Protein AF-0000000069185479 (afdb_homodimer)

Radius of gyration: 20.9 Å; Cα contacts (8 Å, |Δi|>4): 763; chains: 2; bounding box: 55×52×54 Å

Foldseek 3Di:
DVLVVVVVVVPDDDPVVCCVVAWPVVVVVVVVCVVVVHDDDPFDKDKDWAKKKKKAKPCQVVLVVCLVVDDPVSVVVSVVLVVLLVVQLCVLQVVLQWIFHDDDRRMTMIIRDFDPDDDDRVVRRVSRVVSVVSSVVSCQVDQAQDPSDPPDGMHMKMAMFTTMKMWTWHDPPSPDIDIDIDDRGVVRGVVRSVVVVVCVVPPPPPRMD/DVLVVVVVVVVPDDPVVCCVVAWPVVVVVVVVCVVVVHDDDPFDKDKDWAKKKKKAKPCQVVLVVCLVVDDPVSVVVSVVLVVLLVVQLCVLQVVLQWIFHDDDRRMTMIIRDFDPDDDDRVVRRVSRVVSVVSSVVSCQVDQAQDPSDPPDGMHMKMAMFTTMKMWTWHDPPSPDIDIDIDDRGVVRGVVRSVVVVVCVVPVPPPRMD

InterPro domains:
  IPR001054 Adenylyl cyclase class-3/4/guanylyl cyclase [PS50125] (51-193)
  IPR001054 Adenylyl cyclase class-3/4/guanylyl cyclase [cd07302] (51-185)
  IPR029787 Nucleotide cyclase [G3DSA:3.30.70.1230] (43-205)
  IPR029787 Nucleotide cyclase [SSF55073] (50-196)

Organism: Paramecium tetraurelia (NCBI:txid5888)

Sequence (418 aa):
MINQQNVNLQSNVKVQSILGFIPALVFQHILENQIKGIKAQVPEIQSFKSVIMFADICGFTNLTEQLSKIGPEGSEVIAFAINRYMELLIKSISKSGGDIFKFAGDAIIVVWPPPTSYNDKDEQLKTLLRQGIQSALDIQAKLNDTFILENIKLSVKIGFGVGDINILYVGGVFNRNEFLATGQALIQAFESEALCHKRRLSYNIQGCIMINQQNVNLQSNVKVQSILGFIPALVFQHILENQIKGIKAQVPEIQSFKSVIMFADICGFTNLTEQLSKIGPEGSEVIAFAINRYMELLIKSISKSGGDIFKFAGDAIIVVWPPPTSYNDKDEQLKTLLRQGIQSALDIQAKLNDTFILENIKLSVKIGFGVGDINILYVGGVFNRNEFLATGQALIQAFESEALCHKRRLSYNIQGCI

pLDDT: mean 83.57, std 16.34, range [28.72, 97.12]

Secondary structure (DSSP, 8-state):
-HHHHHHHGGGG--THHHHTTS-HHHHHHHHHHHHHTPPP-SSEEEEEEEEEEEEEEETHHHHHHHHHHS-HHHHHHHHHHHHHHHHHHHHHHHHTT-EEEEE-SSEEEEEEPPPSS-S-HHHHHHHHHHHHHHHHHHHHHHHTTEEEETTEEEEEEEEEEEEEEEEEEEEEETTEEEEEEESHHHHHHHHHHHHHHHHTTSS--TTB-/-HHHHHHHGGGG--THHHHTTS-HHHHHHHHHHHHHTPPP-SSEEEEEEEEEEEEEEETHHHHHHHHHHS-HHHHHHHHHHHHHHHHHHHHHHHHTT-EEEEE-SSEEEEEEPPPSS-S-HHHHHHHHHHHHHHHHHHHHHHHTTEEEETTEEEEEEEEEEEEEEEEEEEEEETTEEEEEEESHHHHHHHHHHHHHHHHTTSS--TTB-

Nearest PDB structures (foldseek):
  3r5g-assembly2_B  TM=7.133E-01  e=5.468E-08  Pseudomonas aeruginosa
  6yii-assembly1_A  TM=6.442E-01  e=9.752E-07  Pseudomonas aeruginosa
  7pdf-assembly1_A  TM=6.840E-01  e=5.104E-06  Bos taurus
  7pdh-assembly1_A  TM=6.460E-01  e=2.600E-06  Bos taurus
  7pde-assembly1_A  TM=6.423E-01  e=1.204E-05  Bos taurus

Solvent-accessible surface area (backbone atoms only — not comparable to full-atom values): 21746 Å² total; per-residue (Å²): 113,72,71,67,58,51,55,69,62,49,79,72,57,60,52,73,79,57,49,25,66,50,27,61,72,56,51,51,52,54,47,52,31,56,75,70,66,46,74,90,60,64,56,38,78,49,76,50,67,34,34,27,38,29,36,40,39,43,57,41,65,60,50,45,53,47,38,50,73,41,55,72,70,54,25,50,54,47,42,46,40,53,21,52,52,44,34,53,51,48,49,40,35,47,74,44,54,37,33,64,60,43,71,52,86,48,28,38,37,31,35,34,71,66,73,93,75,67,84,56,65,66,64,48,46,52,51,42,43,53,30,50,51,52,24,50,52,50,41,47,72,69,45,34,75,28,68,73,41,99,89,41,67,32,30,55,38,29,6,43,14,68,34,45,35,32,40,38,34,29,40,75,49,94,68,32,39,47,73,46,80,32,23,56,6,49,53,39,4,52,52,23,27,55,40,40,69,53,22,78,70,42,89,70,64,76,60,26,86,114,74,71,66,60,53,56,68,64,47,78,73,56,59,53,74,80,56,49,23,67,48,27,60,73,57,51,50,52,54,48,51,32,55,76,70,66,49,75,92,59,65,55,38,76,50,74,51,65,33,34,27,40,29,36,40,40,45,57,42,65,60,48,46,52,46,37,51,73,42,57,73,71,54,25,50,53,46,41,46,41,53,21,53,53,45,34,55,50,49,50,39,35,47,75,47,55,36,31,65,60,44,73,52,88,48,27,38,37,30,35,35,72,67,73,91,76,68,83,54,65,66,64,48,45,52,52,41,42,51,29,51,50,52,24,51,53,50,43,46,72,69,46,34,75,27,68,74,41,99,88,42,66,32,30,54,38,29,6,44,14,68,35,45,34,32,39,40,34,30,40,74,48,95,68,31,39,46,72,47,80,32,22,56,6,50,52,37,4,51,53,21,26,56,41,39,67,52,22,78,69,42,90,69,64,76,63,24,87

Structure (mmCIF, N/CA/C/O backbone):
data_AF-0000000069185479-model_v1
#
loop_
_entity.id
_entity.type
_entity.pdbx_description
1 polymer 'Chromosome undetermined scaffold_144, whole genome shotgun sequence'
#
loop_
_atom_site.group_PDB
_atom_site.id
_atom_site.type_symbol
_atom_site.label_atom_id
_atom_site.label_alt_id
_atom_site.label_comp_id
_atom_site.label_asym_id
_atom_site.label_entity_id
_atom_site.label_seq_id
_atom_site.pdbx_PDB_ins_code
_atom_site.Cartn_x
_atom_site.Cartn_y
_atom_site.Cartn_z
_atom_site.occupancy
_atom_site.B_iso_or_equiv
_atom_site.auth_seq_id
_atom_site.auth_comp_id
_atom_site.auth_asym_id
_atom_site.auth_atom_id
_atom_site.pdbx_PDB_model_num
ATOM 1 N N . MET A 1 1 ? 7.129 23.156 -5.172 1 28.86 1 MET A N 1
ATOM 2 C CA . MET A 1 1 ? 7.379 23.344 -6.602 1 28.86 1 MET A CA 1
ATOM 3 C C . MET A 1 1 ? 7.219 22.031 -7.355 1 28.86 1 MET A C 1
ATOM 5 O O . MET A 1 1 ? 7.055 22.016 -8.578 1 28.86 1 MET A O 1
ATOM 9 N N . ILE A 1 2 ? 7.461 20.922 -6.469 1 37.03 2 ILE A N 1
ATOM 10 C CA . ILE A 1 2 ? 7.426 19.625 -7.141 1 37.03 2 ILE A CA 1
ATOM 11 C C . ILE A 1 2 ? 5.992 19.297 -7.535 1 37.03 2 ILE A C 1
ATOM 13 O O . ILE A 1 2 ? 5.762 18.5 -8.453 1 37.03 2 ILE A O 1
ATOM 17 N N . ASN A 1 3 ? 4.992 19.812 -6.77 1 38.75 3 ASN A N 1
ATOM 18 C CA . ASN A 1 3 ? 3.596 19.453 -7.004 1 38.75 3 ASN A CA 1
ATOM 19 C C . ASN A 1 3 ? 3.104 20 -8.344 1 38.75 3 ASN A C 1
ATOM 21 O O . ASN A 1 3 ? 2.322 19.344 -9.039 1 38.75 3 ASN A O 1
ATOM 25 N N . GLN A 1 4 ? 3.266 21.312 -8.539 1 38.5 4 GLN A N 1
ATOM 26 C CA . GLN A 1 4 ? 2.734 22.016 -9.703 1 38.5 4 GLN A CA 1
ATOM 27 C C . GLN A 1 4 ? 3.334 21.484 -11 1 38.5 4 GLN A C 1
ATOM 29 O O . GLN A 1 4 ? 2.662 21.453 -12.031 1 38.5 4 GLN A O 1
ATOM 34 N N . GLN A 1 5 ? 4.66 21.422 -11.055 1 39.41 5 GLN A N 1
ATOM 35 C CA . GLN A 1 5 ? 5.379 21.016 -12.258 1 39.41 5 GLN A CA 1
ATOM 36 C C . GLN A 1 5 ? 4.965 19.625 -12.703 1 39.41 5 GLN A C 1
ATOM 38 O O . GLN A 1 5 ? 5.23 19.219 -13.836 1 39.41 5 GLN A O 1
ATOM 43 N N . ASN A 1 6 ? 4.543 18.766 -11.82 1 45.62 6 ASN A N 1
ATOM 44 C CA . ASN A 1 6 ? 4.094 17.406 -12.086 1 45.62 6 ASN A CA 1
ATOM 45 C C . ASN A 1 6 ? 2.852 17.391 -12.969 1 45.62 6 ASN A C 1
ATOM 47 O O . ASN A 1 6 ? 2.582 16.391 -13.648 1 45.62 6 ASN A O 1
ATOM 51 N N . VAL A 1 7 ? 2.021 18.406 -12.852 1 43.19 7 VAL A N 1
ATOM 52 C CA . VAL A 1 7 ? 0.813 18.516 -13.664 1 43.19 7 VAL A CA 1
ATOM 53 C C . VAL A 1 7 ? 1.188 18.672 -15.133 1 43.19 7 VAL A C 1
ATOM 55 O O . VAL A 1 7 ? 0.547 18.078 -16 1 43.19 7 VAL A O 1
ATOM 58 N N . ASN A 1 8 ? 2.014 19.516 -15.398 1 44.12 8 ASN A N 1
ATOM 59 C CA . ASN A 1 8 ? 2.281 19.766 -16.812 1 44.12 8 ASN A CA 1
ATOM 60 C C . ASN A 1 8 ? 2.871 18.531 -17.484 1 44.12 8 ASN A C 1
ATOM 62 O O . ASN A 1 8 ? 2.699 18.328 -18.688 1 44.12 8 ASN A O 1
ATOM 66 N N . LEU A 1 9 ? 3.697 17.891 -16.875 1 48 9 LEU A N 1
ATOM 67 C CA . LEU A 1 9 ? 4.375 16.719 -17.406 1 48 9 LEU A CA 1
ATOM 68 C C . LEU A 1 9 ? 3.398 15.555 -17.578 1 48 9 LEU A C 1
ATOM 70 O O . LEU A 1 9 ? 3.768 14.5 -18.094 1 48 9 LEU A O 1
ATOM 74 N N . GLN A 1 10 ? 2.217 15.672 -17.031 1 53.94 10 GLN A N 1
ATOM 75 C CA . GLN A 1 10 ? 1.102 14.734 -16.969 1 53.94 10 GLN A CA 1
ATOM 76 C C . GLN A 1 10 ? 0.621 14.344 -18.359 1 53.94 10 GLN A C 1
ATOM 78 O O . GLN A 1 10 ? 0.064 13.258 -18.547 1 53.94 10 GLN A O 1
ATOM 83 N N . SER A 1 11 ? 0.848 15.344 -19.234 1 54.06 11 SER A N 1
ATOM 84 C CA . SER A 1 11 ? 0.128 15.172 -20.484 1 54.06 11 SER A CA 1
ATOM 85 C C . SER A 1 11 ? 0.658 13.977 -21.266 1 54.06 11 SER A C 1
ATOM 87 O O . SER A 1 11 ? -0.062 13.391 -22.078 1 54.06 11 SER A O 1
ATOM 89 N N . ASN A 1 12 ? 1.89 13.461 -20.906 1 61.28 12 ASN A N 1
ATOM 90 C CA . ASN A 1 12 ? 2.377 12.508 -21.891 1 61.28 12 ASN A CA 1
ATOM 91 C C . ASN A 1 12 ? 2.533 11.109 -21.297 1 61.28 12 ASN A C 1
ATOM 93 O O . ASN A 1 12 ? 3.088 10.211 -21.938 1 61.28 12 ASN A O 1
ATOM 97 N N . VAL A 1 13 ? 2.109 10.961 -20.062 1 67.12 13 VAL A N 1
ATOM 98 C CA . VAL A 1 13 ? 2.367 9.617 -19.547 1 67.12 13 VAL A CA 1
ATOM 99 C C . VAL A 1 13 ? 1.247 8.672 -19.969 1 67.12 13 VAL A C 1
ATOM 101 O O . VAL A 1 13 ? 0.066 9.008 -19.859 1 67.12 13 VAL A O 1
ATOM 104 N N . LYS A 1 14 ? 1.691 7.594 -20.516 1 78.19 14 LYS A N 1
ATOM 105 C CA . LYS A 1 14 ? 0.713 6.57 -20.875 1 78.19 14 LYS A CA 1
ATOM 106 C C . LYS A 1 14 ? 0.044 5.984 -19.641 1 78.19 14 LYS A C 1
ATOM 108 O O . LYS A 1 14 ? 0.724 5.531 -18.719 1 78.19 14 LYS A O 1
ATOM 113 N N . VAL A 1 15 ? -1.263 6.137 -19.531 1 78.44 15 VAL A N 1
ATOM 114 C CA . VAL A 1 15 ? -2.072 5.652 -18.422 1 78.44 15 VAL A CA 1
ATOM 115 C C . VAL A 1 15 ? -1.694 4.207 -18.094 1 78.44 15 VAL A C 1
ATOM 117 O O . VAL A 1 15 ? -1.642 3.818 -16.938 1 78.44 15 VAL A O 1
ATOM 120 N N . GLN A 1 16 ? -1.323 3.488 -19.094 1 79.88 16 GLN A N 1
ATOM 121 C CA . GLN A 1 16 ? -1.034 2.062 -18.969 1 79.88 16 GLN A CA 1
ATOM 122 C C . GLN A 1 16 ? 0.189 1.824 -18.094 1 79.88 16 GLN A C 1
ATOM 124 O O . GLN A 1 16 ? 0.274 0.805 -17.406 1 79.88 16 GLN A O 1
ATOM 129 N N . SER A 1 17 ? 1.104 2.826 -18.078 1 83.06 17 SER A N 1
ATOM 130 C CA . SER A 1 17 ? 2.355 2.662 -17.344 1 83.06 17 SER A CA 1
ATOM 131 C C . SER A 1 17 ? 2.133 2.768 -15.844 1 83.06 17 SER A C 1
ATOM 133 O O . SER A 1 17 ? 2.967 2.32 -15.055 1 83.06 17 SER A O 1
ATOM 135 N N . ILE A 1 18 ? 0.988 3.268 -15.461 1 88.56 18 ILE A N 1
ATOM 136 C CA . ILE A 1 18 ? 0.805 3.486 -14.031 1 88.56 18 ILE A CA 1
ATOM 137 C C . ILE A 1 18 ? -0.33 2.604 -13.516 1 88.56 18 ILE A C 1
ATOM 139 O O . ILE A 1 18 ? -0.464 2.398 -12.305 1 88.56 18 ILE A O 1
ATOM 143 N N . LEU A 1 19 ? -1.16 2.059 -14.359 1 88.44 19 LEU A N 1
ATOM 144 C CA . LEU A 1 19 ? -2.336 1.273 -14.008 1 88.44 19 LEU A CA 1
ATOM 145 C C . LEU A 1 19 ? -1.938 0.023 -13.227 1 88.44 19 LEU A C 1
ATOM 147 O O . LEU A 1 19 ? -2.688 -0.443 -12.367 1 88.44 19 LEU A O 1
ATOM 151 N N . GLY A 1 20 ? -0.753 -0.428 -13.516 1 90.44 20 GLY A N 1
ATOM 152 C CA . GLY A 1 20 ? -0.298 -1.656 -12.883 1 90.44 20 GLY A CA 1
ATOM 153 C C . GLY A 1 20 ? -0.042 -1.502 -11.398 1 90.44 20 GLY A C 1
ATOM 154 O O . GLY A 1 20 ? 0.103 -2.494 -10.68 1 90.44 20 GLY A O 1
ATOM 155 N N . PHE A 1 21 ? -0.1 -0.27 -10.906 1 92.75 21 PHE A N 1
ATOM 156 C CA . PHE A 1 21 ? 0.225 -0.017 -9.508 1 92.75 21 PHE A CA 1
ATOM 157 C C . PHE A 1 21 ? -1.042 0.174 -8.688 1 92.75 21 PHE A C 1
ATOM 159 O O . PHE A 1 21 ? -0.975 0.368 -7.473 1 92.75 21 PHE A O 1
ATOM 166 N N . ILE A 1 22 ? -2.225 0.078 -9.336 1 92.88 22 ILE A N 1
ATOM 167 C CA . ILE A 1 22 ? -3.502 0.252 -8.648 1 92.88 22 ILE A CA 1
ATOM 168 C C . ILE A 1 22 ? -4.363 -0.995 -8.844 1 92.88 22 ILE A C 1
ATOM 170 O O . ILE A 1 22 ? -4.422 -1.554 -9.938 1 92.88 22 ILE A O 1
ATOM 174 N N . PRO A 1 23 ? -5.043 -1.394 -7.773 1 94.25 23 PRO A N 1
ATOM 175 C CA . PRO A 1 23 ? -5.938 -2.543 -7.945 1 94.25 23 PRO A CA 1
ATOM 176 C C . PRO A 1 23 ? -7 -2.312 -9.016 1 94.25 23 PRO A C 1
ATOM 178 O O . PRO A 1 23 ? -7.504 -1.195 -9.156 1 94.25 23 PRO A O 1
ATOM 181 N N . ALA A 1 24 ? -7.375 -3.352 -9.68 1 92.25 24 ALA A N 1
ATOM 182 C CA . ALA A 1 24 ? -8.406 -3.279 -10.711 1 92.25 24 ALA A CA 1
ATOM 183 C C . ALA A 1 24 ? -9.727 -2.764 -10.133 1 92.25 24 ALA A C 1
ATOM 185 O O . ALA A 1 24 ? -10.43 -1.987 -10.781 1 92.25 24 ALA A O 1
ATOM 186 N N . LEU A 1 25 ? -10.023 -3.186 -8.961 1 92.69 25 LEU A N 1
ATOM 187 C CA . LEU A 1 25 ? -11.25 -2.781 -8.281 1 92.69 25 LEU A CA 1
ATOM 188 C C . LEU A 1 25 ? -11.305 -1.267 -8.109 1 92.69 25 LEU A C 1
ATOM 190 O O . LEU A 1 25 ? -12.359 -0.651 -8.312 1 92.69 25 LEU A O 1
ATOM 194 N N . VAL A 1 26 ? -10.219 -0.686 -7.793 1 93.31 26 VAL A N 1
ATOM 195 C CA . VAL A 1 26 ? -10.133 0.755 -7.574 1 93.31 26 VAL A CA 1
ATOM 196 C C . VAL A 1 26 ? -10.195 1.484 -8.914 1 93.31 26 VAL A C 1
ATOM 198 O O . VAL A 1 26 ? -10.938 2.455 -9.07 1 93.31 26 VAL A O 1
ATOM 201 N N . PHE A 1 27 ? -9.453 0.995 -9.836 1 91.25 27 PHE A N 1
ATOM 202 C CA . PHE A 1 27 ? -9.445 1.596 -11.164 1 91.25 27 PHE A CA 1
ATOM 203 C C . PHE A 1 27 ? -10.844 1.59 -11.773 1 91.25 27 PHE A C 1
ATOM 205 O O . PHE A 1 27 ? -11.289 2.596 -12.328 1 91.25 27 PHE A O 1
ATOM 212 N N . GLN A 1 28 ? -11.5 0.488 -11.68 1 90.81 28 GLN A N 1
ATOM 213 C CA . GLN A 1 28 ? -12.844 0.362 -12.234 1 90.81 28 GLN A CA 1
ATOM 214 C C . GLN A 1 28 ? -13.805 1.346 -11.578 1 90.81 28 GLN A C 1
ATOM 216 O O . GLN A 1 28 ? -14.656 1.935 -12.25 1 90.81 28 GLN A O 1
ATOM 221 N N . HIS A 1 29 ? -13.664 1.482 -10.312 1 91.38 29 HIS A N 1
ATOM 222 C CA . HIS A 1 29 ? -14.508 2.418 -9.586 1 91.38 29 HIS A CA 1
ATOM 223 C C . HIS A 1 29 ? -14.297 3.848 -10.07 1 91.38 29 HIS A C 1
ATOM 225 O O . HIS A 1 29 ? -15.266 4.582 -10.297 1 91.38 29 HIS A O 1
ATOM 231 N N . ILE A 1 30 ? -13.047 4.234 -10.273 1 89.88 30 ILE A N 1
ATOM 232 C CA . ILE A 1 30 ? -12.688 5.566 -10.75 1 89.88 30 ILE A CA 1
ATOM 233 C C . ILE A 1 30 ? -13.25 5.777 -12.156 1 89.88 30 ILE A C 1
ATOM 235 O O . ILE A 1 30 ? -13.852 6.812 -12.445 1 89.88 30 ILE A O 1
ATOM 239 N N . LEU A 1 31 ? -13.07 4.801 -12.945 1 88.25 31 LEU A N 1
ATOM 240 C CA . LEU A 1 31 ? -13.523 4.867 -14.328 1 88.25 31 LEU A CA 1
ATOM 241 C C . LEU A 1 31 ? -15.039 5.004 -14.398 1 88.25 31 LEU A C 1
ATOM 243 O O . LEU A 1 31 ? -15.562 5.812 -15.164 1 88.25 31 LEU A O 1
ATOM 247 N N . GLU A 1 32 ? -15.688 4.219 -13.633 1 88.75 32 GLU A N 1
ATOM 248 C CA . GLU A 1 32 ? -17.156 4.258 -13.617 1 88.75 32 GLU A CA 1
ATOM 249 C C . GLU A 1 32 ? -17.656 5.633 -13.188 1 88.75 32 GLU A C 1
ATOM 251 O O . GLU A 1 32 ? -18.609 6.156 -13.766 1 88.75 32 GLU A O 1
ATOM 256 N N . ASN A 1 33 ? -17.062 6.184 -12.18 1 89.5 33 ASN A N 1
ATOM 257 C CA . ASN A 1 33 ? -17.453 7.516 -11.727 1 89.5 33 ASN A CA 1
ATOM 258 C C . ASN A 1 33 ? -17.219 8.562 -12.812 1 89.5 33 ASN A C 1
ATOM 260 O O . ASN A 1 33 ? -18.031 9.469 -12.992 1 89.5 33 ASN A O 1
ATOM 264 N N . GLN A 1 34 ? -16.125 8.445 -13.523 1 86.81 34 GLN A N 1
ATOM 265 C CA . GLN A 1 34 ? -15.797 9.383 -14.602 1 86.81 34 GLN A CA 1
ATOM 266 C C . GLN A 1 34 ? -16.812 9.289 -15.734 1 86.81 34 GLN A C 1
ATOM 268 O O . GLN A 1 34 ? -17.266 10.312 -16.25 1 86.81 34 GLN A O 1
ATOM 273 N N . ILE A 1 35 ? -17.188 8.117 -16.094 1 86.75 35 ILE A N 1
ATOM 274 C CA . ILE A 1 35 ? -18.141 7.879 -17.172 1 86.75 35 ILE A CA 1
ATOM 275 C C . ILE A 1 35 ? -19.5 8.461 -16.781 1 86.75 35 ILE A C 1
ATOM 277 O O . ILE A 1 35 ? -20.172 9.062 -17.625 1 86.75 35 ILE A O 1
ATOM 281 N N . LYS A 1 36 ? -19.781 8.344 -15.57 1 91.19 36 LYS A N 1
ATOM 282 C CA . LYS A 1 36 ? -21.078 8.812 -15.086 1 91.19 36 LYS A CA 1
ATOM 283 C C . LYS A 1 36 ? -21.031 10.305 -14.766 1 91.19 36 LYS A C 1
ATOM 285 O O . LYS A 1 36 ? -22.062 10.898 -14.422 1 91.19 36 LYS A O 1
ATOM 290 N N . GLY A 1 37 ? -19.906 10.914 -14.781 1 87.75 37 GLY A N 1
ATOM 291 C CA . GLY A 1 37 ? -19.766 12.328 -14.492 1 87.75 37 GLY A CA 1
ATOM 292 C C . GLY A 1 37 ? -19.828 12.648 -13.008 1 87.75 37 GLY A C 1
ATOM 293 O O . GLY A 1 37 ? -20.219 13.758 -12.625 1 87.75 37 GLY A O 1
ATOM 294 N N . ILE A 1 38 ? -19.594 11.695 -12.258 1 86.81 38 ILE A N 1
ATOM 295 C CA . ILE A 1 38 ? -19.625 11.883 -10.812 1 86.81 38 ILE A CA 1
ATOM 296 C C . ILE A 1 38 ? -18.281 12.43 -10.336 1 86.81 38 ILE A C 1
ATOM 298 O O . ILE A 1 38 ? -17.234 11.836 -10.617 1 86.81 38 ILE A O 1
ATOM 302 N N . LYS A 1 39 ? -18.359 13.562 -9.742 1 81.88 39 LYS A N 1
ATOM 303 C CA . LYS A 1 39 ? -17.141 14.133 -9.195 1 81.88 39 LYS A CA 1
ATOM 304 C C . LYS A 1 39 ? -16.641 13.336 -7.996 1 81.88 39 LYS A C 1
ATOM 306 O O . LYS A 1 39 ? -17.422 12.984 -7.113 1 81.88 39 LYS A O 1
ATOM 311 N N . ALA A 1 40 ? -15.383 13.047 -8.062 1 77.56 40 ALA A N 1
ATOM 312 C CA . ALA A 1 40 ? -14.797 12.328 -6.938 1 77.56 40 ALA A CA 1
ATOM 313 C C . ALA A 1 40 ? -14.922 13.125 -5.645 1 77.56 40 ALA A C 1
ATOM 315 O O . ALA A 1 40 ? -14.609 14.32 -5.613 1 77.56 40 ALA A O 1
ATOM 316 N N . GLN A 1 41 ? -15.664 12.578 -4.648 1 88 41 GLN A N 1
ATOM 317 C CA . GLN A 1 41 ? -15.773 13.195 -3.33 1 88 41 GLN A CA 1
ATOM 318 C C . GLN A 1 41 ? -15.336 12.227 -2.234 1 88 41 GLN A C 1
ATOM 320 O O . GLN A 1 41 ? -15.797 11.086 -2.18 1 88 41 GLN A O 1
ATOM 325 N N . VAL A 1 42 ? -14.391 12.703 -1.518 1 92.25 42 VAL A N 1
ATOM 326 C CA . VAL A 1 42 ? -13.906 11.883 -0.412 1 92.25 42 VAL A CA 1
ATOM 327 C C . VAL A 1 42 ? -14.305 12.523 0.917 1 92.25 42 VAL A C 1
ATOM 329 O O . VAL A 1 42 ? -14.422 13.742 1.015 1 92.25 42 VAL A O 1
ATOM 332 N N . PRO A 1 43 ? -14.703 11.711 1.979 1 94.69 43 PRO A N 1
ATOM 333 C CA . PRO A 1 43 ? -14.586 10.25 1.976 1 94.69 43 PRO A CA 1
ATOM 334 C C . PRO A 1 43 ? -15.727 9.562 1.224 1 94.69 43 PRO A C 1
ATOM 336 O O . PRO A 1 43 ? -16.828 10.109 1.142 1 94.69 43 PRO A O 1
ATOM 339 N N . GLU A 1 44 ? -15.445 8.484 0.591 1 94.25 44 GLU A N 1
ATOM 340 C CA . GLU A 1 44 ? -16.406 7.629 -0.082 1 94.25 44 GLU A CA 1
ATOM 341 C C . GLU A 1 44 ? -16.266 6.172 0.348 1 94.25 44 GLU A C 1
ATOM 343 O O . GLU A 1 44 ? -15.141 5.68 0.495 1 94.25 44 GLU A O 1
ATOM 348 N N . ILE A 1 45 ? -17.406 5.438 0.55 1 93 45 ILE A N 1
ATOM 349 C CA . ILE A 1 45 ? -17.391 4.027 0.929 1 93 45 ILE A CA 1
ATOM 350 C C . ILE A 1 45 ? -18.016 3.188 -0.178 1 93 45 ILE A C 1
ATOM 352 O O . ILE A 1 45 ? -19.125 3.475 -0.627 1 93 45 ILE A O 1
ATOM 356 N N . GLN A 1 46 ? -17.328 2.326 -0.669 1 91.56 46 GLN A N 1
ATOM 357 C CA . GLN A 1 46 ? -17.844 1.289 -1.56 1 91.56 46 GLN A CA 1
ATOM 358 C C . GLN A 1 46 ? -18.016 -0.037 -0.822 1 91.56 46 GLN A C 1
ATOM 360 O O . GLN A 1 46 ? -17.047 -0.592 -0.305 1 91.56 46 GLN A O 1
ATOM 365 N N . SER A 1 47 ? -19.266 -0.574 -0.774 1 91.62 47 SER A N 1
ATOM 366 C CA . SER A 1 47 ? -19.547 -1.776 0.005 1 91.62 47 SER A CA 1
ATOM 367 C C . SER A 1 47 ? -20.031 -2.914 -0.888 1 91.62 47 SER A C 1
ATOM 369 O O . SER A 1 47 ? -20.812 -2.691 -1.816 1 91.62 47 SER A O 1
ATOM 371 N N . PHE A 1 48 ? -19.5 -4.086 -0.605 1 91.19 48 PHE A N 1
ATOM 372 C CA . PHE A 1 48 ? -19.969 -5.289 -1.283 1 91.19 48 PHE A CA 1
ATOM 373 C C . PHE A 1 48 ? -19.578 -6.535 -0.498 1 91.19 48 PHE A C 1
ATOM 375 O O . PHE A 1 48 ? -18.766 -6.465 0.428 1 91.19 48 PHE A O 1
ATOM 382 N N . LYS A 1 49 ? -20.172 -7.688 -0.803 1 93.06 49 LYS A N 1
ATOM 383 C CA . LYS A 1 49 ? -19.812 -8.969 -0.208 1 93.06 49 LYS A CA 1
ATOM 384 C C . LYS A 1 49 ? -18.828 -9.727 -1.096 1 93.06 49 LYS A C 1
ATOM 386 O O . LYS A 1 49 ? -18.984 -9.766 -2.318 1 93.06 49 LYS A O 1
ATOM 391 N N . SER A 1 50 ? -17.797 -10.242 -0.436 1 94.69 50 SER A N 1
ATOM 392 C CA . SER A 1 50 ? -16.828 -11 -1.218 1 94.69 50 SER A CA 1
ATOM 393 C C . SER A 1 50 ? -15.906 -11.812 -0.316 1 94.69 50 SER A C 1
ATOM 395 O O . SER A 1 50 ? -16.266 -12.125 0.821 1 94.69 50 SER A O 1
ATOM 397 N N . VAL A 1 51 ? -14.805 -12.328 -0.968 1 95.5 51 VAL A N 1
ATOM 398 C CA . VAL A 1 51 ? -13.766 -13.117 -0.317 1 95.5 51 VAL A CA 1
ATOM 399 C C . VAL A 1 51 ? -12.469 -12.312 -0.262 1 95.5 51 VAL A C 1
ATOM 401 O O . VAL A 1 51 ? -12.094 -11.656 -1.237 1 95.5 51 VAL A O 1
ATOM 404 N N . ILE A 1 52 ? -11.852 -12.32 0.9 1 95.88 52 ILE A N 1
ATOM 405 C CA . ILE A 1 52 ? -10.547 -11.68 1.074 1 95.88 52 ILE A CA 1
ATOM 406 C C . ILE A 1 52 ? -9.516 -12.727 1.504 1 95.88 52 ILE A C 1
ATOM 408 O O . ILE A 1 52 ? -9.812 -13.594 2.326 1 95.88 52 ILE A O 1
ATOM 412 N N . MET A 1 53 ? -8.383 -12.656 0.895 1 95.62 53 MET A N 1
ATOM 413 C CA . MET A 1 53 ? -7.223 -13.438 1.307 1 95.62 53 MET A CA 1
ATOM 414 C C . MET A 1 53 ? -6.117 -12.539 1.848 1 95.62 53 MET A C 1
ATOM 416 O O . MET A 1 53 ? -5.809 -11.5 1.255 1 95.62 53 MET A O 1
ATOM 420 N N . PHE A 1 54 ? -5.641 -12.867 3.029 1 94.25 54 PHE A N 1
ATOM 421 C CA . PHE A 1 54 ? -4.438 -12.258 3.586 1 94.25 54 PHE A CA 1
ATOM 422 C C . PHE A 1 54 ? -3.273 -13.242 3.559 1 94.25 54 PHE A C 1
ATOM 424 O O . PHE A 1 54 ? -3.361 -14.328 4.125 1 94.25 54 PHE A O 1
ATOM 431 N N . ALA A 1 55 ? -2.191 -12.852 2.865 1 93.56 55 ALA A N 1
ATOM 432 C CA . ALA A 1 55 ? -1.023 -13.727 2.773 1 93.56 55 ALA A CA 1
ATOM 433 C C . ALA A 1 55 ? 0.222 -13.039 3.322 1 93.56 55 ALA A C 1
ATOM 435 O O . ALA A 1 55 ? 0.58 -11.945 2.881 1 93.56 55 ALA A O 1
ATOM 436 N N . ASP A 1 56 ? 0.867 -13.656 4.258 1 91.31 56 ASP A N 1
ATOM 437 C CA . ASP A 1 56 ? 2.102 -13.172 4.863 1 91.31 56 ASP A CA 1
ATOM 438 C C . ASP A 1 56 ? 3.295 -14.031 4.453 1 91.31 56 ASP A C 1
ATOM 440 O O . ASP A 1 56 ? 3.316 -15.234 4.715 1 91.31 56 ASP A O 1
ATOM 444 N N . ILE A 1 57 ? 4.25 -13.367 3.826 1 90.44 57 ILE A N 1
ATOM 445 C CA . ILE A 1 57 ? 5.41 -14.086 3.303 1 90.44 57 ILE A CA 1
ATOM 446 C C . ILE A 1 57 ? 6.512 -14.125 4.355 1 90.44 57 ILE A C 1
ATOM 448 O O . ILE A 1 57 ? 7.152 -13.109 4.633 1 90.44 57 ILE A O 1
ATOM 452 N N . CYS A 1 58 ? 6.82 -15.281 4.855 1 86.31 58 CYS A N 1
ATOM 453 C CA . CYS A 1 58 ? 7.852 -15.477 5.867 1 86.31 58 CYS A CA 1
ATOM 454 C C . CYS A 1 58 ? 9.242 -15.461 5.242 1 86.31 58 CYS A C 1
ATOM 456 O O . CYS A 1 58 ? 9.5 -16.156 4.262 1 86.31 58 CYS A O 1
ATOM 458 N N . GLY A 1 59 ? 10.117 -14.664 5.879 1 86.19 59 GLY A N 1
ATOM 459 C CA . GLY A 1 59 ? 11.477 -14.547 5.379 1 86.19 59 GLY A CA 1
ATOM 460 C C . GLY A 1 59 ? 11.688 -13.344 4.484 1 86.19 59 GLY A C 1
ATOM 461 O O . GLY A 1 59 ? 12.82 -13.008 4.137 1 86.19 59 GLY A O 1
ATOM 462 N N . PHE A 1 60 ? 10.633 -12.734 4.195 1 85.06 60 PHE A N 1
ATOM 463 C CA . PHE A 1 60 ? 10.688 -11.602 3.277 1 85.06 60 PHE A CA 1
ATOM 464 C C . PHE A 1 60 ? 11.406 -10.422 3.912 1 85.06 60 PHE A C 1
ATOM 466 O O . PHE A 1 60 ? 12.25 -9.781 3.275 1 85.06 60 PHE A O 1
ATOM 473 N N . THR A 1 61 ? 11.062 -10.117 5.133 1 79.75 61 THR A N 1
ATOM 474 C CA . THR A 1 61 ? 11.703 -9.008 5.84 1 79.75 61 THR A CA 1
ATOM 475 C C . THR A 1 61 ? 13.211 -9.203 5.902 1 79.75 61 THR A C 1
ATOM 477 O O . THR A 1 61 ? 13.977 -8.281 5.598 1 79.75 61 THR A O 1
ATOM 480 N N . ASN A 1 62 ? 13.602 -10.398 6.219 1 82.88 62 ASN A N 1
ATOM 481 C CA . ASN A 1 62 ? 15.031 -10.703 6.27 1 82.88 62 ASN A CA 1
ATOM 482 C C . ASN A 1 62 ? 15.688 -10.539 4.902 1 82.88 62 ASN A C 1
ATOM 484 O O . ASN A 1 62 ? 16.797 -10.008 4.801 1 82.88 62 ASN A O 1
ATOM 488 N N . LEU A 1 63 ? 15.055 -10.961 3.928 1 85.5 63 LEU A N 1
ATOM 489 C CA . LEU A 1 63 ? 15.562 -10.859 2.564 1 85.5 63 LEU A CA 1
ATOM 490 C C . LEU A 1 63 ? 15.75 -9.406 2.158 1 85.5 63 LEU A C 1
ATOM 492 O O . LEU A 1 63 ? 16.781 -9.031 1.598 1 85.5 63 LEU A O 1
ATOM 496 N N . THR A 1 64 ? 14.781 -8.594 2.451 1 83.06 64 THR A N 1
ATOM 497 C CA . THR A 1 64 ? 14.852 -7.18 2.084 1 83.06 64 THR A CA 1
ATOM 498 C C . THR A 1 64 ? 15.914 -6.457 2.902 1 83.06 64 THR A C 1
ATOM 500 O O . THR A 1 64 ? 16.562 -5.527 2.41 1 83.06 64 THR A O 1
ATOM 503 N N . GLU A 1 65 ? 16.141 -6.879 4.137 1 82.19 65 GLU A N 1
ATOM 504 C CA . GLU A 1 65 ? 17.219 -6.32 4.949 1 82.19 65 GLU A CA 1
ATOM 505 C C . GLU A 1 65 ? 18.594 -6.672 4.375 1 82.19 65 GLU A C 1
ATOM 507 O O . GLU A 1 65 ? 19.5 -5.852 4.395 1 82.19 65 GLU A O 1
ATOM 512 N N . GLN A 1 66 ? 18.703 -7.875 3.867 1 81.12 66 GLN A N 1
ATOM 513 C CA . GLN A 1 66 ? 19.953 -8.297 3.238 1 81.12 66 GLN A CA 1
ATOM 514 C C . GLN A 1 66 ? 20.234 -7.477 1.984 1 81.12 66 GLN A C 1
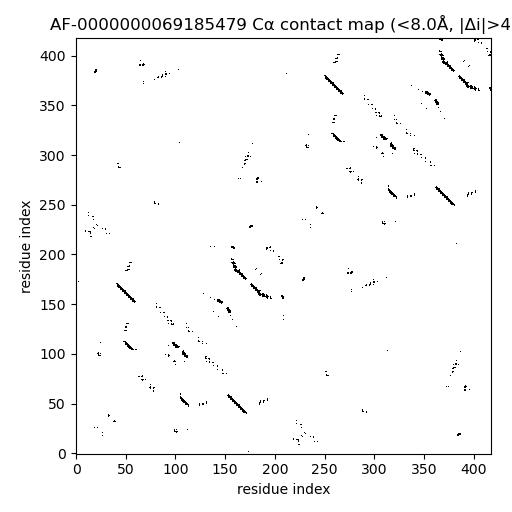ATOM 516 O O . GLN A 1 66 ? 21.391 -7.156 1.698 1 81.12 66 GLN A O 1
ATOM 521 N N . LEU A 1 67 ? 19.203 -7.168 1.277 1 80.19 67 LEU A N 1
ATOM 522 C CA . LEU A 1 67 ? 19.328 -6.348 0.074 1 80.19 67 LEU A CA 1
ATOM 523 C C . LEU A 1 67 ? 20.016 -5.023 0.381 1 80.19 67 LEU A C 1
ATOM 525 O O . LEU A 1 67 ? 20.75 -4.5 -0.45 1 80.19 67 LEU A O 1
ATOM 529 N N . SER A 1 68 ? 19.844 -4.512 1.534 1 74.88 68 SER A N 1
ATOM 530 C CA . SER A 1 68 ? 20.359 -3.211 1.95 1 74.88 68 SER A CA 1
ATOM 531 C C . SER A 1 68 ? 21.812 -3.309 2.385 1 74.88 68 SER A C 1
ATOM 533 O O . SER A 1 68 ? 22.531 -2.307 2.396 1 74.88 68 SER A O 1
ATOM 535 N N . LYS A 1 69 ? 22.219 -4.453 2.729 1 76.69 69 LYS A N 1
ATOM 536 C CA . LYS A 1 69 ? 23.516 -4.586 3.385 1 76.69 69 LYS A CA 1
ATOM 537 C C . LYS A 1 69 ? 24.562 -5.16 2.43 1 76.69 69 LYS A C 1
ATOM 539 O O . LYS A 1 69 ? 25.766 -4.996 2.643 1 76.69 69 LYS A O 1
ATOM 544 N N . ILE A 1 70 ? 23.984 -5.719 1.374 1 75.62 70 ILE A N 1
ATOM 545 C CA . ILE A 1 70 ? 24.906 -6.473 0.534 1 75.62 70 ILE A CA 1
ATOM 546 C C . ILE A 1 70 ? 25.328 -5.625 -0.663 1 75.62 70 ILE A C 1
ATOM 548 O O . ILE A 1 70 ? 24.656 -4.656 -1.016 1 75.62 70 ILE A O 1
ATOM 552 N N . GLY A 1 71 ? 26.406 -5.883 -1.271 1 75.62 71 GLY A N 1
ATOM 553 C CA . GLY A 1 71 ? 26.938 -5.18 -2.432 1 75.62 71 GLY A CA 1
ATOM 554 C C . GLY A 1 71 ? 26.016 -5.266 -3.641 1 75.62 71 GLY A C 1
ATOM 555 O O . GLY A 1 71 ? 24.969 -5.898 -3.588 1 75.62 71 GLY A O 1
ATOM 556 N N . PRO A 1 72 ? 26.344 -4.531 -4.707 1 76.94 72 PRO A N 1
ATOM 557 C CA . PRO A 1 72 ? 25.469 -4.422 -5.883 1 76.94 72 PRO A CA 1
ATOM 558 C C . PRO A 1 72 ? 25.094 -5.785 -6.465 1 76.94 72 PRO A C 1
ATOM 560 O O . PRO A 1 72 ? 23.938 -6.016 -6.805 1 76.94 72 PRO A O 1
ATOM 563 N N . GLU A 1 73 ? 26.078 -6.668 -6.645 1 75.62 73 GLU A N 1
ATOM 564 C CA . GLU A 1 73 ? 25.797 -7.984 -7.211 1 75.62 73 GLU A CA 1
ATOM 565 C C . GLU A 1 73 ? 24.844 -8.773 -6.312 1 75.62 73 GLU A C 1
ATOM 567 O O . GLU A 1 73 ? 23.906 -9.406 -6.797 1 75.62 73 GLU A O 1
ATOM 572 N N . GLY A 1 74 ? 25.125 -8.734 -5.078 1 79.62 74 GLY A N 1
ATOM 573 C CA . GLY A 1 74 ? 24.25 -9.398 -4.121 1 79.62 74 GLY A CA 1
ATOM 574 C C . GLY A 1 74 ? 22.859 -8.82 -4.078 1 79.62 74 GLY A C 1
ATOM 575 O O . GLY A 1 74 ? 21.875 -9.562 -3.979 1 79.62 74 GLY A O 1
ATOM 576 N N . SER A 1 75 ? 22.812 -7.555 -4.34 1 86.62 75 SER A N 1
ATOM 577 C CA . SER A 1 75 ? 21.531 -6.875 -4.316 1 86.62 75 SER A CA 1
ATOM 578 C C . SER A 1 75 ? 20.672 -7.285 -5.508 1 86.62 75 SER A C 1
ATOM 580 O O . SER A 1 75 ? 19.453 -7.438 -5.375 1 86.62 75 SER A O 1
ATOM 582 N N . GLU A 1 76 ? 21.312 -7.555 -6.598 1 88.19 76 GLU A N 1
ATOM 583 C CA . GLU A 1 76 ? 20.594 -7.973 -7.797 1 88.19 76 GLU A CA 1
ATOM 584 C C . GLU A 1 76 ? 19.984 -9.359 -7.625 1 88.19 76 GLU A C 1
ATOM 586 O O . GLU A 1 76 ? 18.859 -9.609 -8.055 1 88.19 76 GLU A O 1
ATOM 591 N N . VAL A 1 77 ? 20.781 -10.195 -7.008 1 88.31 77 VAL A N 1
ATOM 592 C CA . VAL A 1 77 ? 20.328 -11.562 -6.793 1 88.31 77 VAL A CA 1
ATOM 593 C C . VAL A 1 77 ? 19.094 -11.562 -5.883 1 88.31 77 VAL A C 1
ATOM 595 O O . VAL A 1 77 ? 18.109 -12.25 -6.16 1 88.31 77 VAL A O 1
ATOM 598 N N . ILE A 1 78 ? 19.172 -10.797 -4.875 1 89.62 78 ILE A N 1
ATOM 599 C CA . ILE A 1 78 ? 18.062 -10.703 -3.926 1 89.62 78 ILE A CA 1
ATOM 600 C C . ILE A 1 78 ? 16.844 -10.094 -4.609 1 89.62 78 ILE A C 1
ATOM 602 O O . ILE A 1 78 ? 15.719 -10.586 -4.449 1 89.62 78 ILE A O 1
ATOM 606 N N . ALA A 1 79 ? 17.078 -9.086 -5.395 1 92.38 79 ALA A N 1
ATOM 607 C CA . ALA A 1 79 ? 16 -8.438 -6.133 1 92.38 79 ALA A CA 1
ATOM 608 C C . ALA A 1 79 ? 15.32 -9.422 -7.086 1 92.38 79 ALA A C 1
ATOM 610 O O . ALA A 1 79 ? 14.094 -9.445 -7.195 1 92.38 79 ALA A O 1
ATOM 611 N N . PHE A 1 80 ? 16.125 -10.203 -7.715 1 93.12 80 PHE A N 1
ATOM 612 C CA . PHE A 1 80 ? 15.586 -11.195 -8.648 1 93.12 80 PHE A CA 1
ATOM 613 C C . PHE A 1 80 ? 14.766 -12.25 -7.91 1 93.12 80 PHE A C 1
ATOM 615 O O . PHE A 1 80 ? 13.711 -12.664 -8.391 1 93.12 80 PHE A O 1
ATOM 622 N N . ALA A 1 81 ? 15.242 -12.648 -6.793 1 91.69 81 ALA A N 1
ATOM 623 C CA . ALA A 1 81 ? 14.508 -13.633 -5.996 1 91.69 81 ALA A CA 1
ATOM 624 C C . ALA A 1 81 ? 13.148 -13.086 -5.559 1 91.69 81 ALA A C 1
ATOM 626 O O . ALA A 1 81 ? 12.133 -13.766 -5.672 1 91.69 81 ALA A O 1
ATOM 627 N N . ILE A 1 82 ? 13.148 -11.883 -5.094 1 91.62 82 ILE A N 1
ATOM 628 C CA . ILE A 1 82 ? 11.922 -11.227 -4.664 1 91.62 82 ILE A CA 1
ATOM 629 C C . ILE A 1 82 ? 10.953 -11.117 -5.84 1 91.62 82 ILE A C 1
ATOM 631 O O . ILE A 1 82 ? 9.773 -11.453 -5.715 1 91.62 82 ILE A O 1
ATOM 635 N N . ASN A 1 83 ? 11.453 -10.719 -6.93 1 94.12 83 ASN A N 1
ATOM 636 C CA . ASN A 1 83 ? 10.609 -10.547 -8.109 1 94.12 83 ASN A CA 1
ATOM 637 C C . ASN A 1 83 ? 10.023 -11.875 -8.578 1 94.12 83 ASN A C 1
ATOM 639 O O . ASN A 1 83 ? 8.852 -11.938 -8.961 1 94.12 83 ASN A O 1
ATOM 643 N N . ARG A 1 84 ? 10.852 -12.844 -8.609 1 93.75 84 ARG A N 1
ATOM 644 C CA . ARG A 1 84 ? 10.383 -14.164 -9.031 1 93.75 84 ARG A CA 1
ATOM 645 C C . ARG A 1 84 ? 9.25 -14.648 -8.141 1 93.75 84 ARG A C 1
ATOM 647 O O . ARG A 1 84 ? 8.234 -15.156 -8.633 1 93.75 84 ARG A O 1
ATOM 654 N N . TYR A 1 85 ? 9.422 -14.508 -6.887 1 93.31 85 TYR A N 1
ATOM 655 C CA . TYR A 1 85 ? 8.383 -14.891 -5.941 1 93.31 85 TYR A CA 1
ATOM 656 C C . TYR A 1 85 ? 7.102 -14.117 -6.195 1 93.31 85 TYR A C 1
ATOM 658 O O . TYR A 1 85 ? 6.012 -14.695 -6.227 1 93.31 85 TYR A O 1
ATOM 666 N N . MET A 1 86 ? 7.211 -12.852 -6.395 1 93.19 86 MET A N 1
ATOM 667 C CA . MET A 1 86 ? 6.062 -11.984 -6.641 1 93.19 86 MET A CA 1
ATOM 668 C C . MET A 1 86 ? 5.355 -12.367 -7.938 1 93.19 86 MET A C 1
ATOM 670 O O . MET A 1 86 ? 4.125 -12.375 -8 1 93.19 86 MET A O 1
ATOM 674 N N . GLU A 1 87 ? 6.129 -12.648 -8.938 1 93.81 87 GLU A N 1
ATOM 675 C CA . GLU A 1 87 ? 5.559 -13.062 -10.219 1 93.81 87 GLU A CA 1
ATOM 676 C C . GLU A 1 87 ? 4.676 -14.297 -10.055 1 93.81 87 GLU A C 1
ATOM 678 O O . GLU A 1 87 ? 3.57 -14.344 -10.602 1 93.81 87 GLU A O 1
ATOM 683 N N . LEU A 1 88 ? 5.195 -15.227 -9.352 1 94.12 88 LEU A N 1
ATOM 684 C CA . LEU A 1 88 ? 4.465 -16.469 -9.164 1 94.12 88 LEU A CA 1
ATOM 685 C C . LEU A 1 88 ? 3.205 -16.234 -8.336 1 94.12 88 LEU A C 1
ATOM 687 O O . LEU A 1 88 ? 2.154 -16.828 -8.617 1 94.12 88 LEU A O 1
ATOM 691 N N . LEU A 1 89 ? 3.34 -15.422 -7.344 1 94.75 89 LEU A N 1
ATOM 692 C CA . LEU A 1 89 ? 2.189 -15.047 -6.527 1 94.75 89 LEU A CA 1
ATOM 693 C C . LEU A 1 89 ? 1.116 -14.375 -7.371 1 94.75 89 LEU A C 1
ATOM 695 O O . LEU A 1 89 ? -0.053 -14.766 -7.328 1 94.75 89 LEU A O 1
ATOM 699 N N . ILE A 1 90 ? 1.52 -13.359 -8.172 1 94.5 90 ILE A N 1
ATOM 700 C CA . ILE A 1 90 ? 0.615 -12.594 -9.023 1 94.5 90 ILE A CA 1
ATOM 701 C C . ILE A 1 90 ? -0.067 -13.531 -10.023 1 94.5 90 ILE A C 1
ATOM 703 O O . ILE A 1 90 ? -1.276 -13.43 -10.242 1 94.5 90 ILE A O 1
ATOM 707 N N . LYS A 1 91 ? 0.695 -14.406 -10.562 1 95.75 91 LYS A N 1
ATOM 708 C CA . LYS A 1 91 ? 0.165 -15.344 -11.539 1 95.75 91 LYS A CA 1
ATOM 709 C C . LYS A 1 91 ? -0.942 -16.203 -10.938 1 95.75 91 LYS A C 1
ATOM 711 O O . LYS A 1 91 ? -2.02 -16.328 -11.523 1 95.75 91 LYS A O 1
ATOM 716 N N . SER A 1 92 ? -0.703 -16.75 -9.773 1 96.25 92 SER A N 1
ATOM 717 C CA . SER A 1 92 ? -1.677 -17.609 -9.117 1 96.25 92 SER A CA 1
ATOM 718 C C . SER A 1 92 ? -2.949 -16.859 -8.766 1 96.25 92 SER A C 1
ATOM 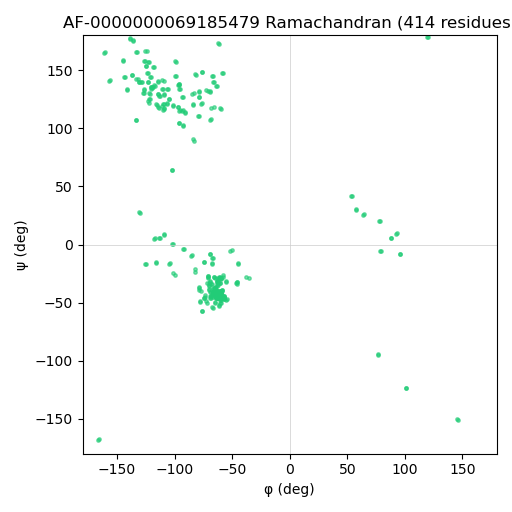720 O O . SER A 1 92 ? -4.059 -17.359 -8.969 1 96.25 92 SER A O 1
ATOM 722 N N . ILE A 1 93 ? -2.812 -15.664 -8.258 1 96.88 93 ILE A N 1
ATOM 723 C CA . ILE A 1 93 ? -3.936 -14.844 -7.816 1 96.88 93 ILE A CA 1
ATOM 724 C C . ILE A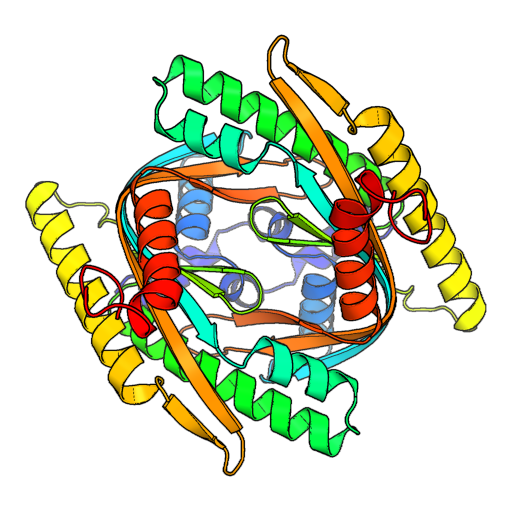 1 93 ? -4.75 -14.391 -9.023 1 96.88 93 ILE A C 1
ATOM 726 O O . ILE A 1 93 ? -5.977 -14.523 -9.039 1 96.88 93 ILE A O 1
ATOM 730 N N . SER A 1 94 ? -4.047 -13.953 -10.055 1 95.56 94 SER A N 1
ATOM 731 C CA . SER A 1 94 ? -4.719 -13.398 -11.234 1 95.56 94 SER A CA 1
ATOM 732 C C . SER A 1 94 ? -5.438 -14.484 -12.016 1 95.56 94 SER A C 1
ATOM 734 O O . SER A 1 94 ? -6.539 -14.266 -12.531 1 95.56 94 SER A O 1
ATOM 736 N N . LYS A 1 95 ? -4.855 -15.641 -12.109 1 95.38 95 LYS A N 1
ATOM 737 C CA . LYS A 1 95 ? -5.469 -16.75 -12.82 1 95.38 95 LYS A CA 1
ATOM 738 C C . LYS A 1 95 ? -6.801 -17.141 -12.18 1 95.38 95 LYS A C 1
ATOM 740 O O . LYS A 1 95 ? -7.711 -17.609 -12.867 1 95.38 95 LYS A O 1
ATOM 745 N N . SER A 1 96 ? -6.957 -16.922 -10.906 1 95.88 96 SER A N 1
ATOM 746 C CA . SER A 1 96 ? -8.164 -17.297 -10.18 1 95.88 96 SER A CA 1
ATOM 747 C C . SER A 1 96 ? -9.164 -16.141 -10.141 1 95.88 96 SER A C 1
ATOM 749 O O . SER A 1 96 ? -10.242 -16.266 -9.555 1 95.88 96 SER A O 1
ATOM 751 N N . GLY A 1 97 ? -8.781 -15.023 -10.672 1 94.94 97 GLY A N 1
ATOM 752 C CA . GLY A 1 97 ? -9.672 -13.883 -10.727 1 94.94 97 GLY A CA 1
ATOM 753 C C . GLY A 1 97 ? -9.531 -12.945 -9.539 1 94.94 97 GLY A C 1
ATOM 754 O O . GLY A 1 97 ? -10.352 -12.047 -9.344 1 94.94 97 GLY A O 1
ATOM 755 N N . GLY A 1 98 ? -8.492 -13.211 -8.75 1 97.12 98 GLY A N 1
ATOM 756 C CA . GLY A 1 98 ? -8.242 -12.344 -7.617 1 97.12 98 GLY A CA 1
ATOM 757 C C . GLY A 1 98 ? -7.621 -11.016 -8.008 1 97.12 98 GLY A C 1
ATOM 758 O O . GLY A 1 98 ? -6.992 -10.898 -9.062 1 97.12 98 GLY A O 1
ATOM 759 N N . ASP A 1 99 ? -7.938 -10.008 -7.254 1 96.56 99 ASP A N 1
ATOM 760 C CA . ASP A 1 99 ? -7.359 -8.672 -7.395 1 96.56 99 ASP A CA 1
ATOM 761 C C . ASP A 1 99 ? -6.441 -8.344 -6.219 1 96.56 99 ASP A C 1
ATOM 763 O O . ASP A 1 99 ? -6.883 -8.328 -5.07 1 96.56 99 ASP A O 1
ATOM 767 N N . ILE A 1 100 ? -5.164 -8.18 -6.512 1 95.75 100 ILE A N 1
ATOM 768 C CA . ILE A 1 100 ? -4.25 -7.777 -5.445 1 95.75 100 ILE A CA 1
ATOM 769 C C . ILE A 1 100 ? -4.562 -6.348 -5.008 1 95.75 100 ILE A C 1
ATOM 771 O O . ILE A 1 100 ? -4.293 -5.395 -5.742 1 95.75 100 ILE A O 1
ATOM 775 N N . PHE A 1 101 ? -5.109 -6.246 -3.893 1 94.94 101 PHE A N 1
ATOM 776 C CA . PHE A 1 101 ? -5.613 -4.977 -3.377 1 94.94 101 PHE A CA 1
ATOM 777 C C . PHE A 1 101 ? -4.473 -4.121 -2.846 1 94.94 101 PHE A C 1
ATOM 779 O O . PHE A 1 101 ? -4.406 -2.92 -3.125 1 94.94 101 PHE A O 1
ATOM 786 N N . LYS A 1 102 ? -3.637 -4.691 -2.045 1 91.44 102 LYS A N 1
ATOM 787 C CA . LYS A 1 102 ? -2.527 -3.939 -1.468 1 91.44 102 LYS A CA 1
ATOM 788 C C . LYS A 1 102 ? -1.394 -4.867 -1.041 1 91.44 102 LYS A C 1
ATOM 790 O O . LYS A 1 102 ? -1.641 -5.953 -0.506 1 91.44 102 LYS A O 1
ATOM 795 N N . PHE A 1 103 ? -0.206 -4.363 -1.296 1 86.25 103 PHE A N 1
ATOM 796 C CA . PHE A 1 103 ? 0.979 -4.969 -0.701 1 86.25 103 PHE A CA 1
ATOM 797 C C . PHE A 1 103 ? 1.378 -4.238 0.576 1 86.25 103 PHE A C 1
ATOM 799 O O . PHE A 1 103 ? 1.558 -3.018 0.569 1 86.25 103 PHE A O 1
ATOM 806 N N . ALA A 1 104 ? 1.325 -4.844 1.677 1 78 104 ALA A N 1
ATOM 807 C CA . ALA A 1 104 ? 1.685 -4.242 2.957 1 78 104 ALA A CA 1
ATOM 808 C C . ALA A 1 104 ? 3.068 -4.699 3.412 1 78 104 ALA A C 1
ATOM 810 O O . ALA A 1 104 ? 3.215 -5.273 4.492 1 78 104 ALA A O 1
ATOM 811 N N . GLY A 1 105 ? 4.164 -4.391 2.705 1 77.06 105 GLY A N 1
ATOM 812 C CA . GLY A 1 105 ? 5.504 -4.879 2.998 1 77.06 105 GLY A CA 1
ATOM 813 C C . GLY A 1 105 ? 5.723 -6.316 2.566 1 77.06 105 GLY A C 1
ATOM 814 O O . GLY A 1 105 ? 6.004 -6.578 1.396 1 77.06 105 GLY A O 1
ATOM 815 N N . ASP A 1 106 ? 5.523 -7.172 3.553 1 82.12 106 ASP A N 1
ATOM 816 C CA . ASP A 1 106 ? 5.746 -8.586 3.264 1 82.12 106 ASP A CA 1
ATOM 817 C C . ASP A 1 106 ? 4.43 -9.352 3.215 1 82.12 106 ASP A C 1
ATOM 819 O O . ASP A 1 106 ? 4.426 -10.586 3.17 1 82.12 106 ASP A O 1
ATOM 823 N N . ALA A 1 107 ? 3.338 -8.609 3.26 1 89.25 107 ALA A N 1
ATOM 824 C CA . ALA A 1 107 ? 2.014 -9.219 3.189 1 89.25 107 ALA A CA 1
ATOM 825 C C . ALA A 1 107 ? 1.217 -8.672 2.012 1 89.25 107 ALA A C 1
ATOM 827 O O . ALA A 1 107 ? 1.534 -7.598 1.486 1 89.25 107 ALA A O 1
ATOM 828 N N . ILE A 1 108 ? 0.229 -9.492 1.597 1 93.25 108 ILE A N 1
ATOM 829 C CA . ILE A 1 108 ? -0.625 -9.047 0.502 1 93.25 108 ILE A CA 1
ATOM 830 C C . ILE A 1 108 ? -2.092 -9.242 0.878 1 93.25 108 ILE A C 1
ATOM 832 O O . ILE A 1 108 ? -2.445 -10.234 1.528 1 93.25 108 ILE A O 1
ATOM 836 N N . ILE A 1 109 ? -2.879 -8.305 0.523 1 95.25 109 ILE A N 1
ATOM 837 C CA . ILE A 1 109 ? -4.332 -8.398 0.614 1 95.25 109 ILE A CA 1
ATOM 838 C C . ILE A 1 109 ? -4.922 -8.617 -0.777 1 95.25 109 ILE A C 1
ATOM 840 O O . ILE A 1 109 ? -4.625 -7.867 -1.709 1 95.25 109 ILE A O 1
ATOM 844 N N . VAL A 1 110 ? -5.688 -9.648 -0.915 1 96.94 110 VAL A N 1
ATOM 845 C CA . VAL A 1 110 ? -6.312 -9.984 -2.191 1 96.94 110 VAL A CA 1
ATOM 846 C C . VAL A 1 110 ? -7.832 -9.992 -2.037 1 96.94 110 VAL A C 1
ATOM 848 O O . VAL A 1 110 ? -8.359 -10.508 -1.05 1 96.94 110 VAL A O 1
ATOM 851 N N . VAL A 1 111 ? -8.508 -9.414 -2.957 1 97 111 VAL A N 1
ATOM 852 C CA . VAL A 1 111 ? -9.969 -9.398 -3 1 97 111 VAL A CA 1
ATOM 853 C C . VAL A 1 111 ? -10.453 -10.062 -4.285 1 97 111 VAL A C 1
ATOM 855 O O . VAL A 1 111 ? -9.883 -9.844 -5.359 1 97 111 VAL A O 1
ATOM 858 N N . TRP A 1 112 ? -11.406 -10.891 -4.176 1 96.31 112 TRP A N 1
ATOM 859 C CA . TRP A 1 112 ? -12.086 -11.391 -5.367 1 96.31 112 TRP A CA 1
ATOM 860 C C . TRP A 1 112 ? -13.305 -10.539 -5.688 1 96.31 112 TRP A C 1
ATOM 862 O O . TRP A 1 112 ? -14.352 -10.664 -5.039 1 96.31 112 TRP A O 1
ATOM 872 N N . PRO A 1 113 ? -13.117 -9.688 -6.691 1 91.44 113 PRO A N 1
ATOM 873 C CA . PRO A 1 113 ? -14.211 -8.758 -7 1 91.44 113 PRO A CA 1
ATOM 874 C C . PRO A 1 113 ? -15.477 -9.469 -7.477 1 91.44 113 PRO A C 1
ATOM 876 O O . PRO A 1 113 ? -15.398 -10.414 -8.266 1 91.44 113 PRO A O 1
ATOM 879 N N . PRO A 1 114 ? -16.641 -8.984 -6.914 1 86.69 114 PRO A N 1
ATOM 880 C CA . PRO A 1 114 ? -17.891 -9.57 -7.398 1 86.69 114 PRO A CA 1
ATOM 881 C C . PRO A 1 114 ? -18.172 -9.227 -8.859 1 86.69 114 PRO A C 1
ATOM 883 O O . PRO A 1 114 ? -17.828 -8.133 -9.32 1 86.69 114 PRO A O 1
ATOM 886 N N . PRO A 1 115 ? -18.766 -10.203 -9.508 1 77.56 115 PRO A N 1
ATOM 887 C CA . PRO A 1 115 ? -19.156 -9.898 -10.891 1 77.56 115 PRO A CA 1
ATOM 888 C C . PRO A 1 115 ? -20.25 -8.828 -10.969 1 77.56 115 PRO A C 1
ATOM 890 O O . PRO A 1 115 ? -21.016 -8.648 -10.016 1 77.56 115 PRO A O 1
ATOM 893 N N . THR A 1 116 ? -20.219 -7.867 -11.906 1 68.31 116 THR A N 1
ATOM 894 C CA . THR A 1 116 ? -21.156 -6.766 -12.086 1 68.31 116 THR A CA 1
ATOM 895 C C . THR A 1 116 ? -22.578 -7.293 -12.336 1 68.31 116 THR A C 1
ATOM 897 O O . THR A 1 116 ? -23.562 -6.613 -12.031 1 68.31 116 THR A O 1
ATOM 900 N N . SER A 1 117 ? -22.75 -8.352 -12.867 1 61.19 117 SER A N 1
ATOM 901 C CA . SER A 1 117 ? -24.062 -8.68 -13.43 1 61.19 117 SER A CA 1
ATOM 902 C C . SER A 1 117 ? -24.719 -9.82 -12.664 1 61.19 117 SER A C 1
ATOM 904 O O . SER A 1 117 ? -25.875 -10.156 -12.922 1 61.19 117 SER A O 1
ATOM 906 N N . TYR A 1 118 ? -24.234 -10.242 -11.711 1 60.06 118 TYR A N 1
ATOM 907 C CA . TYR A 1 118 ? -24.859 -11.523 -11.391 1 60.06 118 TYR A CA 1
ATOM 908 C C . TYR A 1 118 ? -25.953 -11.352 -10.359 1 60.06 118 TYR A C 1
ATOM 910 O O . TYR A 1 118 ? -25.844 -10.531 -9.438 1 60.06 118 TYR A O 1
ATOM 918 N N . ASN A 1 119 ? -27.047 -12 -10.562 1 64.81 119 ASN A N 1
ATOM 919 C CA . ASN A 1 119 ? -28.312 -11.93 -9.844 1 64.81 119 ASN A CA 1
ATOM 920 C C . ASN A 1 119 ? -28.25 -12.68 -8.523 1 64.81 119 ASN A C 1
ATOM 922 O O . ASN A 1 119 ? -28.922 -12.305 -7.555 1 64.81 119 ASN A O 1
ATOM 926 N N . ASP A 1 120 ? -27.625 -13.805 -8.484 1 73.88 120 ASP A N 1
ATOM 927 C CA . ASP A 1 120 ? -27.641 -14.594 -7.254 1 73.88 120 ASP A CA 1
ATOM 928 C C . ASP A 1 120 ? -26.391 -14.336 -6.418 1 73.88 120 ASP A C 1
ATOM 930 O O . ASP A 1 120 ? -25.344 -14.938 -6.648 1 73.88 120 ASP A O 1
ATOM 934 N N . LYS A 1 121 ? -26.609 -13.602 -5.422 1 79.56 121 LYS A N 1
ATOM 935 C CA . LYS A 1 121 ? -25.5 -13.117 -4.598 1 79.56 121 LYS A CA 1
ATOM 936 C C . LYS A 1 121 ? -24.844 -14.266 -3.84 1 79.56 121 LYS A C 1
ATOM 938 O O . LYS A 1 121 ? -23.609 -14.289 -3.674 1 79.56 121 LYS A O 1
ATOM 943 N N . ASP A 1 122 ? -25.656 -15.242 -3.457 1 82.5 122 ASP A N 1
ATOM 944 C CA . ASP A 1 122 ? -25.125 -16.359 -2.676 1 82.5 122 ASP A CA 1
ATOM 945 C C . ASP A 1 122 ? -24.266 -17.266 -3.545 1 82.5 122 ASP A C 1
ATOM 947 O O . ASP A 1 122 ? -23.188 -17.703 -3.125 1 82.5 122 ASP A O 1
ATOM 951 N N . GLU A 1 123 ? -24.797 -17.641 -4.656 1 87.88 123 GLU A N 1
ATOM 952 C CA . GLU A 1 123 ? -24.047 -18.5 -5.574 1 87.88 123 GLU A CA 1
ATOM 953 C C . GLU A 1 123 ? -22.766 -17.812 -6.031 1 87.88 123 GLU A C 1
ATOM 955 O O . GLU A 1 123 ? -21.734 -18.469 -6.215 1 87.88 123 GLU A O 1
ATOM 960 N N . GLN A 1 124 ? -22.828 -16.594 -6.137 1 89.19 124 GLN A N 1
ATOM 961 C CA . GLN A 1 124 ? -21.656 -15.82 -6.531 1 89.19 124 GLN A CA 1
ATOM 962 C C . GLN A 1 124 ? -20.562 -15.875 -5.457 1 89.19 124 GLN A C 1
ATOM 964 O O . GLN A 1 124 ? -19.391 -16.062 -5.77 1 89.19 124 GLN A O 1
ATOM 969 N N . LEU A 1 125 ? -21.031 -15.766 -4.266 1 91.38 125 LEU A N 1
ATOM 970 C CA . LEU A 1 125 ? -20.078 -15.789 -3.16 1 91.38 125 LEU A CA 1
ATOM 971 C C . LEU A 1 125 ? -19.391 -17.156 -3.066 1 91.38 125 LEU A C 1
ATOM 973 O O . LEU A 1 125 ? -18.188 -17.234 -2.775 1 91.38 125 LEU A O 1
ATOM 977 N N . LYS A 1 126 ? -20.156 -18.203 -3.336 1 92.25 126 LYS A N 1
ATOM 978 C CA . LYS A 1 126 ? -19.594 -19.547 -3.326 1 92.25 126 LYS A CA 1
ATOM 979 C C . LYS A 1 126 ? -18.531 -19.703 -4.418 1 92.25 126 LYS A C 1
ATOM 981 O O . LYS A 1 126 ? -17.484 -20.312 -4.191 1 92.25 126 LYS A O 1
ATOM 986 N N . THR A 1 127 ? -18.859 -19.219 -5.516 1 93.5 127 THR A N 1
ATOM 987 C CA . THR A 1 127 ? -17.922 -19.281 -6.637 1 93.5 127 THR A CA 1
ATOM 988 C C . THR A 1 127 ? -16.641 -18.531 -6.324 1 93.5 127 THR A C 1
ATOM 990 O O . THR A 1 127 ? -15.547 -19.016 -6.566 1 93.5 127 THR A O 1
ATOM 993 N N . LEU A 1 128 ? -16.781 -17.344 -5.781 1 94.5 128 LEU A N 1
ATOM 994 C CA . LEU A 1 128 ? -15.633 -16.547 -5.414 1 94.5 128 LEU A CA 1
ATOM 995 C C . LEU A 1 128 ? -14.781 -17.25 -4.371 1 94.5 128 LEU A C 1
ATOM 997 O O . LEU A 1 128 ? -13.547 -17.219 -4.434 1 94.5 128 LEU A O 1
ATOM 1001 N N . LEU A 1 129 ? -15.445 -17.859 -3.422 1 94 129 LEU A N 1
ATOM 1002 C CA . LEU A 1 129 ? -14.734 -18.609 -2.385 1 94 129 LEU A CA 1
ATOM 1003 C C . LEU A 1 129 ? -13.945 -19.766 -2.986 1 94 129 LEU A C 1
ATOM 1005 O O . LEU A 1 129 ? -12.789 -19.984 -2.625 1 94 129 LEU A O 1
ATOM 1009 N N . ARG A 1 130 ? -14.555 -20.516 -3.891 1 95.19 130 ARG A N 1
ATOM 1010 C CA . ARG A 1 130 ? -13.875 -21.609 -4.559 1 95.19 130 ARG A CA 1
ATOM 1011 C C . ARG A 1 130 ? -12.641 -21.125 -5.312 1 95.19 130 ARG A C 1
ATOM 1013 O O . ARG A 1 130 ? -11.578 -21.75 -5.238 1 95.19 130 ARG A O 1
ATOM 1020 N N . GLN A 1 131 ? -12.766 -20.016 -6 1 95.56 131 GLN A N 1
ATOM 1021 C CA . GLN A 1 131 ? -11.648 -19.422 -6.727 1 95.56 131 GLN A CA 1
ATOM 1022 C C . GLN A 1 131 ? -10.523 -19.031 -5.777 1 95.56 131 GLN A C 1
ATOM 1024 O O . GLN A 1 131 ? -9.352 -19.281 -6.059 1 95.56 131 GLN A O 1
ATOM 1029 N N . GLY A 1 132 ? -10.898 -18.391 -4.672 1 95.44 132 GLY A N 1
ATOM 1030 C CA . GLY A 1 132 ? -9.914 -18.016 -3.672 1 95.44 132 GLY A CA 1
ATOM 1031 C C . GLY A 1 132 ? -9.164 -19.203 -3.092 1 95.44 132 GLY A C 1
ATOM 1032 O O . GLY A 1 132 ? -7.938 -19.172 -2.98 1 95.44 132 GLY A O 1
ATOM 1033 N N . ILE A 1 133 ? -9.922 -20.219 -2.754 1 94.12 133 ILE A N 1
ATOM 1034 C CA . ILE A 1 133 ? -9.328 -21.422 -2.17 1 94.12 133 ILE A CA 1
ATOM 1035 C C . ILE A 1 133 ? -8.383 -22.062 -3.176 1 94.12 133 ILE A C 1
ATOM 1037 O O . ILE A 1 133 ? -7.289 -22.5 -2.818 1 94.12 133 ILE A O 1
ATOM 1041 N N . GLN A 1 134 ? -8.789 -22.156 -4.406 1 95 134 GLN A N 1
ATOM 1042 C CA . GLN A 1 134 ? -7.941 -22.719 -5.453 1 95 134 GLN A CA 1
ATOM 1043 C C . GLN A 1 134 ? -6.625 -21.953 -5.559 1 95 134 GLN A C 1
ATOM 1045 O O . GLN A 1 134 ? -5.559 -22.547 -5.699 1 95 134 GLN A O 1
ATOM 1050 N N . SER A 1 135 ? -6.715 -20.656 -5.547 1 96.06 135 SER A N 1
ATOM 1051 C CA . SER A 1 135 ? -5.52 -19.828 -5.586 1 96.06 135 SER A CA 1
ATOM 1052 C C . SER A 1 135 ? -4.605 -20.109 -4.398 1 96.06 135 SER A C 1
ATOM 1054 O O . SER A 1 135 ? -3.391 -20.234 -4.562 1 96.06 135 SER A O 1
ATOM 1056 N N . ALA A 1 136 ? -5.191 -20.172 -3.236 1 94.38 136 ALA A N 1
ATOM 1057 C CA . ALA A 1 136 ? -4.422 -20.422 -2.02 1 94.38 136 ALA A CA 1
ATOM 1058 C C . ALA A 1 136 ? -3.703 -21.766 -2.092 1 94.38 136 ALA A C 1
ATOM 1060 O O . ALA A 1 136 ? -2.539 -21.875 -1.701 1 94.38 136 ALA A O 1
ATOM 1061 N N . LEU A 1 137 ? -4.41 -22.766 -2.566 1 94.44 137 LEU A N 1
ATOM 1062 C CA . LEU A 1 137 ? -3.814 -24.094 -2.707 1 94.44 137 LEU A CA 1
ATOM 1063 C C . LEU A 1 137 ? -2.66 -24.062 -3.703 1 94.44 137 LEU A C 1
ATOM 1065 O O . LEU A 1 137 ? -1.62 -24.688 -3.469 1 94.44 137 LEU A O 1
ATOM 1069 N N . ASP A 1 138 ? -2.871 -23.359 -4.785 1 95.69 138 ASP A N 1
ATOM 1070 C CA . ASP A 1 138 ? -1.819 -23.188 -5.781 1 95.69 138 ASP A CA 1
ATOM 1071 C C . ASP A 1 138 ? -0.593 -22.516 -5.184 1 95.69 138 ASP A C 1
ATOM 1073 O O . ASP A 1 138 ? 0.538 -22.953 -5.391 1 95.69 138 ASP A O 1
ATOM 1077 N N . ILE A 1 139 ? -0.799 -21.469 -4.434 1 95 139 ILE A N 1
ATOM 1078 C CA . ILE A 1 139 ? 0.269 -20.719 -3.783 1 95 139 ILE A CA 1
ATOM 1079 C C . ILE A 1 139 ? 1.003 -21.609 -2.791 1 95 139 ILE A C 1
ATOM 1081 O O . ILE A 1 139 ? 2.236 -21.641 -2.758 1 95 139 ILE A O 1
ATOM 1085 N N . GLN A 1 140 ? 0.26 -22.312 -2.025 1 92.62 140 GLN A N 1
ATOM 1086 C CA . GLN A 1 140 ? 0.861 -23.203 -1.049 1 92.62 140 GLN A CA 1
ATOM 1087 C C . GLN A 1 140 ? 1.735 -24.266 -1.73 1 92.62 140 GLN A C 1
ATOM 1089 O O . GLN A 1 140 ? 2.842 -24.547 -1.27 1 92.62 140 GLN A O 1
ATOM 1094 N N . ALA A 1 141 ? 1.303 -24.766 -2.77 1 93.31 141 ALA A N 1
ATOM 1095 C CA . ALA A 1 141 ? 2.012 -25.828 -3.482 1 93.31 141 ALA A CA 1
ATOM 1096 C C . ALA A 1 141 ? 3.285 -25.297 -4.133 1 93.31 141 ALA A C 1
ATOM 1098 O O . ALA A 1 141 ? 4.324 -25.953 -4.109 1 93.31 141 ALA A O 1
ATOM 1099 N N . LYS A 1 142 ? 3.236 -24.094 -4.605 1 93.19 142 LYS A N 1
ATOM 1100 C CA . LYS A 1 142 ? 4.312 -23.594 -5.453 1 93.19 142 LYS A CA 1
ATOM 1101 C C . LYS A 1 142 ? 5.27 -22.719 -4.656 1 93.19 142 LYS A C 1
ATOM 1103 O O . LYS A 1 142 ? 6.445 -22.594 -5.004 1 93.19 142 LYS A O 1
ATOM 1108 N N . LEU A 1 143 ? 4.727 -22.125 -3.57 1 93.44 143 LEU A N 1
ATOM 1109 C CA . LEU A 1 143 ? 5.5 -21.031 -2.992 1 93.44 143 LEU A CA 1
ATOM 1110 C C . LEU A 1 143 ? 5.77 -21.281 -1.513 1 93.44 143 LEU A C 1
ATOM 1112 O O . LEU A 1 143 ? 6.629 -20.625 -0.916 1 93.44 143 LEU A O 1
ATOM 1116 N N . ASN A 1 144 ? 5.078 -22.141 -0.937 1 91.56 144 ASN A N 1
ATOM 1117 C CA . ASN A 1 144 ? 5.297 -22.406 0.481 1 91.56 144 ASN A CA 1
ATOM 1118 C C . ASN A 1 144 ? 6.516 -23.297 0.706 1 91.56 144 ASN A C 1
ATOM 1120 O O . ASN A 1 144 ? 6.59 -24.391 0.16 1 91.56 144 ASN A O 1
ATOM 1124 N N . ASP A 1 145 ? 7.375 -22.797 1.546 1 89.69 145 ASP A N 1
ATOM 1125 C CA . ASP A 1 145 ? 8.578 -23.531 1.896 1 89.69 145 ASP A CA 1
ATOM 1126 C C . ASP A 1 145 ? 9.359 -23.938 0.646 1 89.69 145 ASP A C 1
ATOM 1128 O O . ASP A 1 145 ? 9.781 -25.078 0.507 1 89.69 145 ASP A O 1
ATOM 1132 N N . THR A 1 146 ? 9.445 -23.078 -0.251 1 88.12 146 THR A N 1
ATOM 1133 C CA . THR A 1 146 ? 10.078 -23.328 -1.541 1 88.12 146 THR A CA 1
ATOM 1134 C C . THR A 1 146 ? 11.328 -22.469 -1.704 1 88.12 146 THR A C 1
ATOM 1136 O O . THR A 1 146 ? 11.344 -21.297 -1.31 1 88.12 146 THR A O 1
ATOM 1139 N N . PHE A 1 147 ? 12.336 -23.109 -2.285 1 89.25 147 PHE A N 1
ATOM 1140 C CA . PHE A 1 147 ? 13.547 -22.391 -2.658 1 89.25 147 PHE A CA 1
ATOM 1141 C C . PHE A 1 147 ? 13.336 -21.625 -3.959 1 89.25 147 PHE A C 1
ATOM 1143 O O . PHE A 1 147 ? 13.109 -22.219 -5.012 1 89.25 147 PHE A O 1
ATOM 1150 N N . ILE A 1 148 ? 13.305 -20.344 -3.832 1 86.06 148 ILE A N 1
ATOM 1151 C CA . ILE A 1 148 ? 13.125 -19.516 -5.023 1 86.06 148 ILE A CA 1
ATOM 1152 C C . ILE A 1 148 ? 14.445 -19.406 -5.773 1 86.06 148 ILE A C 1
ATOM 1154 O O . ILE A 1 148 ? 14.469 -19.312 -7.004 1 86.06 148 ILE A O 1
ATOM 1158 N N . LEU A 1 149 ? 15.492 -19.328 -5.062 1 86.62 149 LEU A N 1
ATOM 1159 C CA . LEU A 1 149 ? 16.875 -19.438 -5.527 1 86.62 149 LEU A CA 1
ATOM 1160 C C . LEU A 1 149 ? 17.672 -20.375 -4.625 1 86.62 149 LEU A C 1
ATOM 1162 O O . LEU A 1 149 ? 17.188 -20.797 -3.57 1 86.62 149 LEU A O 1
ATOM 1166 N N . GLU A 1 150 ? 18.828 -20.797 -5.074 1 81.44 150 GLU A N 1
ATOM 1167 C CA . GLU A 1 150 ? 19.625 -21.828 -4.41 1 81.44 150 GLU A CA 1
ATOM 1168 C C . GLU A 1 150 ? 19.719 -21.562 -2.908 1 81.44 150 GLU A C 1
ATOM 1170 O O . GLU A 1 150 ? 19.625 -22.5 -2.104 1 81.44 150 GLU A O 1
ATOM 1175 N N . ASN A 1 151 ? 19.75 -20.406 -2.389 1 83.06 151 ASN A N 1
ATOM 1176 C CA . ASN A 1 151 ? 19.953 -20.188 -0.962 1 83.06 151 ASN A CA 1
ATOM 1177 C C . ASN A 1 151 ? 18.906 -19.234 -0.393 1 83.06 151 ASN A C 1
ATOM 1179 O O . ASN A 1 151 ? 19.141 -18.594 0.633 1 83.06 151 ASN A O 1
ATOM 1183 N N . ILE A 1 152 ? 17.781 -19.219 -1.003 1 88.69 152 ILE A N 1
ATOM 1184 C CA . ILE A 1 152 ? 16.719 -18.344 -0.517 1 88.69 152 ILE A CA 1
ATOM 1185 C C . ILE A 1 152 ? 15.398 -19.125 -0.457 1 88.69 152 ILE A C 1
ATOM 1187 O O . ILE A 1 152 ? 14.805 -19.438 -1.492 1 88.69 152 ILE A O 1
ATOM 1191 N N . LYS A 1 153 ? 15.023 -19.422 0.749 1 89.38 153 LYS A N 1
ATOM 1192 C CA . LYS A 1 153 ? 13.766 -20.125 0.999 1 89.38 153 LYS A CA 1
ATOM 1193 C C . LYS A 1 153 ? 12.734 -19.219 1.637 1 89.38 153 LYS A C 1
ATOM 1195 O O . LYS A 1 153 ? 13.031 -18.5 2.598 1 89.38 153 LYS A O 1
ATOM 1200 N N . LEU A 1 154 ? 11.555 -19.188 1.08 1 90.56 154 LEU A N 1
ATOM 1201 C CA . LEU A 1 154 ? 10.445 -18.391 1.606 1 90.56 154 LEU A CA 1
ATOM 1202 C C . LEU A 1 154 ? 9.234 -19.281 1.886 1 90.56 154 LEU A C 1
ATOM 1204 O O . LEU A 1 154 ? 9.078 -20.344 1.277 1 90.56 154 LEU A O 1
ATOM 1208 N N . SER A 1 155 ? 8.523 -18.922 2.836 1 89.88 155 SER A N 1
ATOM 1209 C CA . SER A 1 155 ? 7.25 -19.578 3.145 1 89.88 155 SER A CA 1
ATOM 1210 C C . SER A 1 155 ? 6.113 -18.562 3.199 1 89.88 155 SER A C 1
ATOM 1212 O O . SER A 1 155 ? 6.348 -17.359 3.186 1 89.88 155 SER A O 1
ATOM 1214 N N . VAL A 1 156 ? 4.852 -19.094 3.199 1 92.12 156 VAL A N 1
ATOM 1215 C CA . VAL A 1 156 ? 3.711 -18.188 3.162 1 92.12 156 VAL A CA 1
ATOM 1216 C C . VAL A 1 156 ? 2.596 -18.734 4.059 1 92.12 156 VAL A C 1
ATOM 1218 O O . VAL A 1 156 ? 2.342 -19.938 4.09 1 92.12 156 VAL A O 1
ATOM 1221 N N . LYS A 1 157 ? 2.078 -17.859 4.852 1 91.69 157 LYS A N 1
ATOM 1222 C CA . LYS A 1 157 ? 0.874 -18.125 5.637 1 91.69 157 LYS A CA 1
ATOM 1223 C C . LYS A 1 157 ? -0.328 -17.391 5.051 1 91.69 157 LYS A C 1
ATOM 1225 O O . LYS A 1 157 ? -0.228 -16.203 4.688 1 91.69 157 LYS A O 1
ATOM 1230 N N . ILE A 1 158 ? -1.397 -18.141 4.957 1 93.62 158 ILE A N 1
ATOM 1231 C CA . ILE A 1 158 ? -2.545 -17.547 4.27 1 93.62 158 ILE A CA 1
ATOM 1232 C C . ILE A 1 158 ? -3.783 -17.656 5.16 1 93.62 158 ILE A C 1
ATOM 1234 O O . ILE A 1 158 ? -4.039 -18.688 5.762 1 93.62 158 ILE A O 1
ATOM 1238 N N . GLY A 1 159 ? -4.484 -16.547 5.324 1 93.06 159 GLY A N 1
ATOM 1239 C CA . GLY A 1 159 ? -5.793 -16.484 5.953 1 93.06 159 GLY A CA 1
ATOM 1240 C C . GLY A 1 159 ? -6.879 -15.977 5.02 1 93.06 159 GLY A C 1
ATOM 1241 O O . GLY A 1 159 ? -6.602 -15.203 4.105 1 93.06 159 GLY A O 1
ATOM 1242 N N . PHE A 1 160 ? -8.164 -16.453 5.332 1 93.38 160 PHE A N 1
ATOM 1243 C CA . PHE A 1 160 ? -9.297 -16.062 4.5 1 93.38 160 PHE A CA 1
ATOM 1244 C C . PHE A 1 160 ?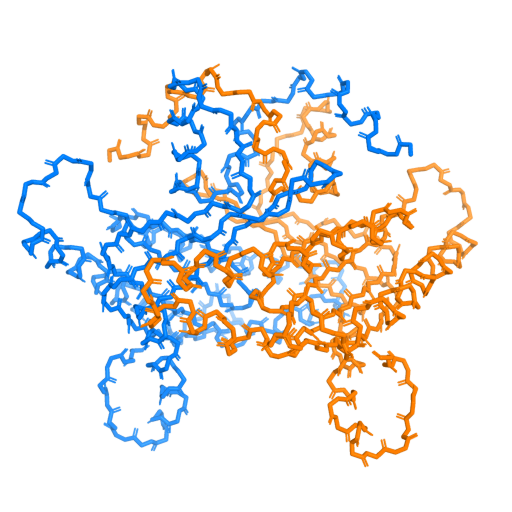 -10.398 -15.43 5.344 1 93.38 160 PHE A C 1
ATOM 1246 O O . PHE A 1 160 ? -10.5 -15.703 6.539 1 93.38 160 PHE A O 1
ATOM 1253 N N . GLY A 1 161 ? -11.094 -14.633 4.66 1 94 161 GLY A N 1
ATOM 1254 C CA . GLY A 1 161 ? -12.344 -14.102 5.184 1 94 161 GLY A CA 1
ATOM 1255 C C . GLY A 1 161 ? -13.414 -13.945 4.121 1 94 161 GLY A C 1
ATOM 1256 O O . GLY A 1 161 ? -13.117 -13.656 2.963 1 94 161 GLY A O 1
ATOM 1257 N N . VAL A 1 162 ? -14.656 -14.211 4.582 1 93.88 162 VAL A N 1
ATOM 1258 C CA . VAL A 1 162 ? -15.805 -14.086 3.693 1 93.88 162 VAL A CA 1
ATOM 1259 C C . VAL A 1 162 ? -16.859 -13.172 4.328 1 93.88 162 VAL A C 1
ATOM 1261 O O . VAL A 1 162 ? -17.125 -13.273 5.523 1 93.88 162 VAL A O 1
ATOM 1264 N N . GLY A 1 163 ? -17.328 -12.297 3.572 1 92.19 163 GLY A N 1
ATOM 1265 C CA . GLY A 1 163 ? -18.375 -11.422 4.086 1 92.19 163 GLY A CA 1
ATOM 1266 C C . GLY A 1 163 ? -18.312 -10.016 3.518 1 92.19 163 GLY A C 1
ATOM 1267 O O . GLY A 1 163 ? -17.969 -9.828 2.35 1 92.19 163 GLY A O 1
ATOM 1268 N N . ASP A 1 164 ? -18.797 -9.039 4.332 1 91.88 164 ASP A N 1
ATOM 1269 C CA . ASP A 1 164 ? -18.859 -7.637 3.916 1 91.88 164 ASP A CA 1
ATOM 1270 C C . ASP A 1 164 ? -17.453 -7.023 3.844 1 91.88 164 ASP A C 1
ATOM 1272 O O . ASP A 1 164 ? -16.641 -7.227 4.742 1 91.88 164 ASP A O 1
ATOM 1276 N N . ILE A 1 165 ? -17.188 -6.332 2.73 1 92.5 165 ILE A N 1
ATOM 1277 C CA . ILE A 1 165 ? -15.984 -5.547 2.525 1 92.5 165 ILE A CA 1
ATOM 1278 C C . ILE A 1 165 ? -16.344 -4.094 2.242 1 92.5 165 ILE A C 1
ATOM 1280 O O . ILE A 1 165 ? -17.266 -3.818 1.46 1 92.5 165 ILE A O 1
ATOM 1284 N N . ASN A 1 166 ? -15.734 -3.193 2.945 1 92.94 166 ASN A N 1
ATOM 1285 C CA . ASN A 1 166 ? -15.859 -1.761 2.693 1 92.94 166 ASN A CA 1
ATOM 1286 C C . ASN A 1 166 ? -14.547 -1.157 2.211 1 92.94 166 ASN A C 1
ATOM 1288 O O . ASN A 1 166 ? -13.531 -1.25 2.898 1 92.94 166 ASN A O 1
ATOM 1292 N N . ILE A 1 167 ? -14.562 -0.638 0.986 1 94.12 167 ILE A N 1
ATOM 1293 C CA . ILE A 1 167 ? -13.422 0.146 0.526 1 94.12 167 ILE A CA 1
ATOM 1294 C C . ILE A 1 167 ? -13.656 1.625 0.824 1 94.12 167 ILE A C 1
ATOM 1296 O O . ILE A 1 167 ? -14.625 2.217 0.336 1 94.12 167 ILE A O 1
ATOM 1300 N N . LEU A 1 168 ? -12.844 2.135 1.659 1 93.69 168 LEU A N 1
ATOM 1301 C CA . LEU A 1 168 ? -12.922 3.547 2.018 1 93.69 168 LEU A CA 1
ATOM 1302 C C . LEU A 1 168 ? -11.922 4.371 1.213 1 93.69 168 LEU A C 1
ATOM 1304 O O . LEU A 1 168 ? -10.719 4.102 1.249 1 93.69 168 LEU A O 1
ATOM 1308 N N . TYR A 1 169 ? -12.414 5.32 0.397 1 94.69 169 TYR A N 1
ATOM 1309 C CA . TYR A 1 169 ? -11.578 6.273 -0.326 1 94.69 169 TYR A CA 1
ATOM 1310 C C . TYR A 1 169 ? -11.406 7.562 0.469 1 94.69 169 TYR A C 1
ATOM 1312 O O . TYR A 1 169 ? -12.383 8.148 0.935 1 94.69 169 TYR A O 1
ATOM 1320 N N . VAL A 1 170 ? -10.102 7.969 0.68 1 94.12 170 VAL A N 1
ATOM 1321 C CA . VAL A 1 170 ? -9.812 9.133 1.515 1 94.12 170 VAL A CA 1
ATOM 1322 C C . VAL A 1 170 ? -8.758 10 0.841 1 94.12 170 VAL A C 1
ATOM 1324 O O . VAL A 1 170 ? -8.18 9.617 -0.179 1 94.12 170 VAL A O 1
ATOM 1327 N N . GLY A 1 171 ? -8.461 11.219 1.506 1 93.75 171 GLY A N 1
ATOM 1328 C CA . GLY A 1 171 ? -7.492 12.164 0.984 1 93.75 171 GLY A CA 1
ATOM 1329 C C . GLY A 1 171 ? -8.133 13.344 0.273 1 93.75 171 GLY A C 1
ATOM 1330 O O . GLY A 1 171 ? -8.969 14.047 0.848 1 93.75 171 GLY A O 1
ATOM 1331 N N . GLY A 1 172 ? -7.773 13.547 -0.963 1 89.12 172 GLY A N 1
ATOM 1332 C CA . GLY A 1 172 ? -8.391 14.594 -1.765 1 89.12 172 GLY A CA 1
ATOM 1333 C C . GLY A 1 172 ? -7.707 15.938 -1.619 1 89.12 172 GLY A C 1
ATOM 1334 O O . GLY A 1 172 ? -8.219 16.953 -2.086 1 89.12 172 GLY A O 1
ATOM 1335 N N . VAL A 1 173 ? -6.59 15.914 -0.883 1 90.94 173 VAL A N 1
ATOM 1336 C CA . VAL A 1 173 ? -5.832 17.156 -0.737 1 90.94 173 VAL A CA 1
ATOM 1337 C C . VAL A 1 173 ? -4.41 16.953 -1.266 1 90.94 173 VAL A C 1
ATOM 1339 O O . VAL A 1 173 ? -3.877 15.836 -1.219 1 90.94 173 VAL A O 1
ATOM 1342 N N . PHE A 1 174 ? -3.861 18 -1.887 1 90.19 174 PHE A N 1
ATOM 1343 C CA . PHE A 1 174 ? -2.516 18 -2.451 1 90.19 174 PHE A CA 1
ATOM 1344 C C . PHE A 1 174 ? -2.363 16.891 -3.48 1 90.19 174 PHE A C 1
ATOM 1346 O O . PHE A 1 174 ? -1.32 16.234 -3.547 1 90.19 174 PHE A O 1
ATOM 1353 N N . ASN A 1 175 ? -3.463 16.547 -4.133 1 87.12 175 ASN A N 1
ATOM 1354 C CA . ASN A 1 175 ? -3.51 15.562 -5.207 1 87.12 175 ASN A CA 1
ATOM 1355 C C . ASN A 1 175 ? -3.145 14.164 -4.703 1 87.12 175 ASN A C 1
ATOM 1357 O O . ASN A 1 175 ? -2.488 13.398 -5.406 1 87.12 175 ASN A O 1
ATOM 1361 N N . ARG A 1 176 ? -3.373 13.945 -3.439 1 92.31 176 ARG A N 1
ATOM 1362 C CA . ARG A 1 176 ? -3.096 12.633 -2.869 1 92.31 176 ARG A CA 1
ATOM 1363 C C . ARG A 1 176 ? -4.383 11.953 -2.406 1 92.31 176 ARG A C 1
ATOM 1365 O O . ARG A 1 176 ? -5.207 12.57 -1.729 1 92.31 176 ARG A O 1
ATOM 1372 N N . ASN A 1 177 ? -4.492 10.781 -2.857 1 93 177 ASN A N 1
ATOM 1373 C CA . ASN A 1 177 ? -5.605 9.93 -2.459 1 93 177 ASN A CA 1
ATOM 1374 C C . ASN A 1 177 ? -5.117 8.586 -1.914 1 93 177 ASN A C 1
ATOM 1376 O O . ASN A 1 177 ? -3.959 8.219 -2.117 1 93 177 ASN A O 1
ATOM 1380 N N . GLU A 1 178 ? -5.98 8.008 -1.158 1 93.62 178 GLU A N 1
ATOM 1381 C CA . GLU A 1 178 ? -5.711 6.672 -0.635 1 93.62 178 GLU A CA 1
ATOM 1382 C C . GLU A 1 178 ? -6.988 5.848 -0.542 1 93.62 178 GLU A C 1
ATOM 1384 O O . GLU A 1 178 ? -8.094 6.395 -0.597 1 93.62 178 GLU A O 1
ATOM 1389 N N . PHE A 1 179 ? -6.797 4.594 -0.514 1 93.69 179 PHE A N 1
ATOM 1390 C CA . PHE A 1 179 ? -7.891 3.652 -0.286 1 93.69 179 PHE A CA 1
ATOM 1391 C C . PHE A 1 179 ? -7.5 2.609 0.753 1 93.69 179 PHE A C 1
ATOM 1393 O O . PHE A 1 179 ? -6.332 2.219 0.841 1 93.69 179 PHE A O 1
ATOM 1400 N N . LEU A 1 180 ? -8.445 2.234 1.57 1 91.94 180 LEU A N 1
ATOM 1401 C CA . LEU A 1 180 ? -8.227 1.17 2.543 1 91.94 180 LEU A CA 1
ATOM 1402 C C . LEU A 1 180 ? -9.422 0.229 2.6 1 91.94 180 LEU A C 1
ATOM 1404 O O . LEU A 1 180 ? -10.562 0.652 2.385 1 91.94 180 LEU A O 1
ATOM 1408 N N . ALA A 1 181 ? -9.102 -0.986 2.826 1 91.62 181 ALA A N 1
ATOM 1409 C CA . ALA A 1 181 ? -10.156 -1.991 2.971 1 91.62 181 ALA A CA 1
ATOM 1410 C C . ALA A 1 181 ? -10.484 -2.229 4.441 1 91.62 181 ALA A C 1
ATOM 1412 O O . ALA A 1 181 ? -9.594 -2.268 5.289 1 91.62 181 ALA A O 1
ATOM 1413 N N . THR A 1 182 ? -11.789 -2.332 4.684 1 90.06 182 THR A N 1
ATOM 1414 C CA . THR A 1 182 ? -12.297 -2.711 6 1 90.06 182 THR A CA 1
ATOM 1415 C C . THR A 1 182 ? -13.461 -3.684 5.875 1 90.06 182 THR A C 1
ATOM 1417 O O . THR A 1 182 ? -13.836 -4.074 4.77 1 90.06 182 THR A O 1
ATOM 1420 N N . GLY A 1 183 ? -13.977 -4.133 7.098 1 90.69 183 GLY A N 1
ATOM 1421 C CA . GLY A 1 183 ? -15.133 -5.012 7.113 1 90.69 183 GLY A CA 1
ATOM 1422 C C . GLY A 1 183 ? -14.852 -6.359 7.75 1 90.69 183 GLY A C 1
ATOM 1423 O O . GLY A 1 183 ? -13.711 -6.656 8.102 1 90.69 183 GLY A O 1
ATOM 1424 N N . GLN A 1 184 ? -15.922 -7.102 7.773 1 89.5 184 GLN A N 1
ATOM 1425 C CA . GLN A 1 184 ? -15.875 -8.391 8.461 1 89.5 184 GLN A CA 1
ATOM 1426 C C . GLN A 1 184 ? -14.93 -9.359 7.754 1 89.5 184 GLN A C 1
ATOM 1428 O O . GLN A 1 184 ? -14.195 -10.102 8.398 1 89.5 184 GLN A O 1
ATOM 1433 N N . ALA A 1 185 ? -14.977 -9.367 6.484 1 92.44 185 ALA A N 1
ATOM 1434 C CA . ALA A 1 185 ? -14.148 -10.289 5.711 1 92.44 185 ALA A CA 1
ATOM 1435 C C . ALA A 1 185 ? -12.664 -10.039 5.977 1 92.44 185 ALA A C 1
ATOM 1437 O O . ALA A 1 185 ? -11.891 -10.992 6.129 1 92.44 185 ALA A O 1
ATOM 1438 N N . LEU A 1 186 ? -12.266 -8.781 6.008 1 91.75 186 LEU A N 1
ATOM 1439 C CA . LEU A 1 186 ? -10.867 -8.438 6.242 1 91.75 186 LEU A CA 1
ATOM 1440 C C . LEU A 1 186 ? -10.438 -8.828 7.648 1 91.75 186 LEU A C 1
ATOM 1442 O O . LEU A 1 186 ? -9.352 -9.375 7.84 1 91.75 186 LEU A O 1
ATOM 1446 N N . ILE A 1 187 ? -11.32 -8.578 8.633 1 87.88 187 ILE A N 1
ATOM 1447 C CA . ILE A 1 187 ? -11.031 -8.922 10.016 1 87.88 187 ILE A CA 1
ATOM 1448 C C . ILE A 1 187 ? -10.828 -10.43 10.148 1 87.88 187 ILE A C 1
ATOM 1450 O O . ILE A 1 187 ? -9.867 -10.883 10.773 1 87.88 187 ILE A O 1
ATOM 1454 N N . GLN A 1 188 ? -11.633 -11.148 9.539 1 90.38 188 GLN A N 1
ATOM 1455 C CA . GLN A 1 188 ? -11.562 -12.609 9.57 1 90.38 188 GLN A CA 1
ATOM 1456 C C . GLN A 1 188 ? -10.266 -13.102 8.922 1 90.38 188 GLN A C 1
ATOM 1458 O O . GLN A 1 188 ? -9.617 -14.008 9.453 1 90.38 188 GLN A O 1
ATOM 1463 N N . ALA A 1 189 ? -9.93 -12.531 7.801 1 91.44 189 ALA A N 1
ATOM 1464 C CA . ALA A 1 189 ? -8.734 -12.953 7.074 1 91.44 189 ALA A CA 1
ATOM 1465 C C . ALA A 1 189 ? -7.473 -12.719 7.906 1 91.44 189 ALA A C 1
ATOM 1467 O O . ALA A 1 189 ? -6.605 -13.594 7.984 1 91.44 189 ALA A O 1
ATOM 1468 N N . PHE A 1 190 ? -7.402 -11.555 8.516 1 87.38 190 PHE A N 1
ATOM 1469 C CA . PHE A 1 190 ? -6.258 -11.211 9.352 1 87.38 190 PHE A CA 1
ATOM 1470 C C . PHE A 1 190 ? -6.172 -12.133 10.562 1 87.38 190 PHE A C 1
ATOM 1472 O O . PHE A 1 190 ? -5.09 -12.617 10.898 1 87.38 190 PHE A O 1
ATOM 1479 N N . GLU A 1 191 ? -7.297 -12.344 11.211 1 85.06 191 GLU A N 1
ATOM 1480 C CA . GLU A 1 191 ? -7.332 -13.195 12.391 1 85.06 191 GLU A CA 1
ATOM 1481 C C . GLU A 1 191 ? -6.965 -14.633 12.039 1 85.06 191 GLU A C 1
ATOM 1483 O O . GLU A 1 191 ? -6.254 -15.305 12.797 1 85.06 191 GLU A O 1
ATOM 1488 N N . SER A 1 192 ? -7.418 -15.102 10.953 1 86.25 192 SER A N 1
ATOM 1489 C CA . SER A 1 192 ? -7.137 -16.469 10.508 1 86.25 192 SER A CA 1
ATOM 1490 C C . SER A 1 192 ? -5.656 -16.656 10.203 1 86.25 192 SER A C 1
ATOM 1492 O O . SER A 1 192 ? -5.074 -17.688 10.539 1 86.25 192 SER A O 1
ATOM 1494 N N . GLU A 1 193 ? -5.086 -15.656 9.539 1 83.69 193 GLU A N 1
ATOM 1495 C CA . GLU A 1 193 ? -3.66 -15.719 9.234 1 83.69 193 GLU A CA 1
ATOM 1496 C C . GLU A 1 193 ? -2.824 -15.695 10.516 1 83.69 193 GLU A C 1
ATOM 1498 O O . GLU A 1 193 ? -1.846 -16.438 10.633 1 83.69 193 GLU A O 1
ATOM 1503 N N . ALA A 1 194 ? -3.217 -14.828 11.484 1 78.94 194 ALA A N 1
ATOM 1504 C CA . ALA A 1 194 ? -2.49 -14.703 12.75 1 78.94 194 ALA A CA 1
ATOM 1505 C C . ALA A 1 194 ? -2.514 -16.016 13.523 1 78.94 194 ALA A C 1
ATOM 1507 O O . ALA A 1 194 ? -1.559 -16.344 14.234 1 78.94 194 ALA A O 1
ATOM 1508 N N . LEU A 1 195 ? -3.574 -16.703 13.352 1 73.69 195 LEU A N 1
ATOM 1509 C CA . LEU A 1 195 ? -3.732 -17.969 14.039 1 73.69 195 LEU A CA 1
ATOM 1510 C C . LEU A 1 195 ? -2.799 -19.031 13.453 1 73.69 195 LEU A C 1
ATOM 1512 O O . LEU A 1 195 ? -2.414 -19.984 14.141 1 73.69 195 LEU A O 1
ATOM 1516 N N . CYS A 1 196 ? -2.502 -18.844 12.234 1 67.5 196 CYS A N 1
ATOM 1517 C CA . CYS A 1 196 ? -1.562 -19.781 11.617 1 67.5 196 CYS A CA 1
ATOM 1518 C C . CYS A 1 196 ? -0.199 -19.703 12.297 1 67.5 196 CYS A C 1
ATOM 1520 O O . CYS A 1 196 ? 0.516 -20.703 12.375 1 67.5 196 CYS A O 1
ATOM 1522 N N . HIS A 1 197 ? 0.116 -18.547 12.703 1 59.5 197 HIS A N 1
ATOM 1523 C CA . HIS A 1 197 ? 1.365 -18.344 13.422 1 59.5 197 HIS A CA 1
ATOM 1524 C C . HIS A 1 197 ? 1.36 -19.109 14.75 1 59.5 197 HIS A C 1
ATOM 1526 O O . HIS A 1 197 ? 2.387 -19.656 15.156 1 59.5 197 HIS A O 1
ATOM 1532 N N . LYS A 1 198 ? 0.071 -18.906 15.344 1 50.53 198 LYS A N 1
ATOM 1533 C CA . LYS A 1 198 ? -0.041 -19.578 16.641 1 50.53 198 LYS A CA 1
ATOM 1534 C C . LYS A 1 198 ? -0.175 -21.078 16.484 1 50.53 198 LYS A C 1
ATOM 1536 O O . LYS A 1 198 ? 0.306 -21.844 17.328 1 50.53 198 LYS A O 1
ATOM 1541 N N . ARG A 1 199 ? -1.081 -21.453 15.445 1 47.22 199 ARG A N 1
ATOM 1542 C CA . ARG A 1 199 ? -1.354 -22.875 15.25 1 47.22 199 ARG A CA 1
ATOM 1543 C C . ARG A 1 199 ? -0.117 -23.594 14.727 1 47.22 199 ARG A C 1
ATOM 1545 O O . ARG A 1 199 ? -0.052 -24.828 14.773 1 47.22 199 ARG A O 1
ATOM 1552 N N . ARG A 1 200 ? 0.695 -23.109 13.727 1 44.41 200 ARG A N 1
ATOM 1553 C CA . ARG A 1 200 ? 1.89 -23.938 13.633 1 44.41 200 ARG A CA 1
ATOM 1554 C C . ARG A 1 200 ? 2.34 -24.422 15.008 1 44.41 200 ARG A C 1
ATOM 1556 O O . ARG A 1 200 ? 3.195 -25.297 15.125 1 44.41 200 ARG A O 1
ATOM 1563 N N . LEU A 1 201 ? 2.037 -23.625 16.031 1 35.94 201 LEU A N 1
ATOM 1564 C CA . LEU A 1 201 ? 2.223 -24.297 17.328 1 35.94 201 LEU A CA 1
ATOM 1565 C C . LEU A 1 201 ? 1.083 -25.266 17.609 1 35.94 201 LEU A C 1
ATOM 1567 O O . LEU A 1 201 ? 1.287 -26.297 18.25 1 35.94 201 LEU A O 1
ATOM 1571 N N . SER A 1 202 ? -0.224 -24.844 17.625 1 33.84 202 SER A N 1
ATOM 1572 C CA . SER A 1 202 ? -1.28 -25.797 17.938 1 33.84 202 SER A CA 1
ATOM 1573 C C . SER A 1 202 ? -1.963 -26.312 16.672 1 33.84 202 SER A C 1
ATOM 1575 O O . SER A 1 202 ? -1.927 -25.641 15.633 1 33.84 202 SER A O 1
ATOM 1577 N N . TYR A 1 203 ? -2.445 -27.641 16.531 1 31.08 203 TYR A N 1
ATOM 1578 C CA . TYR A 1 203 ? -3.1 -28.547 15.594 1 31.08 203 TYR A CA 1
ATOM 1579 C C . TYR A 1 203 ? -4.277 -27.875 14.906 1 31.08 203 TYR A C 1
ATOM 1581 O O . TYR A 1 203 ? -5 -28.5 14.125 1 31.08 203 TYR A O 1
ATOM 1589 N N . ASN A 1 204 ? -4.809 -26.812 15.344 1 32.06 204 ASN A N 1
ATOM 1590 C CA . ASN A 1 204 ? -6.121 -26.469 14.805 1 32.06 204 ASN A CA 1
ATOM 1591 C C . ASN A 1 204 ? -6.012 -25.75 13.469 1 32.06 204 ASN A C 1
ATOM 1593 O O . ASN A 1 204 ? -5.43 -24.672 13.383 1 32.06 204 ASN A O 1
ATOM 1597 N N . ILE A 1 205 ? -5.984 -26.406 12.266 1 35.53 205 ILE A N 1
ATOM 1598 C CA . ILE A 1 205 ? -5.945 -26.172 10.828 1 35.53 205 ILE A CA 1
ATOM 1599 C C . ILE A 1 205 ? -7.031 -25.188 10.43 1 35.53 205 ILE A C 1
ATOM 1601 O O . ILE A 1 205 ? -7.199 -24.875 9.25 1 35.53 205 ILE A O 1
ATOM 1605 N N . GLN A 1 206 ? -7.91 -24.703 11.211 1 37.41 206 GLN A N 1
ATOM 1606 C CA . GLN A 1 206 ? -9.094 -24.094 10.617 1 37.41 206 GLN A CA 1
ATOM 1607 C C . GLN A 1 206 ? -8.773 -22.703 10.078 1 37.41 206 GLN A C 1
ATOM 1609 O O . GLN A 1 206 ? -8.242 -21.859 10.797 1 37.41 206 GLN A O 1
ATOM 1614 N N . GLY A 1 207 ? -8.938 -22.281 8.703 1 49.03 207 GLY A N 1
ATOM 1615 C CA . GLY A 1 207 ? -9 -21.141 7.797 1 49.03 207 GLY A CA 1
ATOM 1616 C C . GLY A 1 207 ? -7.637 -20.578 7.445 1 49.03 207 GLY A C 1
ATOM 1617 O O . GLY A 1 207 ? -7.531 -19.453 6.957 1 49.03 207 GLY A O 1
ATOM 1618 N N . CYS A 1 208 ? -6.633 -21.094 8.062 1 51.38 208 CYS A N 1
ATOM 1619 C CA . CYS A 1 208 ? -5.246 -20.734 7.797 1 51.38 208 CYS A CA 1
ATOM 1620 C C . CYS A 1 208 ? -4.512 -21.875 7.094 1 51.38 208 CYS A C 1
ATOM 1622 O O . CYS A 1 208 ? -4.695 -23.047 7.445 1 51.38 208 CYS A O 1
ATOM 1624 N N . ILE A 1 209 ? -4.016 -21.672 5.828 1 61.62 209 ILE A N 1
ATOM 1625 C CA . ILE A 1 209 ? -3.115 -22.641 5.199 1 61.62 209 ILE A CA 1
ATOM 1626 C C . ILE A 1 209 ? -1.699 -22.062 5.16 1 61.62 209 ILE A C 1
ATOM 1628 O O . ILE A 1 209 ? -1.511 -20.875 4.906 1 61.62 209 ILE A O 1
ATOM 1632 N N . MET B 1 1 ? -11.273 -12.477 -18.219 1 28.72 1 MET B N 1
ATOM 1633 C CA . MET B 1 1 ? -11.938 -11.594 -19.172 1 28.72 1 MET B CA 1
ATOM 1634 C C . MET B 1 1 ? -11.836 -10.141 -18.719 1 28.72 1 MET B C 1
ATOM 1636 O O . MET B 1 1 ? -12.062 -9.219 -19.516 1 28.72 1 MET B O 1
ATOM 1640 N N . ILE B 1 2 ? -11.656 -10.086 -17.297 1 36.81 2 ILE B N 1
ATOM 1641 C CA . ILE B 1 2 ? -11.648 -8.727 -16.75 1 36.81 2 ILE B CA 1
ATOM 1642 C C . ILE B 1 2 ? -10.359 -8.023 -17.172 1 36.81 2 ILE B C 1
ATOM 1644 O O . ILE B 1 2 ? -10.289 -6.789 -17.172 1 36.81 2 ILE B O 1
ATOM 1648 N N . ASN B 1 3 ? -9.273 -8.789 -17.422 1 38.44 3 ASN B N 1
ATOM 1649 C CA . ASN B 1 3 ? -7.973 -8.195 -17.719 1 38.44 3 ASN B CA 1
ATOM 1650 C C . ASN B 1 3 ? -7.984 -7.457 -19.047 1 38.44 3 ASN B C 1
ATOM 1652 O O . ASN B 1 3 ? -7.367 -6.398 -19.188 1 38.44 3 ASN B O 1
ATOM 1656 N N . GLN B 1 4 ? -8.383 -8.172 -20.094 1 38.19 4 GLN B N 1
ATOM 1657 C CA . GLN B 1 4 ? -8.328 -7.688 -21.469 1 38.19 4 GLN B CA 1
ATOM 1658 C C . GLN B 1 4 ? -9.211 -6.453 -21.641 1 38.19 4 GLN B C 1
ATOM 1660 O O . GLN B 1 4 ? -8.883 -5.566 -22.438 1 38.19 4 GLN B O 1
ATOM 1665 N N . GLN B 1 5 ? -10.477 -6.562 -21.25 1 39.06 5 GLN B N 1
ATOM 1666 C CA . GLN B 1 5 ? -11.461 -5.508 -21.453 1 39.06 5 GLN B CA 1
ATOM 1667 C C . GLN B 1 5 ? -11.016 -4.207 -20.781 1 39.06 5 GLN B C 1
ATOM 1669 O O . GLN B 1 5 ? -11.555 -3.137 -21.078 1 39.06 5 GLN B O 1
ATOM 1674 N N . ASN B 1 6 ? -10.203 -4.27 -19.75 1 45.47 6 ASN B N 1
ATOM 1675 C CA . ASN B 1 6 ? -9.688 -3.109 -19.031 1 45.47 6 ASN B CA 1
ATOM 1676 C C . ASN B 1 6 ? -8.789 -2.254 -19.922 1 45.47 6 ASN B C 1
ATOM 1678 O O . ASN B 1 6 ? -8.586 -1.069 -19.641 1 45.47 6 ASN B O 1
ATOM 1682 N N . VAL B 1 7 ? -8.141 -2.871 -20.875 1 42.84 7 VAL B N 1
ATOM 1683 C CA . VAL B 1 7 ? -7.273 -2.17 -21.812 1 42.84 7 VAL B CA 1
ATOM 1684 C C . VAL B 1 7 ? -8.102 -1.22 -22.672 1 42.84 7 VAL B C 1
ATOM 1686 O O . VAL B 1 7 ? -7.699 -0.082 -22.922 1 42.84 7 VAL B O 1
ATOM 1689 N N . ASN B 1 8 ? -9.086 -1.695 -23.203 1 43.72 8 ASN B N 1
ATOM 1690 C CA . ASN B 1 8 ? -9.805 -0.836 -24.141 1 43.72 8 ASN B CA 1
ATOM 1691 C C . ASN B 1 8 ? -10.398 0.382 -23.438 1 43.72 8 ASN B C 1
ATOM 1693 O O . ASN B 1 8 ? -10.578 1.432 -24.062 1 43.72 8 ASN B O 1
ATOM 1697 N N . LEU B 1 9 ? -10.914 0.223 -22.359 1 47.91 9 LEU B N 1
ATOM 1698 C CA . LEU B 1 9 ? -11.547 1.289 -21.594 1 47.91 9 LEU B CA 1
ATOM 1699 C C . LEU B 1 9 ? -10.508 2.309 -21.125 1 47.91 9 LEU B C 1
ATOM 1701 O O . LEU B 1 9 ? -10.867 3.33 -20.531 1 47.91 9 LEU B O 1
ATOM 1705 N N . GLN B 1 10 ? -9.242 1.999 -21.25 1 53.5 10 GLN B N 1
ATOM 1706 C CA . GLN B 1 10 ? -8.023 2.705 -20.875 1 53.5 10 GLN B CA 1
ATOM 1707 C C . GLN B 1 10 ? -7.941 4.062 -21.578 1 53.5 10 GLN B C 1
ATOM 1709 O O . GLN B 1 10 ? -7.352 5.004 -21.031 1 53.5 10 GLN B O 1
ATOM 1714 N N . SER B 1 11 ? -8.578 4.027 -22.766 1 53.06 11 SER B N 1
ATOM 1715 C CA . SER B 1 11 ? -8.297 5.18 -23.609 1 53.06 11 SER B CA 1
ATOM 1716 C C . SER B 1 11 ? -8.875 6.461 -23.016 1 53.06 11 SER B C 1
ATOM 1718 O O . SER B 1 11 ? -8.383 7.555 -23.281 1 53.06 11 SER B O 1
ATOM 1720 N N . ASN B 1 12 ? -9.852 6.348 -22.016 1 60.91 12 ASN B N 1
ATOM 1721 C CA . ASN B 1 12 ? -10.492 7.629 -21.734 1 60.91 12 ASN B CA 1
ATOM 1722 C C . ASN B 1 12 ? -10.242 8.062 -20.297 1 60.91 12 ASN B C 1
ATOM 1724 O O . ASN B 1 12 ? -10.828 9.039 -19.828 1 60.91 12 ASN B O 1
ATOM 1728 N N . VAL B 1 13 ? -9.438 7.289 -19.594 1 67.12 13 VAL B N 1
ATOM 1729 C CA . VAL B 1 13 ? -9.32 7.73 -18.203 1 67.12 13 VAL B CA 1
ATOM 1730 C C . VAL B 1 13 ? -8.273 8.836 -18.109 1 67.12 13 VAL B C 1
ATOM 1732 O O . VAL B 1 13 ? -7.18 8.719 -18.672 1 67.12 13 VAL B O 1
ATOM 1735 N N . LYS B 1 14 ? -8.695 9.867 -17.469 1 78 14 LYS B N 1
ATOM 1736 C CA . LYS B 1 14 ? -7.746 10.945 -17.234 1 78 14 LYS B CA 1
ATOM 1737 C C . LYS B 1 14 ? -6.652 10.516 -16.25 1 78 14 LYS B C 1
ATOM 1739 O O . LYS B 1 14 ? -6.945 10.055 -15.148 1 78 14 LYS B O 1
ATOM 1744 N N . VAL B 1 15 ? -5.41 10.5 -16.703 1 78.25 15 VAL B N 1
ATOM 1745 C CA . VAL B 1 15 ? -4.234 10.109 -15.938 1 78.25 15 VAL B CA 1
ATOM 1746 C C . VAL B 1 15 ? -4.273 10.781 -14.562 1 78.25 15 VAL B C 1
ATOM 1748 O O . VAL B 1 15 ? -3.904 10.172 -13.555 1 78.25 15 VAL B O 1
ATOM 1751 N N . GLN B 1 16 ? -4.824 11.938 -14.516 1 80 16 GLN B N 1
ATOM 1752 C CA . GLN B 1 16 ? -4.844 12.758 -13.305 1 80 16 GLN B CA 1
ATOM 1753 C C . GLN B 1 16 ? -5.684 12.102 -12.211 1 80 16 GLN B C 1
ATOM 1755 O O . GLN B 1 16 ? -5.402 12.258 -11.023 1 80 16 GLN B O 1
ATOM 1760 N N . SER B 1 17 ? -6.684 11.297 -12.656 1 82.69 17 SER B N 1
ATOM 1761 C CA . SER B 1 17 ? -7.605 10.695 -11.703 1 82.69 17 SER B CA 1
ATOM 1762 C C . SER B 1 17 ? -6.949 9.547 -10.945 1 82.69 17 SER B C 1
ATOM 1764 O O . SER B 1 17 ? -7.422 9.141 -9.883 1 82.69 17 SER B O 1
ATOM 1766 N N . ILE B 1 18 ? -5.832 9.086 -11.445 1 88.56 18 ILE B N 1
ATOM 1767 C CA . ILE B 1 18 ? -5.25 7.91 -10.805 1 88.56 18 ILE B CA 1
ATOM 1768 C C . ILE B 1 18 ? -3.896 8.266 -10.203 1 88.56 18 ILE B C 1
ATOM 1770 O O . ILE B 1 18 ? -3.367 7.527 -9.367 1 88.56 18 ILE B O 1
ATOM 1774 N N . LEU B 1 19 ? -3.299 9.375 -10.555 1 88.44 19 LEU B N 1
ATOM 1775 C CA . LEU B 1 19 ? -1.967 9.789 -10.125 1 88.44 19 LEU B CA 1
ATOM 1776 C C . LEU B 1 19 ? -1.916 9.977 -8.609 1 88.44 19 LEU B C 1
ATOM 1778 O O . LEU B 1 19 ? -0.875 9.75 -7.988 1 88.44 19 LEU B O 1
ATOM 1782 N N . GLY B 1 20 ? -3.047 10.32 -8.078 1 90.56 20 GLY B N 1
ATOM 1783 C CA . GLY B 1 20 ? -3.096 10.586 -6.648 1 90.56 20 GLY B CA 1
ATOM 1784 C C . GLY B 1 20 ? -2.902 9.352 -5.801 1 90.56 20 GLY B C 1
ATOM 1785 O O . GLY B 1 20 ? -2.67 9.445 -4.594 1 90.56 20 GLY B O 1
ATOM 1786 N N . PHE B 1 21 ? -2.883 8.188 -6.441 1 92.75 21 PHE B N 1
ATOM 1787 C CA . PHE B 1 21 ? -2.795 6.938 -5.695 1 92.75 21 PHE B CA 1
ATOM 1788 C C . PHE B 1 21 ? -1.377 6.383 -5.734 1 92.75 21 PHE B C 1
ATOM 1790 O O . PHE B 1 21 ? -1.093 5.348 -5.125 1 92.75 21 PHE B O 1
ATOM 1797 N N . ILE B 1 22 ? -0.453 7.098 -6.41 1 92.94 22 ILE B N 1
ATOM 1798 C CA . ILE B 1 22 ? 0.934 6.66 -6.52 1 92.94 22 ILE B CA 1
ATOM 1799 C C . ILE B 1 22 ? 1.861 7.746 -5.98 1 92.94 22 ILE B C 1
ATOM 1801 O O . ILE B 1 22 ? 1.656 8.93 -6.242 1 92.94 22 ILE B O 1
ATOM 1805 N N . PRO B 1 23 ? 2.895 7.32 -5.27 1 94.19 23 PRO B N 1
ATOM 1806 C CA . PRO B 1 23 ? 3.844 8.328 -4.797 1 94.19 23 PRO B CA 1
ATOM 1807 C C . PRO B 1 23 ? 4.48 9.125 -5.938 1 94.19 23 PRO B C 1
ATOM 1809 O O . PRO B 1 23 ? 4.746 8.57 -7.004 1 94.19 23 PRO B O 1
ATOM 1812 N N . ALA B 1 24 ? 4.773 10.359 -5.684 1 92.12 24 ALA B N 1
ATOM 1813 C CA . ALA B 1 24 ? 5.414 11.219 -6.668 1 92.12 24 ALA B CA 1
ATOM 1814 C C . ALA B 1 24 ? 6.754 10.648 -7.117 1 92.12 24 ALA B C 1
ATOM 1816 O O . ALA B 1 24 ? 7.102 10.711 -8.297 1 92.12 24 ALA B O 1
ATOM 1817 N N . LEU B 1 25 ? 7.465 10.094 -6.191 1 92.56 25 LEU B N 1
ATOM 1818 C CA . LEU B 1 25 ? 8.773 9.508 -6.473 1 92.56 25 LEU B CA 1
ATOM 1819 C C . LEU B 1 25 ? 8.656 8.391 -7.504 1 92.56 25 LEU B C 1
ATOM 1821 O O . LEU B 1 25 ? 9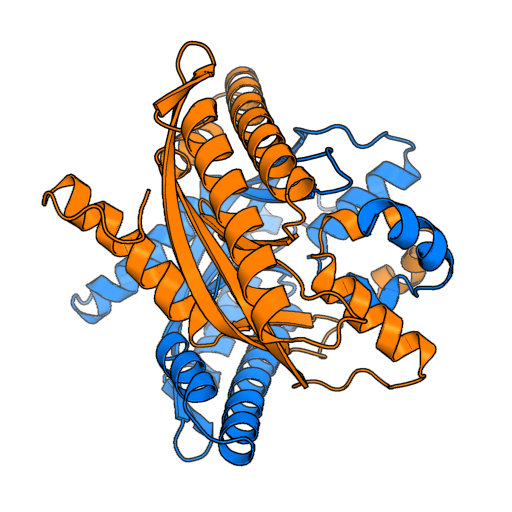.492 8.289 -8.406 1 92.56 25 LEU B O 1
ATOM 1825 N N . VAL B 1 26 ? 7.652 7.617 -7.414 1 93.25 26 VAL B N 1
ATOM 1826 C CA . VAL B 1 26 ? 7.426 6.496 -8.32 1 93.25 26 VAL B CA 1
ATOM 1827 C C . VAL B 1 26 ? 6.961 7.02 -9.68 1 93.25 26 VAL B C 1
ATOM 1829 O O . VAL B 1 26 ? 7.473 6.598 -10.719 1 93.25 26 VAL B O 1
ATOM 1832 N N . PHE B 1 27 ? 6.059 7.914 -9.633 1 91.25 27 PHE B N 1
ATOM 1833 C CA . PHE B 1 27 ? 5.547 8.5 -10.867 1 91.25 27 PHE B CA 1
ATOM 1834 C C . PHE B 1 27 ? 6.672 9.156 -11.664 1 91.25 27 PHE B C 1
ATOM 1836 O O . PHE B 1 27 ? 6.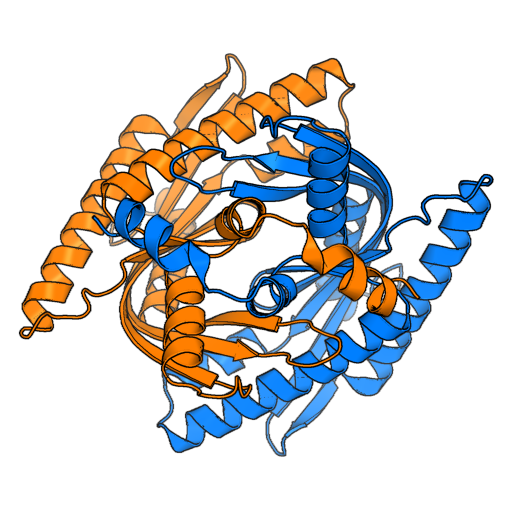773 8.969 -12.875 1 91.25 27 PHE B O 1
ATOM 1843 N N . GLN B 1 28 ? 7.473 9.906 -10.992 1 90.69 28 GLN B N 1
ATOM 1844 C CA . GLN B 1 28 ? 8.578 10.594 -11.648 1 90.69 28 GLN B CA 1
ATOM 1845 C C . GLN B 1 28 ? 9.539 9.602 -12.289 1 90.69 28 GLN B C 1
ATOM 1847 O O . GLN B 1 28 ? 10.047 9.836 -13.391 1 90.69 28 GLN B O 1
ATOM 1852 N N . HIS B 1 29 ? 9.773 8.547 -11.594 1 91.25 29 HIS B N 1
ATOM 1853 C CA . HIS B 1 29 ? 10.664 7.52 -12.117 1 91.25 29 HIS B CA 1
ATOM 1854 C C . HIS B 1 29 ? 10.102 6.906 -13.398 1 91.25 29 HIS B C 1
ATOM 1856 O O . HIS B 1 29 ? 10.836 6.73 -14.375 1 91.25 29 HIS B O 1
ATOM 1862 N N . ILE B 1 30 ? 8.82 6.621 -13.414 1 89.94 30 ILE B N 1
ATOM 1863 C CA . ILE B 1 30 ? 8.148 6.051 -14.578 1 89.94 30 ILE B CA 1
ATOM 1864 C C . ILE B 1 30 ? 8.203 7.031 -15.742 1 89.94 30 ILE B C 1
ATOM 1866 O O . ILE B 1 30 ? 8.531 6.652 -16.875 1 89.94 30 ILE B O 1
ATOM 1870 N N . LEU B 1 31 ? 7.93 8.234 -15.438 1 88.19 31 LEU B N 1
ATOM 1871 C CA . LEU B 1 31 ? 7.922 9.281 -16.453 1 88.19 31 LEU B CA 1
ATOM 1872 C C . LEU B 1 31 ? 9.305 9.461 -17.062 1 88.19 31 LEU B C 1
ATOM 1874 O O . LEU B 1 31 ? 9.438 9.57 -18.281 1 88.19 31 LEU B O 1
ATOM 1878 N N . GLU B 1 32 ? 10.266 9.508 -16.219 1 88.62 32 GLU B N 1
ATOM 1879 C CA . GLU B 1 32 ? 11.641 9.68 -16.703 1 88.62 32 GLU B CA 1
ATOM 1880 C C . GLU B 1 32 ? 12.055 8.531 -17.609 1 88.62 32 GLU B C 1
ATOM 1882 O O . GLU B 1 32 ? 12.695 8.75 -18.641 1 88.62 32 GLU B O 1
ATOM 1887 N N . ASN B 1 33 ? 11.734 7.34 -17.234 1 89.44 33 ASN B N 1
ATOM 1888 C CA . ASN B 1 33 ? 12.039 6.184 -18.078 1 89.44 33 ASN B CA 1
ATOM 1889 C C . ASN B 1 33 ? 11.328 6.262 -19.422 1 89.44 33 ASN B C 1
ATOM 1891 O O . ASN B 1 33 ? 11.914 5.926 -20.453 1 89.44 33 ASN B O 1
ATOM 1895 N N . GLN B 1 34 ? 10.102 6.707 -19.422 1 86.69 34 GLN B N 1
ATOM 1896 C CA . GLN B 1 34 ? 9.328 6.844 -20.656 1 86.69 34 GLN B CA 1
ATOM 1897 C C . GLN B 1 34 ? 9.953 7.887 -21.578 1 86.69 34 GLN B C 1
ATOM 1899 O O . GLN B 1 34 ? 10.062 7.668 -22.781 1 86.69 34 GLN B O 1
ATOM 1904 N N . ILE B 1 35 ? 10.344 8.984 -21.031 1 86.69 35 ILE B N 1
ATOM 1905 C CA . ILE B 1 35 ? 10.945 10.07 -21.797 1 86.69 35 ILE B CA 1
ATOM 1906 C C . ILE B 1 35 ? 12.258 9.602 -22.422 1 86.69 35 ILE B C 1
ATOM 1908 O O . ILE B 1 35 ? 12.547 9.93 -23.578 1 86.69 35 ILE B O 1
ATOM 1912 N N . LYS B 1 36 ? 12.906 8.812 -21.703 1 91.25 36 LYS B N 1
ATOM 1913 C CA . LYS B 1 36 ? 14.211 8.336 -22.156 1 91.25 36 LYS B CA 1
ATOM 1914 C C . LYS B 1 36 ? 14.055 7.117 -23.062 1 91.25 36 LYS B C 1
ATOM 1916 O O . LYS B 1 36 ? 15.039 6.621 -23.625 1 91.25 36 LYS B O 1
ATOM 1921 N N . GLY B 1 37 ? 12.898 6.559 -23.156 1 87.75 37 GLY B N 1
ATOM 1922 C CA . GLY B 1 37 ? 12.648 5.395 -23.984 1 87.75 37 GLY B CA 1
ATOM 1923 C C . GLY B 1 37 ? 13.125 4.098 -23.359 1 87.75 37 GLY B C 1
ATOM 1924 O O . GLY B 1 37 ? 13.438 3.139 -24.062 1 87.75 37 GLY B O 1
ATOM 1925 N N . ILE B 1 38 ? 13.273 4.141 -22.156 1 86.88 38 ILE B N 1
ATOM 1926 C CA . ILE B 1 38 ? 13.727 2.949 -21.438 1 86.88 38 ILE B CA 1
ATOM 1927 C C . ILE B 1 38 ? 12.523 2.053 -21.125 1 86.88 38 ILE B C 1
ATOM 1929 O O . ILE B 1 38 ? 11.539 2.5 -20.547 1 86.88 38 ILE B O 1
ATOM 1933 N N . LYS B 1 39 ? 12.633 0.878 -21.656 1 81.75 39 LYS B N 1
ATOM 1934 C CA . LYS B 1 39 ? 11.562 -0.075 -21.359 1 81.75 39 LYS B CA 1
ATOM 1935 C C . LYS B 1 39 ? 11.594 -0.512 -19.906 1 81.75 39 LYS B C 1
ATOM 1937 O O . LYS B 1 39 ? 12.656 -0.838 -19.375 1 81.75 39 LYS B O 1
ATOM 1942 N N . ALA B 1 40 ? 10.43 -0.451 -19.328 1 77.56 40 ALA B N 1
ATOM 1943 C CA . ALA B 1 40 ? 10.336 -0.899 -17.938 1 77.56 40 ALA B CA 1
ATOM 1944 C C . ALA B 1 40 ? 10.75 -2.363 -17.797 1 77.56 40 ALA B C 1
ATOM 1946 O O . ALA B 1 40 ? 10.297 -3.213 -18.578 1 77.56 40 ALA B O 1
ATOM 1947 N N . GLN B 1 41 ? 11.836 -2.627 -17.047 1 87.94 41 GLN B N 1
ATOM 1948 C CA . GLN B 1 41 ? 12.273 -3.992 -16.75 1 87.94 41 GLN B CA 1
ATOM 1949 C C . GLN B 1 41 ? 12.328 -4.246 -15.258 1 87.94 41 GLN B C 1
ATOM 1951 O O . GLN B 1 41 ? 12.953 -3.482 -14.516 1 87.94 41 GLN B O 1
ATOM 1956 N N . VAL B 1 42 ? 11.578 -5.219 -14.891 1 92.38 42 VAL B N 1
ATOM 1957 C CA . VAL B 1 42 ? 11.578 -5.574 -13.477 1 92.38 42 VAL B CA 1
ATOM 1958 C C . VAL B 1 42 ? 12.281 -6.918 -13.289 1 92.38 42 VAL B C 1
ATOM 1960 O O . VAL B 1 42 ? 12.25 -7.773 -14.172 1 92.38 42 VAL B O 1
ATOM 1963 N N . PRO B 1 43 ? 13.117 -7.105 -12.172 1 94.69 43 PRO B N 1
ATOM 1964 C CA . PRO B 1 43 ? 13.211 -6.16 -11.062 1 94.69 43 PRO B CA 1
ATOM 1965 C C . PRO B 1 43 ? 14.148 -4.992 -11.352 1 94.69 43 PRO B C 1
ATOM 1967 O O . PRO B 1 43 ? 15.078 -5.129 -12.148 1 94.69 43 PRO B O 1
ATOM 1970 N N . GLU B 1 44 ? 13.844 -3.842 -10.836 1 94.25 44 GLU B N 1
ATOM 1971 C CA . GLU B 1 44 ? 14.672 -2.641 -10.906 1 94.25 44 GLU B CA 1
ATOM 1972 C C . GLU B 1 44 ? 14.867 -2.025 -9.523 1 94.25 44 GLU B C 1
ATOM 1974 O O . GLU B 1 44 ? 13.93 -1.971 -8.727 1 94.25 44 GLU B O 1
ATOM 1979 N N . ILE B 1 45 ? 16.109 -1.537 -9.211 1 92.94 45 ILE B N 1
ATOM 1980 C CA . ILE B 1 45 ? 16.422 -0.9 -7.938 1 92.94 45 ILE B CA 1
ATOM 1981 C C . ILE B 1 45 ? 16.781 0.564 -8.164 1 92.94 45 ILE B C 1
ATOM 1983 O O . ILE B 1 45 ? 17.656 0.871 -8.984 1 92.94 45 ILE B O 1
ATOM 1987 N N . GLN B 1 46 ? 16.094 1.402 -7.605 1 91.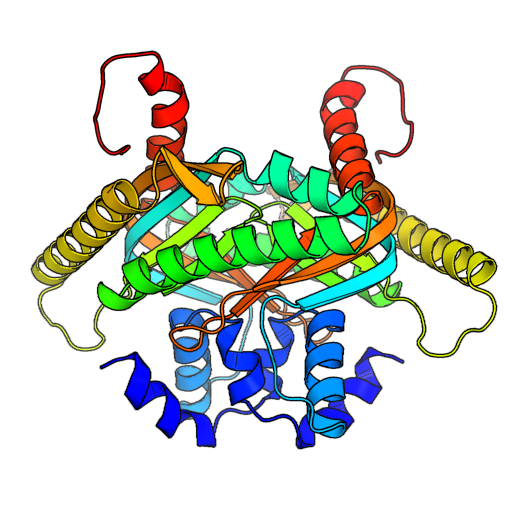56 46 GLN B N 1
ATOM 1988 C CA . GLN B 1 46 ? 16.453 2.816 -7.523 1 91.56 46 GLN B CA 1
ATOM 1989 C C . GLN B 1 46 ? 17.031 3.162 -6.156 1 91.56 46 GLN B C 1
ATOM 1991 O O . GLN B 1 46 ? 16.359 3.008 -5.133 1 91.56 46 GLN B O 1
ATOM 1996 N N . SER B 1 47 ? 18.312 3.645 -6.121 1 91.62 47 SER B N 1
ATOM 1997 C CA . SER B 1 47 ? 18.984 3.895 -4.852 1 91.62 47 SER B CA 1
ATOM 1998 C C . SER B 1 47 ? 19.328 5.371 -4.688 1 91.62 47 SER B C 1
ATOM 2000 O O . SER B 1 47 ? 19.734 6.027 -5.648 1 91.62 47 SER B O 1
ATOM 2002 N N . PHE B 1 48 ? 19.078 5.855 -3.486 1 91.12 48 PHE B N 1
ATOM 2003 C CA . PHE B 1 48 ? 19.484 7.219 -3.143 1 91.12 48 PHE B CA 1
ATOM 2004 C C . PHE B 1 48 ? 19.547 7.398 -1.631 1 91.12 48 PHE B C 1
ATOM 2006 O O . PHE B 1 48 ? 19.062 6.547 -0.879 1 91.12 48 PHE B O 1
ATOM 2013 N N . LYS B 1 49 ? 20.172 8.469 -1.151 1 93.06 49 LYS B N 1
ATOM 2014 C CA . LYS B 1 49 ? 20.203 8.82 0.266 1 93.06 49 LYS B CA 1
ATOM 2015 C C . LYS B 1 49 ? 19.109 9.836 0.604 1 93.06 49 LYS B C 1
ATOM 2017 O O . LYS B 1 49 ? 18.891 10.781 -0.153 1 93.06 49 LYS B O 1
ATOM 2022 N N . SER B 1 50 ? 18.422 9.539 1.698 1 94.75 50 SER B N 1
ATOM 2023 C CA . SER B 1 50 ? 17.375 10.477 2.094 1 94.75 50 SER B CA 1
ATOM 2024 C C . SER B 1 50 ? 16.906 10.203 3.52 1 94.75 50 SER B C 1
ATOM 2026 O O . SER B 1 50 ? 17.625 9.617 4.32 1 94.75 50 SER B O 1
ATOM 2028 N N . VAL B 1 51 ? 15.758 10.875 3.855 1 95.56 51 VAL B N 1
ATOM 2029 C CA . VAL B 1 51 ? 15.094 10.758 5.152 1 95.56 51 VAL B CA 1
ATOM 2030 C C . VAL B 1 51 ? 13.773 10.008 4.996 1 95.56 51 VAL B C 1
ATOM 2032 O O . VAL B 1 51 ? 13.023 10.242 4.047 1 95.56 51 VAL B O 1
ATOM 2035 N N . ILE B 1 52 ? 13.555 9.062 5.883 1 95.94 52 ILE B N 1
ATOM 2036 C CA . ILE B 1 52 ? 12.297 8.328 5.922 1 95.94 52 ILE B CA 1
ATOM 2037 C C . ILE B 1 52 ? 11.609 8.547 7.266 1 95.94 52 ILE B C 1
ATOM 2039 O O . ILE B 1 52 ? 12.273 8.555 8.312 1 95.94 52 ILE B O 1
ATOM 2043 N N . MET B 1 53 ? 10.352 8.789 7.203 1 95.69 53 MET B N 1
ATOM 2044 C CA . MET B 1 53 ? 9.508 8.836 8.391 1 95.69 53 MET B CA 1
ATOM 2045 C C . MET B 1 53 ? 8.5 7.688 8.391 1 95.69 53 MET B C 1
ATOM 2047 O O . MET B 1 53 ? 7.875 7.402 7.367 1 95.69 53 MET B O 1
ATOM 2051 N N . PHE B 1 54 ? 8.469 6.965 9.484 1 94.25 54 PHE B N 1
ATOM 2052 C CA . PHE B 1 54 ? 7.426 5.98 9.742 1 94.25 54 PHE B CA 1
ATOM 2053 C C . PHE B 1 54 ? 6.461 6.48 10.805 1 94.25 54 PHE B C 1
ATOM 2055 O O . PHE B 1 54 ? 6.879 6.801 11.922 1 94.25 54 PHE B O 1
ATOM 2062 N N . ALA B 1 55 ? 5.172 6.566 10.445 1 93.56 55 ALA B N 1
ATOM 2063 C CA . ALA B 1 55 ? 4.172 7.039 11.398 1 93.56 55 ALA B CA 1
ATOM 2064 C C . ALA B 1 55 ? 3.074 6 11.602 1 93.56 55 ALA B C 1
ATOM 2066 O O . ALA B 1 55 ? 2.445 5.551 10.641 1 93.56 55 ALA B O 1
ATOM 2067 N N . ASP B 1 56 ? 2.854 5.637 12.82 1 91.38 56 ASP B N 1
ATOM 2068 C CA . ASP B 1 56 ? 1.812 4.691 13.203 1 91.38 56 ASP B CA 1
ATOM 2069 C C . ASP B 1 56 ? 0.685 5.391 13.953 1 91.38 56 ASP B C 1
ATOM 2071 O O . ASP B 1 56 ? 0.915 5.992 15.008 1 91.38 56 ASP B O 1
ATOM 2075 N N . ILE B 1 57 ? -0.504 5.277 13.391 1 90.56 57 ILE B N 1
ATOM 2076 C CA . ILE B 1 57 ? -1.653 5.965 13.969 1 90.56 57 ILE B CA 1
ATOM 2077 C C . ILE B 1 57 ? -2.361 5.051 14.969 1 90.56 57 ILE B C 1
ATOM 2079 O O . ILE B 1 57 ? -3.021 4.086 14.57 1 90.56 57 ILE B O 1
ATOM 2083 N N . CYS B 1 58 ? -2.332 5.406 16.219 1 86.5 58 CYS B N 1
ATOM 2084 C CA . CYS B 1 58 ? -2.957 4.637 17.281 1 86.5 58 CYS B CA 1
ATOM 2085 C C . CYS B 1 58 ? -4.461 4.883 17.328 1 86.5 58 CYS B C 1
ATOM 2087 O O . CYS B 1 58 ? -4.902 6.035 17.344 1 86.5 58 CYS B O 1
ATOM 2089 N N . GLY B 1 59 ? -5.207 3.756 17.406 1 86.31 59 GLY B N 1
ATOM 2090 C CA . GLY B 1 59 ? -6.656 3.854 17.438 1 86.31 59 GLY B CA 1
ATOM 2091 C C . GLY B 1 59 ? -7.301 3.689 16.078 1 86.31 59 GLY B C 1
ATOM 2092 O O . GLY B 1 59 ? -8.523 3.557 15.977 1 86.31 59 GLY B O 1
ATOM 2093 N N . PHE B 1 60 ? -6.492 3.662 15.133 1 85.12 60 PHE B N 1
ATOM 2094 C CA . PHE B 1 60 ? -6.988 3.59 13.766 1 85.12 60 PHE B CA 1
ATOM 2095 C C . PHE B 1 60 ? -7.633 2.236 13.492 1 85.12 60 PHE B C 1
ATOM 2097 O O . PHE B 1 60 ? -8.711 2.162 12.898 1 85.12 60 PHE B O 1
ATOM 2104 N N . THR B 1 61 ? -6.977 1.18 13.891 1 80.12 61 THR B N 1
ATOM 2105 C CA . THR B 1 61 ? -7.508 -0.164 13.695 1 80.12 61 THR B CA 1
ATOM 2106 C C . THR B 1 61 ? -8.883 -0.301 14.344 1 80.12 61 THR B C 1
ATOM 2108 O O . THR B 1 61 ? -9.82 -0.796 13.719 1 80.12 61 THR B O 1
ATOM 2111 N N . ASN B 1 62 ? -8.969 0.204 15.531 1 83.06 62 ASN B N 1
ATOM 2112 C CA . ASN B 1 62 ? -10.25 0.166 16.234 1 83.06 62 ASN B CA 1
ATOM 2113 C C . ASN B 1 62 ? -11.32 0.967 15.492 1 83.06 62 ASN B C 1
ATOM 2115 O O . ASN B 1 62 ? -12.469 0.532 15.383 1 83.06 62 ASN B O 1
ATOM 2119 N N . LEU B 1 63 ? -10.969 2.061 15.016 1 85.81 63 LEU B N 1
ATOM 2120 C CA . LEU B 1 63 ? -11.891 2.926 14.281 1 85.81 63 LEU B CA 1
ATOM 2121 C C . LEU B 1 63 ? -12.391 2.236 13.016 1 85.81 63 LEU B C 1
ATOM 2123 O O . LEU B 1 63 ? -13.586 2.254 12.727 1 85.81 63 LEU B O 1
ATOM 2127 N N . THR B 1 64 ? -11.508 1.629 12.297 1 83.25 64 THR B N 1
ATOM 2128 C CA . THR B 1 64 ? -11.883 0.957 11.055 1 83.25 64 THR B CA 1
ATOM 2129 C C . THR B 1 64 ? -12.734 -0.275 11.344 1 83.25 64 THR B C 1
ATOM 2131 O O . THR B 1 64 ? -13.625 -0.62 10.562 1 83.25 64 THR B O 1
ATOM 2134 N N . GLU B 1 65 ? -12.508 -0.947 12.461 1 82.5 65 GLU B N 1
ATOM 2135 C CA . GLU B 1 65 ? -13.344 -2.072 12.867 1 82.5 65 GLU B CA 1
ATOM 2136 C C . GLU B 1 65 ? -14.758 -1.61 13.211 1 82.5 65 GLU B C 1
ATOM 2138 O O . GLU B 1 65 ? -15.734 -2.297 12.898 1 82.5 65 GLU B O 1
ATOM 2143 N N . GLN B 1 66 ? -14.844 -0.463 13.836 1 81.44 66 GLN B N 1
ATOM 2144 C CA . GLN B 1 66 ? -16.156 0.097 14.164 1 81.44 66 GLN B CA 1
ATOM 2145 C C . GLN B 1 66 ? -16.938 0.442 12.898 1 81.44 66 GLN B C 1
ATOM 2147 O O . GLN B 1 66 ? -18.156 0.274 12.852 1 81.44 66 GLN B O 1
ATOM 2152 N N . LEU B 1 67 ? -16.234 0.914 11.922 1 80.5 67 LEU B N 1
ATOM 2153 C CA . LEU B 1 67 ? -16.828 1.25 10.641 1 80.5 67 LEU B CA 1
ATOM 2154 C C . LEU B 1 67 ? -17.578 0.05 10.055 1 80.5 67 LEU B C 1
ATOM 2156 O O . LEU B 1 67 ? -18.609 0.208 9.406 1 80.5 67 LEU B O 1
ATOM 2160 N N . SER B 1 68 ? -17.125 -1.111 10.32 1 75.88 68 SER B N 1
ATOM 2161 C CA . SER B 1 68 ? -17.656 -2.35 9.773 1 75.88 68 SER B CA 1
ATOM 2162 C C . SER B 1 68 ? -18.891 -2.816 10.555 1 75.88 68 SER B C 1
ATOM 2164 O O . SER B 1 68 ? -19.703 -3.588 10.047 1 75.88 68 SER B O 1
ATOM 2166 N N . LYS B 1 69 ? -18.969 -2.389 11.734 1 76.94 69 LYS B N 1
ATOM 2167 C CA . LYS B 1 69 ? -19.969 -2.973 12.633 1 76.94 69 LYS B CA 1
ATOM 2168 C C . LYS B 1 69 ? -21.156 -2.039 12.812 1 76.94 69 LYS B C 1
ATOM 2170 O O . LYS B 1 69 ? -22.25 -2.475 13.211 1 76.94 69 LYS B O 1
ATOM 2175 N N . ILE B 1 70 ? -20.891 -0.806 12.406 1 76.25 70 ILE B N 1
ATOM 2176 C CA . ILE B 1 70 ? -21.906 0.181 12.75 1 76.25 70 ILE B CA 1
ATOM 2177 C C . ILE B 1 70 ? -22.797 0.45 11.539 1 76.25 70 ILE B C 1
ATOM 2179 O O . ILE B 1 70 ? -22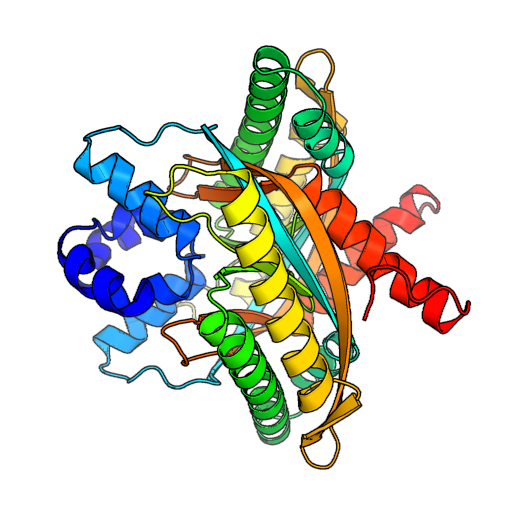.422 0.158 10.406 1 76.25 70 ILE B O 1
ATOM 2183 N N . GLY B 1 71 ? -23.953 0.928 11.711 1 76.19 71 GLY B N 1
ATOM 2184 C CA . GLY B 1 71 ? -24.922 1.254 10.664 1 76.19 71 GLY B CA 1
ATOM 2185 C C . GLY B 1 71 ? -24.422 2.342 9.727 1 76.19 71 GLY B C 1
ATOM 2186 O O . GLY B 1 71 ? -23.328 2.871 9.906 1 76.19 71 GLY B O 1
ATOM 2187 N N . PRO B 1 72 ? -25.188 2.611 8.656 1 77.56 72 PRO B N 1
ATOM 2188 C CA . PRO B 1 72 ? -24.75 3.539 7.605 1 77.56 72 PRO B CA 1
ATOM 2189 C C . PRO B 1 72 ? -24.391 4.914 8.148 1 77.56 72 PRO B C 1
ATOM 2191 O O . PRO B 1 72 ? -23.359 5.48 7.758 1 77.56 72 PRO B O 1
ATOM 2194 N N . GLU B 1 73 ? -25.25 5.492 9 1 76.44 73 GLU B N 1
ATOM 2195 C CA . GLU B 1 73 ? -24.953 6.816 9.547 1 76.44 73 GLU B CA 1
ATOM 2196 C C . GLU B 1 73 ? -23.672 6.805 10.367 1 76.44 73 GLU B C 1
ATOM 2198 O O . GLU B 1 73 ? -22.844 7.711 10.25 1 76.44 73 GLU B O 1
ATOM 2203 N N . GLY B 1 74 ? -23.547 5.824 11.156 1 80.06 74 GLY B N 1
ATOM 2204 C CA . GLY B 1 74 ? -22.344 5.676 11.945 1 80.06 74 GLY B CA 1
ATOM 2205 C C . GLY B 1 74 ? -21.094 5.469 11.102 1 80.06 74 GLY B C 1
ATOM 2206 O O . GLY B 1 74 ? -20.031 6.023 11.398 1 80.06 74 GLY B O 1
ATOM 2207 N N . SER B 1 75 ? -21.328 4.828 10.008 1 87.06 75 SER B N 1
ATOM 2208 C CA . SER B 1 75 ? -20.219 4.551 9.109 1 87.06 75 SER B CA 1
ATOM 2209 C C . SER B 1 75 ? -19.719 5.824 8.438 1 87.06 75 SER B C 1
ATOM 2211 O O . SER B 1 75 ? -18.516 6 8.25 1 87.06 75 SER B O 1
ATOM 2213 N N . GLU B 1 76 ? -20.609 6.715 8.188 1 88.62 76 GLU B N 1
ATOM 2214 C CA . GLU B 1 76 ? -20.25 7.98 7.555 1 88.62 76 GLU B CA 1
ATOM 2215 C C . GLU B 1 76 ? -19.422 8.852 8.5 1 88.62 76 GLU B C 1
ATOM 2217 O O . GLU B 1 76 ? -18.453 9.484 8.07 1 88.62 76 GLU B O 1
ATOM 2222 N N . VAL B 1 77 ? -19.859 8.828 9.742 1 88.62 77 VAL B N 1
ATOM 2223 C CA . VAL B 1 77 ? -19.156 9.625 10.742 1 88.62 77 VAL B CA 1
ATOM 2224 C C . VAL B 1 77 ? -17.719 9.125 10.898 1 88.62 77 VAL B C 1
ATOM 2226 O O . VAL B 1 77 ? -16.781 9.922 10.93 1 88.62 77 VAL B O 1
ATOM 2229 N N . ILE B 1 78 ? -17.594 7.859 10.945 1 89.81 78 ILE B N 1
ATOM 2230 C CA . ILE B 1 78 ? -16.266 7.254 11.102 1 89.81 78 ILE B CA 1
ATOM 2231 C C . ILE B 1 78 ? -15.43 7.531 9.859 1 89.81 78 ILE B C 1
ATOM 2233 O O . ILE B 1 78 ? -14.258 7.898 9.969 1 89.81 78 ILE B O 1
ATOM 2237 N N . ALA B 1 79 ? -16.047 7.414 8.719 1 92.44 79 ALA B N 1
ATOM 2238 C CA . ALA B 1 79 ? -15.352 7.691 7.469 1 92.44 79 ALA B CA 1
ATOM 2239 C C . ALA B 1 79 ? -14.867 9.141 7.418 1 92.44 79 ALA B C 1
ATOM 2241 O O . ALA B 1 79 ? -13.75 9.414 6.984 1 92.44 79 ALA B O 1
ATOM 2242 N N . PHE B 1 80 ? -15.695 10.008 7.871 1 93.25 80 PHE B N 1
ATOM 2243 C CA . PHE B 1 80 ? -15.344 11.422 7.887 1 93.25 80 PHE B CA 1
ATOM 2244 C C . PHE B 1 80 ? -14.188 11.688 8.844 1 93.25 80 PHE B C 1
ATOM 2246 O O . PHE B 1 80 ? -13.281 12.469 8.539 1 93.25 80 PHE B O 1
ATOM 2253 N N . ALA B 1 81 ? -14.227 11.055 9.953 1 91.81 81 ALA B N 1
ATOM 2254 C CA . ALA B 1 81 ? -13.148 11.211 10.93 1 91.81 81 ALA B CA 1
ATOM 2255 C C . ALA B 1 81 ? -11.82 10.719 10.359 1 91.81 81 ALA B C 1
ATOM 2257 O O . ALA B 1 81 ? -10.797 11.398 10.484 1 91.81 81 ALA B O 1
ATOM 2258 N N . ILE B 1 82 ? -11.844 9.594 9.742 1 91.81 82 ILE B N 1
ATOM 2259 C CA . ILE B 1 82 ? -10.656 9.016 9.125 1 91.81 82 ILE B CA 1
ATOM 2260 C C . ILE B 1 82 ? -10.125 9.953 8.047 1 91.81 82 ILE B C 1
ATOM 2262 O O . ILE B 1 82 ? -8.93 10.25 8.008 1 91.81 82 ILE B O 1
ATOM 2266 N N . ASN B 1 83 ? -10.992 10.43 7.258 1 94.19 83 ASN B N 1
ATOM 2267 C CA . ASN B 1 83 ? -10.586 11.305 6.164 1 94.19 83 ASN B CA 1
ATOM 2268 C C . ASN B 1 83 ? -9.992 12.617 6.684 1 94.19 83 ASN B C 1
ATOM 2270 O O . ASN B 1 83 ? -9.008 13.109 6.145 1 94.19 83 ASN B O 1
ATOM 2274 N N . ARG B 1 84 ? -10.641 13.164 7.637 1 93.81 84 ARG B N 1
ATOM 2275 C CA . ARG B 1 84 ? -10.141 14.406 8.211 1 93.81 84 ARG B CA 1
ATOM 2276 C C . ARG B 1 84 ? -8.727 14.234 8.758 1 93.81 84 ARG B C 1
ATOM 2278 O O . ARG B 1 84 ? -7.859 15.078 8.523 1 93.81 84 ARG B O 1
ATOM 2285 N N . TYR B 1 85 ? -8.516 13.188 9.453 1 93.38 85 TYR B N 1
ATOM 2286 C CA . TYR B 1 85 ? -7.191 12.891 9.984 1 93.38 85 TYR B CA 1
ATOM 2287 C C . TYR B 1 85 ? -6.172 12.758 8.852 1 93.38 85 TYR B C 1
ATOM 2289 O O . TYR B 1 85 ? -5.078 13.32 8.922 1 93.38 85 TYR B O 1
ATOM 2297 N N . MET B 1 86 ? -6.523 12.055 7.84 1 93.25 86 MET B N 1
ATOM 2298 C CA . MET B 1 86 ? -5.648 11.836 6.695 1 93.25 86 MET B CA 1
ATOM 2299 C C . MET B 1 86 ? -5.332 13.148 5.988 1 93.25 86 MET B C 1
ATOM 2301 O O . MET B 1 86 ? -4.195 13.375 5.57 1 93.25 86 MET B O 1
ATOM 2305 N N . GLU B 1 87 ? -6.336 13.961 5.844 1 93.94 87 GLU B N 1
ATOM 2306 C CA . GLU B 1 87 ? -6.141 15.258 5.211 1 93.94 87 GLU B CA 1
ATOM 2307 C C . GLU B 1 87 ? -5.086 16.078 5.945 1 93.94 87 GLU B C 1
ATOM 2309 O O . GLU B 1 87 ? -4.211 16.688 5.316 1 93.94 87 GLU B O 1
ATOM 2314 N N . LEU B 1 88 ? -5.227 16.094 7.211 1 94.12 88 LEU B N 1
ATOM 2315 C CA . LEU B 1 88 ? -4.301 16.875 8.023 1 94.12 88 LEU B CA 1
ATOM 2316 C C . LEU B 1 88 ? -2.893 16.297 7.953 1 94.12 88 LEU B C 1
ATOM 2318 O O . LEU B 1 88 ? -1.912 17.047 7.887 1 94.12 88 LEU B O 1
ATOM 2322 N N . LEU B 1 89 ? -2.83 15.008 7.969 1 94.75 89 LEU B N 1
ATOM 2323 C CA . LEU B 1 89 ? -1.546 14.328 7.824 1 94.75 89 LEU B CA 1
ATOM 2324 C C . LEU B 1 89 ? -0.9 14.664 6.484 1 94.75 89 LEU B C 1
ATOM 2326 O O . LEU B 1 89 ? 0.268 15.062 6.434 1 94.75 89 LEU B O 1
ATOM 2330 N N . ILE B 1 90 ? -1.666 14.531 5.395 1 94.44 90 ILE B N 1
ATOM 2331 C CA . ILE B 1 90 ? -1.192 14.789 4.039 1 94.44 90 ILE B CA 1
ATOM 2332 C C . ILE B 1 90 ? -0.731 16.234 3.92 1 94.44 90 ILE B C 1
ATOM 2334 O O . ILE B 1 90 ? 0.319 16.516 3.336 1 94.44 90 ILE B O 1
ATOM 2338 N N . LYS B 1 91 ? -1.49 17.094 4.477 1 95.75 91 LYS B N 1
ATOM 2339 C CA . LYS B 1 91 ? -1.166 18.531 4.422 1 95.75 91 LYS B CA 1
ATOM 2340 C C . LYS B 1 91 ? 0.186 18.812 5.07 1 95.75 91 LYS B C 1
ATOM 2342 O O . LYS B 1 91 ? 1.034 19.484 4.48 1 95.75 91 LYS B O 1
ATOM 2347 N N . SER B 1 92 ? 0.41 18.266 6.246 1 96.25 92 SER B N 1
ATOM 2348 C CA . SER B 1 92 ? 1.652 18.5 6.977 1 96.25 92 SER B CA 1
ATOM 2349 C C . SER B 1 92 ? 2.85 17.922 6.227 1 96.25 92 SER B C 1
ATOM 2351 O O . SER B 1 92 ? 3.898 18.562 6.133 1 96.25 92 SER B O 1
ATOM 2353 N N . ILE B 1 93 ? 2.705 16.734 5.699 1 96.88 93 ILE B N 1
ATOM 2354 C CA . ILE B 1 93 ? 3.779 16.031 5.004 1 96.88 93 ILE B CA 1
ATOM 2355 C C . ILE B 1 93 ? 4.102 16.75 3.695 1 96.88 93 ILE B C 1
ATOM 2357 O O . ILE B 1 93 ? 5.27 17.031 3.404 1 96.88 93 ILE B O 1
ATOM 2361 N N . SER B 1 94 ? 3.062 17.125 2.975 1 95.5 94 SER B N 1
ATOM 2362 C CA . SER B 1 94 ? 3.246 17.734 1.657 1 95.5 94 SER B CA 1
ATOM 2363 C C . SER B 1 94 ? 3.84 19.125 1.767 1 95.5 94 SER B C 1
ATOM 2365 O O . SER B 1 94 ? 4.684 19.516 0.956 1 95.5 94 SER B O 1
ATOM 2367 N N . LYS B 1 95 ? 3.424 19.875 2.738 1 95.31 95 LYS B N 1
ATOM 2368 C CA . LYS B 1 95 ? 3.943 21.219 2.951 1 95.31 95 LYS B CA 1
ATOM 2369 C C . LYS B 1 95 ? 5.449 21.203 3.207 1 95.31 95 LYS B C 1
ATOM 2371 O O . LYS B 1 95 ? 6.16 22.141 2.857 1 95.31 95 LYS B O 1
ATOM 2376 N N . SER B 1 96 ? 5.957 20.141 3.756 1 95.88 96 SER B N 1
ATOM 2377 C CA . SER B 1 96 ? 7.375 20.016 4.082 1 95.88 96 SER B CA 1
ATOM 2378 C C . SER B 1 96 ? 8.156 19.375 2.943 1 95.88 96 SER B C 1
ATOM 2380 O O . SER B 1 96 ? 9.367 19.172 3.047 1 95.88 96 SER B O 1
ATOM 2382 N N . GLY B 1 97 ? 7.465 18.969 1.925 1 94.81 97 GLY B N 1
ATOM 2383 C CA . GLY B 1 97 ? 8.125 18.391 0.766 1 94.81 97 GLY B CA 1
ATOM 2384 C C . GLY B 1 97 ? 8.227 16.875 0.833 1 94.81 97 GLY B C 1
ATOM 2385 O O . GLY B 1 97 ? 8.938 16.25 0.036 1 94.81 97 GLY B O 1
ATOM 2386 N N . GLY B 1 98 ? 7.531 16.312 1.816 1 97.06 98 GLY B N 1
ATOM 2387 C CA . GLY B 1 98 ? 7.523 14.867 1.932 1 97.06 98 GLY B CA 1
ATOM 2388 C C . GLY B 1 98 ? 6.629 14.188 0.908 1 97.06 98 GLY B C 1
ATOM 2389 O O . GLY B 1 98 ? 5.691 14.805 0.393 1 97.06 98 GLY B O 1
ATOM 2390 N N . ASP B 1 99 ? 7.031 13.023 0.521 1 96.56 99 ASP B N 1
ATOM 2391 C CA . ASP B 1 99 ? 6.25 12.164 -0.368 1 96.56 99 ASP B CA 1
ATOM 2392 C C . ASP B 1 99 ? 5.707 10.953 0.379 1 96.56 99 ASP B C 1
ATOM 2394 O O . ASP B 1 99 ? 6.473 10.156 0.92 1 96.56 99 ASP B O 1
ATOM 2398 N N . ILE B 1 100 ? 4.387 10.859 0.464 1 95.75 100 ILE B N 1
ATOM 2399 C CA . ILE B 1 100 ? 3.797 9.672 1.087 1 95.75 100 ILE B CA 1
ATOM 2400 C C . ILE B 1 100 ? 4.02 8.453 0.195 1 95.75 100 ILE B C 1
ATOM 2402 O O . ILE B 1 100 ? 3.402 8.336 -0.867 1 95.75 100 ILE B O 1
ATOM 2406 N N . PHE B 1 101 ? 4.863 7.648 0.618 1 94.88 101 PHE B N 1
ATOM 2407 C CA . PHE B 1 101 ? 5.312 6.504 -0.169 1 94.88 101 PHE B CA 1
ATOM 2408 C C . PHE B 1 101 ? 4.277 5.387 -0.131 1 94.88 101 PHE B C 1
ATOM 2410 O O . PHE B 1 101 ? 3.953 4.797 -1.165 1 94.88 101 PHE B O 1
ATOM 2417 N N . LYS B 1 102 ? 3.826 5.043 1.025 1 91.44 102 LYS B N 1
ATOM 2418 C CA . LYS B 1 102 ? 2.852 3.965 1.159 1 91.44 102 LYS B CA 1
ATOM 2419 C C . LYS B 1 102 ? 2.051 4.105 2.451 1 91.44 102 LYS B C 1
ATOM 2421 O O . LYS B 1 102 ? 2.602 4.465 3.492 1 91.44 102 LYS B O 1
ATOM 2426 N N . PHE B 1 103 ? 0.781 3.781 2.295 1 86.5 103 PHE B N 1
ATOM 2427 C CA . PHE B 1 103 ? -0.065 3.574 3.463 1 86.5 103 PHE B CA 1
ATOM 2428 C C . PHE B 1 103 ? -0.155 2.092 3.811 1 86.5 103 PHE B C 1
ATOM 2430 O O . PHE B 1 103 ? -0.51 1.271 2.963 1 86.5 103 PHE B O 1
ATOM 2437 N N . ALA B 1 104 ? 0.332 1.684 4.906 1 78.25 104 ALA B N 1
ATOM 2438 C CA . ALA B 1 104 ? 0.301 0.287 5.336 1 78.25 104 ALA B CA 1
ATOM 2439 C C . ALA B 1 104 ? -0.792 0.057 6.375 1 78.25 104 ALA B C 1
ATOM 2441 O O . ALA B 1 104 ? -0.513 -0.384 7.492 1 78.25 104 ALA B O 1
ATOM 2442 N N . GLY B 1 105 ? -2.076 0.22 6.059 1 77.5 105 GLY B N 1
ATOM 2443 C CA . GLY B 1 105 ? -3.176 0.126 7.008 1 77.5 105 GLY B CA 1
ATOM 2444 C C . GLY B 1 105 ? -3.311 1.353 7.891 1 77.5 105 GLY B C 1
ATOM 2445 O O . GLY B 1 105 ? -3.92 2.346 7.492 1 77.5 105 GLY B O 1
ATOM 2446 N N . ASP B 1 106 ? -2.674 1.218 9.055 1 82.38 106 ASP B N 1
ATOM 2447 C CA . ASP B 1 106 ? -2.77 2.322 10.008 1 82.38 106 ASP B CA 1
ATOM 2448 C C . ASP B 1 106 ? -1.436 3.055 10.133 1 82.38 106 ASP B C 1
ATOM 2450 O O . ASP B 1 106 ? -1.263 3.891 11.023 1 82.38 106 ASP B O 1
ATOM 2454 N N . ALA B 1 107 ? -0.508 2.697 9.25 1 89.38 107 ALA B N 1
ATOM 2455 C CA . ALA B 1 107 ? 0.801 3.342 9.25 1 89.38 107 ALA B CA 1
ATOM 2456 C C . ALA B 1 107 ? 1.104 3.969 7.891 1 89.38 107 ALA B C 1
ATOM 2458 O O . ALA B 1 107 ? 0.494 3.604 6.883 1 89.38 107 ALA B O 1
ATOM 2459 N N . ILE B 1 108 ? 2.021 4.961 7.949 1 93.25 108 ILE B N 1
ATOM 2460 C CA . ILE B 1 108 ? 2.418 5.602 6.703 1 93.25 108 ILE B CA 1
ATOM 2461 C C . ILE B 1 108 ? 3.941 5.664 6.613 1 93.25 108 ILE B C 1
ATOM 2463 O O . ILE B 1 108 ? 4.617 5.883 7.621 1 93.25 108 ILE B O 1
ATOM 2467 N N . ILE B 1 109 ? 4.434 5.426 5.465 1 95.25 109 ILE B N 1
ATOM 2468 C CA . ILE B 1 109 ? 5.84 5.629 5.137 1 95.25 109 ILE B CA 1
ATOM 2469 C C . ILE B 1 109 ? 5.992 6.887 4.285 1 95.25 109 ILE B C 1
ATOM 2471 O O . ILE B 1 109 ? 5.316 7.039 3.264 1 95.25 109 ILE B O 1
ATOM 2475 N N . VAL B 1 110 ? 6.824 7.77 4.734 1 96.94 110 VAL B N 1
ATOM 2476 C CA . VAL B 1 110 ? 7.062 9.023 4.027 1 96.94 110 VAL B CA 1
ATOM 2477 C C . VAL B 1 110 ? 8.539 9.133 3.652 1 96.94 110 VAL B C 1
ATOM 2479 O O . VAL B 1 110 ? 9.414 8.82 4.457 1 96.94 110 VAL B O 1
ATOM 2482 N N . VAL B 1 111 ? 8.805 9.539 2.469 1 97 111 VAL B N 1
ATOM 2483 C CA . VAL B 1 111 ? 10.156 9.766 1.977 1 97 111 VAL B CA 1
ATOM 2484 C C . VAL B 1 111 ? 10.312 11.219 1.548 1 97 111 VAL B C 1
ATOM 2486 O O . VAL B 1 111 ? 9.414 11.789 0.924 1 97 111 VAL B O 1
ATOM 2489 N N . TRP B 1 112 ? 11.359 11.828 1.931 1 96.25 112 TRP B N 1
ATOM 2490 C CA . TRP B 1 112 ? 11.703 13.133 1.379 1 96.25 112 TRP B CA 1
ATOM 2491 C C . TRP B 1 112 ? 12.633 12.992 0.178 1 96.25 112 TRP B C 1
ATOM 2493 O O . TRP B 1 112 ? 13.828 12.75 0.337 1 96.25 112 TRP B O 1
ATOM 2503 N N . PRO B 1 113 ? 12.023 13.133 -0.986 1 91.25 113 PRO B N 1
ATOM 2504 C CA . PRO B 1 113 ? 12.82 12.914 -2.199 1 91.25 113 PRO B CA 1
ATOM 2505 C C . PRO B 1 113 ? 13.961 13.914 -2.354 1 91.25 113 PRO B C 1
ATOM 2507 O O . PRO B 1 113 ? 13.773 15.109 -2.1 1 91.25 113 PRO B O 1
ATOM 2510 N N . PRO B 1 114 ? 15.148 13.352 -2.746 1 86.38 114 PRO B N 1
ATOM 2511 C CA . PRO B 1 114 ? 16.25 14.281 -2.99 1 86.38 114 PRO B CA 1
ATOM 2512 C C . PRO B 1 114 ? 16.016 15.164 -4.211 1 86.38 114 PRO B C 1
ATOM 2514 O O . PRO B 1 114 ? 15.391 14.734 -5.184 1 86.38 114 PRO B O 1
ATOM 2517 N N . PRO B 1 115 ? 16.516 16.375 -4.051 1 77.25 115 PRO B N 1
ATOM 2518 C CA . PRO B 1 115 ? 16.406 17.25 -5.227 1 77.25 115 PRO B CA 1
ATOM 2519 C C . PRO B 1 115 ? 17.25 16.75 -6.402 1 77.25 115 PRO B C 1
ATOM 2521 O O . PRO B 1 115 ? 18.234 16.047 -6.203 1 77.25 115 PRO B O 1
ATOM 2524 N N . THR B 1 116 ? 16.797 16.797 -7.656 1 67.81 116 THR B N 1
ATOM 2525 C CA . THR B 1 116 ? 17.469 16.328 -8.867 1 67.81 116 THR B CA 1
ATOM 2526 C C . THR B 1 116 ? 18.781 17.078 -9.07 1 67.81 116 THR B C 1
ATOM 2528 O O . THR B 1 116 ? 19.703 16.547 -9.703 1 67.81 116 THR B O 1
ATOM 2531 N N . SER B 1 117 ? 18.922 18.188 -8.656 1 60.88 117 SER B N 1
ATOM 2532 C CA . SER B 1 117 ? 20.016 19.016 -9.156 1 60.88 117 SER B CA 1
ATOM 2533 C C . SER B 1 117 ? 21.047 19.297 -8.07 1 60.88 117 SER B C 1
ATOM 2535 O O . SER B 1 117 ? 22.094 19.891 -8.336 1 60.88 117 SER B O 1
ATOM 2537 N N . TYR B 1 118 ? 20.953 18.797 -7.035 1 59.97 118 TYR B N 1
ATOM 2538 C CA . TYR B 1 118 ? 21.812 19.484 -6.098 1 59.97 118 TYR B CA 1
ATOM 2539 C C . TYR B 1 118 ? 23.156 18.766 -5.949 1 59.97 118 TYR B C 1
ATOM 2541 O O . TYR B 1 118 ? 23.203 17.531 -5.969 1 59.97 118 TYR B O 1
ATOM 2549 N N . ASN B 1 119 ? 24.203 19.5 -5.914 1 64.5 119 ASN B N 1
ATOM 2550 C CA . ASN B 1 119 ? 25.609 19.094 -5.941 1 64.5 119 ASN B CA 1
ATOM 2551 C C . ASN B 1 119 ? 26.078 18.609 -4.574 1 64.5 119 ASN B C 1
ATOM 2553 O O . ASN B 1 119 ? 26.953 17.734 -4.484 1 64.5 119 ASN B O 1
ATOM 2557 N N . ASP B 1 120 ? 25.656 19.234 -3.537 1 73.12 120 ASP B N 1
ATOM 2558 C CA . ASP B 1 120 ? 26.172 18.844 -2.225 1 73.12 120 ASP B CA 1
ATOM 2559 C C . ASP B 1 120 ? 25.219 17.875 -1.526 1 73.12 120 ASP B C 1
ATOM 2561 O O . ASP B 1 120 ? 24.25 18.297 -0.888 1 73.12 120 ASP B O 1
ATOM 2565 N N . LYS B 1 121 ? 25.625 16.688 -1.544 1 79.19 121 LYS B N 1
ATOM 2566 C CA . LYS B 1 121 ? 24.766 15.609 -1.061 1 79.19 121 LYS B CA 1
ATOM 2567 C C . LYS B 1 121 ? 24.547 15.711 0.447 1 79.19 121 LYS B C 1
ATOM 2569 O O . LYS B 1 121 ? 23.453 15.43 0.944 1 79.19 121 LYS B O 1
ATOM 2574 N N . ASP B 1 122 ? 25.578 16.188 1.14 1 82.19 122 ASP B N 1
ATOM 2575 C CA . ASP B 1 122 ? 25.484 16.266 2.594 1 82.19 122 ASP B CA 1
ATOM 2576 C C . ASP B 1 122 ? 24.547 17.391 3.021 1 82.19 122 ASP B C 1
ATOM 2578 O O . ASP B 1 122 ? 23.719 17.203 3.924 1 82.19 122 ASP B O 1
ATOM 2582 N N . GLU B 1 123 ? 24.75 18.531 2.457 1 87.69 123 GLU B N 1
ATOM 2583 C CA . GLU B 1 123 ? 23.875 19.656 2.771 1 87.69 123 GLU B CA 1
ATOM 2584 C C . GLU B 1 123 ? 22.438 19.359 2.393 1 87.69 123 GLU B C 1
ATOM 2586 O O . GLU B 1 123 ? 21.5 19.781 3.088 1 87.69 123 GLU B O 1
ATOM 2591 N N . GLN B 1 124 ? 22.281 18.656 1.419 1 89.12 124 GLN B N 1
ATOM 2592 C CA . GLN B 1 124 ? 20.953 18.266 0.975 1 89.12 124 GLN B CA 1
ATOM 2593 C C . GLN B 1 124 ? 20.266 17.359 1.996 1 89.12 124 GLN B C 1
ATOM 2595 O O . GLN B 1 124 ? 19.094 17.547 2.32 1 89.12 124 GLN B O 1
ATOM 2600 N N . LEU B 1 125 ? 21.047 16.469 2.484 1 91.38 125 LEU B N 1
ATOM 2601 C CA . LEU B 1 125 ? 20.516 15.531 3.461 1 91.38 125 LEU B CA 1
ATOM 2602 C C . LEU B 1 125 ? 20.094 16.266 4.734 1 91.38 125 LEU B C 1
ATOM 2604 O O . LEU B 1 125 ? 19.062 15.922 5.34 1 91.38 125 LEU B O 1
ATOM 2608 N N . LYS B 1 126 ? 20.875 17.266 5.109 1 92.25 126 LYS B N 1
ATOM 2609 C CA . LYS B 1 126 ? 20.547 18.062 6.289 1 92.25 126 LYS B CA 1
ATOM 2610 C C . LYS B 1 126 ? 19.234 18.828 6.086 1 92.25 126 LYS B C 1
ATOM 2612 O O . LYS B 1 126 ? 18.406 18.906 6.992 1 92.25 126 LYS B O 1
ATOM 2617 N N . THR B 1 127 ? 19.125 19.359 4.969 1 93.5 127 THR B N 1
ATOM 2618 C CA . THR B 1 127 ? 17.922 20.094 4.641 1 93.5 127 THR B CA 1
ATOM 2619 C C . THR B 1 127 ? 16.703 19.172 4.664 1 93.5 127 THR B C 1
ATOM 2621 O O . THR B 1 127 ? 15.664 19.531 5.23 1 93.5 127 THR B O 1
ATOM 2624 N N . LEU B 1 128 ? 16.844 18.031 4.078 1 94.5 128 LEU B N 1
ATOM 2625 C CA . LEU B 1 128 ? 15.758 17.047 4.059 1 94.5 128 LEU B CA 1
ATOM 2626 C C . LEU B 1 128 ? 15.383 16.625 5.477 1 94.5 128 LEU B C 1
ATOM 2628 O O . LEU B 1 128 ? 14.203 16.469 5.793 1 94.5 128 LEU B O 1
ATOM 2632 N N . LEU B 1 129 ? 16.391 16.422 6.277 1 94.06 129 LEU B N 1
ATOM 2633 C CA . LEU B 1 129 ? 16.156 16.047 7.668 1 94.06 129 LEU B CA 1
ATOM 2634 C C . LEU B 1 129 ? 15.383 17.125 8.406 1 94.06 129 LEU B C 1
ATOM 2636 O O . LEU B 1 129 ? 14.445 16.844 9.148 1 94.06 129 LEU B O 1
ATOM 2640 N N . ARG B 1 130 ? 15.781 18.375 8.227 1 95.19 130 ARG B N 1
ATOM 2641 C CA . ARG B 1 130 ? 15.094 19.5 8.859 1 95.19 130 ARG B CA 1
ATOM 2642 C C . ARG B 1 130 ? 13.633 19.562 8.43 1 95.19 130 ARG B C 1
ATOM 2644 O O . ARG B 1 130 ? 12.742 19.75 9.266 1 95.19 130 ARG B O 1
ATOM 2651 N N . GLN B 1 131 ? 13.375 19.359 7.176 1 95.56 131 GLN B N 1
ATOM 2652 C CA . GLN B 1 131 ? 12.016 19.344 6.648 1 95.56 131 GLN B CA 1
ATOM 2653 C C . GLN B 1 131 ? 11.195 18.219 7.277 1 95.56 131 GLN B C 1
ATOM 2655 O O . GLN B 1 131 ? 10.039 18.438 7.66 1 95.56 131 GLN B O 1
ATOM 2660 N N . GLY B 1 132 ? 11.797 17.031 7.344 1 95.44 132 GLY B N 1
ATOM 2661 C CA . GLY B 1 132 ? 11.125 15.906 7.965 1 95.44 132 GLY B CA 1
ATOM 2662 C C . GLY B 1 132 ? 10.773 16.156 9.422 1 95.44 132 GLY B C 1
ATOM 2663 O O . GLY B 1 132 ? 9.648 15.875 9.852 1 95.44 132 GLY B O 1
ATOM 2664 N N . ILE B 1 133 ? 11.742 16.688 10.133 1 94.19 133 ILE B N 1
ATOM 2665 C CA . ILE B 1 133 ? 11.547 16.953 11.555 1 94.19 133 ILE B CA 1
ATOM 2666 C C . ILE B 1 133 ? 10.438 17.984 11.734 1 94.19 133 ILE B C 1
ATOM 2668 O O . ILE B 1 133 ? 9.586 17.844 12.609 1 94.19 133 ILE B O 1
ATOM 2672 N N . GLN B 1 134 ? 10.453 19.016 10.945 1 95 134 GLN B N 1
ATOM 2673 C CA . GLN B 1 134 ? 9.406 20.031 11 1 95 134 GLN B CA 1
ATOM 2674 C C . GLN B 1 134 ? 8.031 19.422 10.781 1 95 134 GLN B C 1
ATOM 2676 O O . GLN B 1 134 ? 7.074 19.766 11.477 1 95 134 GLN B O 1
ATOM 2681 N N . SER B 1 135 ? 7.934 18.578 9.805 1 96.12 135 SER B N 1
ATOM 2682 C CA . SER B 1 135 ? 6.676 17.891 9.531 1 96.12 135 SER B CA 1
ATOM 2683 C C . SER B 1 135 ? 6.227 17.062 10.734 1 96.12 135 SER B C 1
ATOM 2685 O O . SER B 1 135 ? 5.055 17.094 11.117 1 96.12 135 SER B O 1
ATOM 2687 N N . ALA B 1 136 ? 7.145 16.328 11.289 1 94.44 136 ALA B N 1
ATOM 2688 C CA . ALA B 1 136 ? 6.836 15.484 12.438 1 94.44 136 ALA B CA 1
ATOM 2689 C C . ALA B 1 136 ? 6.336 16.312 13.617 1 94.44 136 ALA B C 1
ATOM 2691 O O . ALA B 1 136 ? 5.379 15.93 14.289 1 94.44 136 ALA B O 1
ATOM 2692 N N . LEU B 1 137 ? 6.996 17.422 13.844 1 94.56 137 LEU B N 1
ATOM 2693 C CA . LEU B 1 137 ? 6.586 18.312 14.93 1 94.56 137 LEU B CA 1
ATOM 2694 C C . LEU B 1 137 ? 5.188 18.859 14.68 1 94.56 137 LEU B C 1
ATOM 2696 O O . LEU B 1 137 ? 4.375 18.953 15.594 1 94.56 137 LEU B O 1
ATOM 2700 N N . ASP B 1 138 ? 4.949 19.234 13.445 1 95.75 138 ASP B N 1
ATOM 2701 C CA . ASP B 1 138 ? 3.625 19.703 13.055 1 95.75 138 ASP B CA 1
ATOM 2702 C C . ASP B 1 138 ? 2.561 18.641 13.289 1 95.75 138 ASP B C 1
ATOM 2704 O O . ASP B 1 138 ? 1.498 18.922 13.844 1 95.75 138 ASP B O 1
ATOM 2708 N N . ILE B 1 139 ? 2.834 17.438 12.898 1 95.06 139 ILE B N 1
ATOM 2709 C CA . ILE B 1 139 ? 1.922 16.312 13.062 1 95.06 139 ILE B CA 1
ATOM 2710 C C . ILE B 1 139 ? 1.67 16.047 14.547 1 95.06 139 ILE B C 1
ATOM 2712 O O . ILE B 1 139 ? 0.525 15.867 14.969 1 95.06 139 ILE B O 1
ATOM 2716 N N . GLN B 1 140 ? 2.701 16.047 15.281 1 92.69 140 GLN B N 1
ATOM 2717 C CA . GLN B 1 140 ? 2.57 15.82 16.719 1 92.69 140 GLN B CA 1
ATOM 2718 C C . GLN B 1 140 ? 1.689 16.891 17.359 1 92.69 140 GLN B C 1
ATOM 2720 O O . GLN B 1 140 ? 0.836 16.578 18.188 1 92.69 140 GLN B O 1
ATOM 2725 N N . ALA B 1 141 ? 1.858 18.062 16.984 1 93.38 141 ALA B N 1
ATOM 2726 C CA . ALA B 1 141 ? 1.125 19.188 17.578 1 93.38 141 ALA B CA 1
ATOM 2727 C C . ALA B 1 141 ? -0.35 19.141 17.188 1 93.38 141 ALA B C 1
ATOM 2729 O O . ALA B 1 141 ? -1.225 19.406 18.016 1 93.38 141 ALA B O 1
ATOM 2730 N N . LYS B 1 142 ? -0.633 18.703 16 1 93.31 142 LYS B N 1
ATOM 2731 C CA . LYS B 1 142 ? -1.981 18.859 15.469 1 93.31 142 LYS B CA 1
ATOM 2732 C C . LYS B 1 142 ? -2.762 17.547 15.578 1 93.31 142 LYS B C 1
ATOM 2734 O O . LYS B 1 142 ? -3.992 17.562 15.648 1 93.31 142 LYS B O 1
ATOM 2739 N N . LEU B 1 143 ? -1.989 16.422 15.625 1 93.62 143 LEU B N 1
ATOM 2740 C CA . LEU B 1 143 ? -2.697 15.172 15.398 1 93.62 143 LEU B CA 1
ATOM 2741 C C . LEU B 1 143 ? -2.453 14.195 16.547 1 93.62 143 LEU B C 1
ATOM 2743 O O . LEU B 1 143 ? -3.172 13.203 16.688 1 93.62 143 LEU B O 1
ATOM 2747 N N . ASN B 1 144 ? -1.51 14.43 17.297 1 91.69 144 ASN B N 1
ATOM 2748 C CA . ASN B 1 144 ? -1.237 13.516 18.406 1 91.69 144 ASN B CA 1
ATOM 2749 C C . ASN B 1 144 ? -2.184 13.758 19.578 1 91.69 144 ASN B C 1
ATOM 2751 O O . ASN B 1 144 ? -2.268 14.875 20.094 1 91.69 144 ASN B O 1
ATOM 2755 N N . ASP B 1 145 ? -2.803 12.68 19.984 1 89.88 145 ASP B N 1
ATOM 2756 C CA . ASP B 1 145 ? -3.719 12.734 21.109 1 89.88 145 ASP B CA 1
ATOM 2757 C C . ASP B 1 145 ? -4.785 13.812 20.906 1 89.88 145 ASP B C 1
ATOM 2759 O O . ASP B 1 145 ? -5.051 14.609 21.812 1 89.88 145 ASP B O 1
ATOM 2763 N N . THR B 1 146 ? -5.262 13.898 19.766 1 88.44 146 THR B N 1
ATOM 2764 C CA . THR B 1 146 ? -6.219 14.93 19.375 1 88.44 146 THR B CA 1
ATOM 2765 C C . THR B 1 146 ? -7.57 14.312 19.031 1 88.44 146 THR B C 1
ATOM 2767 O O . THR B 1 146 ? -7.633 13.25 18.406 1 88.44 146 THR B O 1
ATOM 2770 N N . PHE B 1 147 ? -8.602 15.031 19.469 1 89.56 147 PHE B N 1
ATOM 2771 C CA . PHE B 1 147 ? -9.961 14.656 19.078 1 89.56 147 PHE B CA 1
ATOM 2772 C C . PHE B 1 147 ? -10.273 15.148 17.672 1 89.56 147 PHE B C 1
ATOM 2774 O O . PHE B 1 147 ? -10.297 16.359 17.422 1 89.56 147 PHE B O 1
ATOM 2781 N N . ILE B 1 148 ? -10.383 14.211 16.797 1 86.5 148 ILE B N 1
ATOM 2782 C CA . ILE B 1 148 ? -10.695 14.578 15.422 1 86.5 148 ILE B CA 1
ATOM 2783 C C . ILE B 1 148 ? -12.195 14.875 15.297 1 86.5 148 ILE B C 1
ATOM 2785 O O . ILE B 1 148 ? -12.602 15.719 14.5 1 86.5 148 ILE B O 1
ATOM 2789 N N . LEU B 1 149 ? -12.969 14.141 15.992 1 87.31 149 LEU B N 1
ATOM 2790 C CA . LEU B 1 149 ? -14.391 14.367 16.234 1 87.31 149 LEU B CA 1
ATOM 2791 C C . LEU B 1 149 ? -14.727 14.203 17.703 1 87.31 149 LEU B C 1
ATOM 2793 O O . LEU B 1 149 ? -13.883 13.766 18.5 1 87.31 149 LEU B O 1
ATOM 2797 N N . GLU B 1 150 ? -15.891 14.656 18.109 1 82.06 150 GLU B N 1
ATOM 2798 C CA . GLU B 1 150 ? -16.297 14.727 19.516 1 82.06 150 GLU B CA 1
ATOM 2799 C C . GLU B 1 150 ? -15.953 13.43 20.25 1 82.06 150 GLU B C 1
ATOM 2801 O O . GLU B 1 150 ? -15.477 13.453 21.391 1 82.06 150 GLU B O 1
ATOM 2806 N N . ASN B 1 151 ? -15.984 12.273 19.719 1 83.56 151 ASN B N 1
ATOM 2807 C CA . ASN B 1 151 ? -15.773 11.039 20.453 1 83.56 151 ASN B CA 1
ATOM 2808 C C . ASN B 1 151 ? -14.75 10.141 19.766 1 83.56 151 ASN B C 1
ATOM 2810 O O . ASN B 1 151 ? -14.75 8.922 19.969 1 83.56 151 ASN B O 1
ATOM 2814 N N . ILE B 1 152 ? -13.883 10.75 19.047 1 89.25 152 ILE B N 1
ATOM 2815 C CA . ILE B 1 152 ? -12.859 9.969 18.359 1 89.25 152 ILE B CA 1
ATOM 2816 C C . ILE B 1 152 ? -11.492 10.617 18.562 1 89.25 152 ILE B C 1
ATOM 2818 O O . ILE B 1 152 ? -11.203 11.672 17.984 1 89.25 152 ILE B O 1
ATOM 2822 N N . LYS B 1 153 ? -10.711 9.977 19.375 1 89.69 153 LYS B N 1
ATOM 2823 C CA . LYS B 1 153 ? -9.359 10.438 19.672 1 89.69 153 LYS B CA 1
ATOM 2824 C C . LYS B 1 153 ? -8.32 9.508 19.047 1 89.69 153 LYS B C 1
ATOM 2826 O O . LYS B 1 153 ? -8.406 8.289 19.172 1 89.69 153 LYS B O 1
ATOM 2831 N N . LEU B 1 154 ? -7.391 10.07 18.328 1 90.75 154 LEU B N 1
ATOM 2832 C CA . LEU B 1 154 ? -6.301 9.32 17.719 1 90.75 154 LEU B CA 1
ATOM 2833 C C . LEU B 1 154 ? -4.945 9.867 18.156 1 90.75 154 LEU B C 1
ATOM 2835 O O . LEU B 1 154 ? -4.836 11.039 18.531 1 90.75 154 LEU B O 1
ATOM 2839 N N . SER B 1 155 ? -4.035 9.047 18.25 1 90 155 SER B N 1
ATOM 2840 C CA . SER B 1 155 ? -2.65 9.422 18.516 1 90 155 SER B CA 1
ATOM 2841 C C . SER B 1 155 ? -1.711 8.891 17.438 1 90 155 SER B C 1
ATOM 2843 O O . SER B 1 155 ? -2.111 8.07 16.609 1 90 155 SER B O 1
ATOM 2845 N N . VAL B 1 156 ? -0.45 9.414 17.438 1 92.31 156 VAL B N 1
ATOM 2846 C CA . VAL B 1 156 ? 0.481 9.016 16.391 1 92.31 156 VAL B CA 1
ATOM 2847 C C . VAL B 1 156 ? 1.885 8.867 16.984 1 92.31 156 VAL B C 1
ATOM 2849 O O . VAL B 1 156 ? 2.305 9.672 17.812 1 92.31 156 VAL B O 1
ATOM 2852 N N . LYS B 1 157 ? 2.504 7.801 16.641 1 91.81 157 LYS B N 1
ATOM 2853 C CA . LYS B 1 157 ? 3.916 7.559 16.922 1 91.81 157 LYS B CA 1
ATOM 2854 C C . LYS B 1 157 ? 4.758 7.68 15.656 1 91.81 157 LYS B C 1
ATOM 2856 O O . LYS B 1 157 ? 4.383 7.164 14.609 1 91.81 157 LYS B O 1
ATOM 2861 N N . ILE B 1 158 ? 5.84 8.398 15.828 1 93.75 158 ILE B N 1
ATOM 2862 C CA . ILE B 1 158 ? 6.621 8.68 14.625 1 93.75 158 ILE B CA 1
ATOM 2863 C C . ILE B 1 158 ? 8.078 8.266 14.844 1 93.75 158 ILE B C 1
ATOM 2865 O O . ILE B 1 158 ? 8.656 8.547 15.898 1 93.75 158 ILE B O 1
ATOM 2869 N N . GLY B 1 159 ? 8.617 7.523 13.93 1 93.19 159 GLY B N 1
ATOM 2870 C CA . GLY B 1 159 ? 10.039 7.207 13.852 1 93.19 159 GLY B CA 1
ATOM 2871 C C . GLY B 1 159 ? 10.695 7.715 12.578 1 93.19 159 GLY B C 1
ATOM 2872 O O . GLY B 1 159 ? 10.039 7.844 11.547 1 93.19 159 GLY B O 1
ATOM 2873 N N . PHE B 1 160 ? 12.062 7.977 12.719 1 93.5 160 PHE B N 1
ATOM 2874 C CA . PHE B 1 160 ? 12.812 8.5 11.586 1 93.5 160 PHE B CA 1
ATOM 2875 C C . PHE B 1 160 ? 14.016 7.617 11.281 1 93.5 160 PHE B C 1
ATOM 2877 O O . PHE B 1 160 ? 14.523 6.93 12.164 1 93.5 160 PHE B O 1
ATOM 2884 N N . GLY B 1 161 ? 14.352 7.699 10.062 1 94.06 161 GLY B N 1
ATOM 2885 C CA . GLY B 1 161 ? 15.609 7.137 9.594 1 94.06 161 GLY B CA 1
ATOM 2886 C C . GLY B 1 161 ? 16.266 7.977 8.508 1 94.06 161 GLY B C 1
ATOM 2887 O O . GLY B 1 161 ? 15.578 8.609 7.703 1 94.06 161 GLY B O 1
ATOM 2888 N N . VAL B 1 162 ? 17.609 7.98 8.594 1 93.81 162 VAL B N 1
ATOM 2889 C CA . VAL B 1 162 ? 18.391 8.719 7.613 1 93.81 162 VAL B CA 1
ATOM 2890 C C . VAL B 1 162 ? 19.438 7.797 6.988 1 93.81 162 VAL B C 1
ATOM 2892 O O . VAL B 1 162 ? 20.078 7.016 7.691 1 93.81 162 VAL B O 1
ATOM 2895 N N . GLY B 1 163 ? 19.531 7.855 5.746 1 92.12 163 GLY B N 1
ATOM 2896 C CA . GLY B 1 163 ? 20.547 7.051 5.082 1 92.12 163 GLY B CA 1
ATOM 2897 C C . GLY B 1 163 ? 20.109 6.539 3.725 1 92.12 163 GLY B C 1
ATOM 2898 O O . GLY B 1 163 ? 19.391 7.23 2.996 1 92.12 163 GLY B O 1
ATOM 2899 N N . ASP B 1 164 ? 20.656 5.355 3.334 1 91.75 164 ASP B N 1
ATOM 2900 C CA . ASP B 1 164 ? 20.391 4.758 2.033 1 91.75 164 ASP B CA 1
ATOM 2901 C C . ASP B 1 164 ? 18.969 4.203 1.968 1 91.75 164 ASP B C 1
ATOM 2903 O O . ASP B 1 164 ? 18.5 3.549 2.906 1 91.75 164 ASP B O 1
ATOM 2907 N N . ILE B 1 165 ? 18.281 4.531 0.863 1 92.5 165 ILE B N 1
ATOM 2908 C CA . ILE B 1 165 ? 16.969 3.992 0.536 1 92.5 165 ILE B CA 1
ATOM 2909 C C . ILE B 1 165 ? 17.016 3.303 -0.826 1 92.5 165 ILE B C 1
ATOM 2911 O O . ILE B 1 165 ? 17.578 3.836 -1.778 1 92.5 165 ILE B O 1
ATOM 2915 N N . ASN B 1 166 ? 16.516 2.107 -0.878 1 92.88 166 ASN B N 1
ATOM 2916 C CA . ASN B 1 166 ? 16.359 1.376 -2.129 1 92.88 166 ASN B CA 1
ATOM 2917 C C . ASN B 1 166 ? 14.875 1.151 -2.451 1 92.88 166 ASN B C 1
ATOM 2919 O O . ASN B 1 166 ? 14.148 0.561 -1.653 1 92.88 166 ASN B O 1
ATOM 2923 N N . ILE B 1 167 ? 14.438 1.707 -3.578 1 94.06 167 ILE B N 1
ATOM 2924 C CA . ILE B 1 167 ? 13.109 1.366 -4.078 1 94.06 167 ILE B CA 1
ATOM 2925 C C . ILE B 1 167 ? 13.211 0.211 -5.07 1 94.06 167 ILE B C 1
ATOM 2927 O O . ILE B 1 167 ? 13.883 0.327 -6.102 1 94.06 167 ILE B O 1
ATOM 2931 N N . LEU B 1 168 ? 12.641 -0.848 -4.691 1 93.56 168 LEU B N 1
ATOM 2932 C CA . LEU B 1 168 ? 12.625 -2.029 -5.547 1 93.56 168 LEU B CA 1
ATOM 2933 C C . LEU B 1 168 ? 11.312 -2.117 -6.324 1 93.56 168 LEU B C 1
ATOM 2935 O O . LEU B 1 168 ? 10.234 -2.139 -5.73 1 93.56 168 LEU B O 1
ATOM 2939 N N . TYR B 1 169 ? 11.391 -2.078 -7.664 1 94.62 169 TYR B N 1
ATOM 2940 C CA . TYR B 1 169 ? 10.242 -2.291 -8.539 1 94.62 169 TYR B CA 1
ATOM 2941 C C . TYR B 1 169 ? 10.141 -3.75 -8.969 1 94.62 169 TYR B C 1
ATOM 2943 O O . TYR B 1 169 ? 11.125 -4.332 -9.43 1 94.62 169 TYR B O 1
ATOM 2951 N N . VAL B 1 170 ? 8.922 -4.363 -8.742 1 94.06 170 VAL B N 1
ATOM 2952 C CA . VAL B 1 170 ? 8.75 -5.781 -9.023 1 94.06 170 VAL B CA 1
ATOM 2953 C C . VAL B 1 170 ? 7.426 -6.012 -9.742 1 94.06 170 VAL B C 1
ATOM 2955 O O . VAL B 1 170 ? 6.621 -5.086 -9.883 1 94.06 170 VAL B O 1
ATOM 2958 N N . GLY B 1 171 ? 7.184 -7.352 -10.148 1 93.75 171 GLY B N 1
ATOM 2959 C CA . GLY B 1 171 ? 5.969 -7.73 -10.859 1 93.75 171 GLY B CA 1
ATOM 2960 C C . GLY B 1 171 ? 6.176 -7.879 -12.359 1 93.75 171 GLY B C 1
ATOM 2961 O O . GLY B 1 171 ? 7.043 -8.633 -12.797 1 93.75 171 GLY B O 1
ATOM 2962 N N . GLY B 1 172 ? 5.422 -7.145 -13.133 1 89.19 172 GLY B N 1
ATOM 2963 C CA . GLY B 1 172 ? 5.594 -7.145 -14.578 1 89.19 172 GLY B CA 1
ATOM 2964 C C . GLY B 1 172 ? 4.797 -8.234 -15.273 1 89.19 172 GLY B C 1
ATOM 2965 O O . GLY B 1 172 ? 4.977 -8.469 -16.469 1 89.19 172 GLY B O 1
ATOM 2966 N N . VAL B 1 173 ? 3.992 -8.93 -14.469 1 91 173 VAL B N 1
ATOM 2967 C CA . VAL B 1 173 ? 3.143 -9.961 -15.062 1 91 173 VAL B CA 1
ATOM 2968 C C . VAL B 1 173 ? 1.675 -9.633 -14.789 1 91 173 VAL B C 1
ATOM 2970 O O . VAL B 1 173 ? 1.347 -9.016 -13.773 1 91 173 VAL B O 1
ATOM 2973 N N . PHE B 1 174 ? 0.814 -9.938 -15.766 1 90.19 174 PHE B N 1
ATOM 2974 C CA . PHE B 1 174 ? -0.623 -9.703 -15.68 1 90.19 174 PHE B CA 1
ATOM 2975 C C . PHE B 1 174 ? -0.921 -8.234 -15.422 1 90.19 174 PHE B C 1
ATOM 2977 O O . PHE B 1 174 ? -1.829 -7.902 -14.664 1 90.19 174 PHE B O 1
ATOM 2984 N N . ASN B 1 175 ? -0.041 -7.375 -15.914 1 87.12 175 ASN B N 1
ATOM 2985 C CA . ASN B 1 175 ? -0.185 -5.926 -15.836 1 87.12 175 ASN B CA 1
ATOM 2986 C C . ASN B 1 175 ? -0.17 -5.434 -14.391 1 87.12 175 ASN B C 1
ATOM 2988 O O . ASN B 1 175 ? -0.895 -4.5 -14.047 1 87.12 175 ASN B O 1
ATOM 2992 N N . ARG B 1 176 ? 0.463 -6.207 -13.547 1 92.25 176 ARG B N 1
ATOM 2993 C CA . ARG B 1 176 ? 0.569 -5.801 -12.148 1 92.25 176 ARG B CA 1
ATOM 2994 C C . ARG B 1 176 ? 2.018 -5.516 -11.766 1 92.25 176 ARG B C 1
ATOM 2996 O O . ARG B 1 176 ? 2.914 -6.301 -12.078 1 92.25 176 ARG B O 1
ATOM 3003 N N . ASN B 1 177 ? 2.16 -4.395 -11.203 1 92.94 177 ASN B N 1
ATOM 3004 C CA . ASN B 1 177 ? 3.451 -3.971 -10.672 1 92.94 177 ASN B CA 1
ATOM 3005 C C . ASN B 1 177 ? 3.352 -3.566 -9.203 1 92.94 177 ASN B C 1
ATOM 3007 O O . ASN B 1 177 ? 2.254 -3.34 -8.695 1 92.94 177 ASN B O 1
ATOM 3011 N N . GLU B 1 178 ? 4.477 -3.621 -8.586 1 93.56 178 GLU B N 1
ATOM 3012 C CA . GLU B 1 178 ? 4.574 -3.172 -7.199 1 93.56 178 GLU B CA 1
ATOM 3013 C C . GLU B 1 178 ? 5.922 -2.512 -6.926 1 93.56 178 GLU B C 1
ATOM 3015 O O . GLU B 1 178 ? 6.867 -2.674 -7.703 1 93.56 178 GLU B O 1
ATOM 3020 N N . PHE B 1 179 ? 5.934 -1.726 -5.934 1 93.62 179 PHE B N 1
ATOM 3021 C CA . PHE B 1 179 ? 7.164 -1.122 -5.438 1 93.62 179 PHE B CA 1
ATOM 3022 C C . PHE B 1 179 ? 7.27 -1.269 -3.926 1 93.62 179 PHE B C 1
ATOM 3024 O O . PHE B 1 179 ? 6.258 -1.247 -3.223 1 93.62 179 PHE B O 1
ATOM 3031 N N . LEU B 1 180 ? 8.461 -1.499 -3.449 1 91.88 180 LEU B N 1
ATOM 3032 C CA . LEU B 1 180 ? 8.711 -1.557 -2.014 1 91.88 180 LEU B CA 1
ATOM 3033 C C . LEU B 1 180 ? 9.992 -0.809 -1.653 1 91.88 180 LEU B C 1
ATOM 3035 O O . LEU B 1 180 ? 10.938 -0.76 -2.449 1 91.88 180 LEU B O 1
ATOM 3039 N N . ALA B 1 181 ? 9.945 -0.22 -0.512 1 91.5 181 ALA B N 1
ATOM 3040 C CA . ALA B 1 181 ? 11.125 0.485 -0.009 1 91.5 181 ALA B CA 1
ATOM 3041 C C . ALA B 1 181 ? 11.93 -0.399 0.939 1 91.5 181 ALA B C 1
ATOM 3043 O O . ALA B 1 181 ? 11.359 -1.131 1.751 1 91.5 181 ALA B O 1
ATOM 3044 N N . THR B 1 182 ? 13.242 -0.32 0.755 1 89.81 182 THR B N 1
ATOM 3045 C CA . THR B 1 182 ? 14.172 -0.976 1.664 1 89.81 182 THR B CA 1
ATOM 3046 C C . THR B 1 182 ? 15.375 -0.079 1.946 1 89.81 182 THR B C 1
ATOM 3048 O O . THR B 1 182 ? 15.445 1.048 1.451 1 89.81 182 THR B O 1
ATOM 3051 N N . GLY B 1 183 ? 16.281 -0.601 2.854 1 90.69 183 GLY B N 1
ATOM 3052 C CA . GLY B 1 183 ? 17.5 0.128 3.154 1 90.69 183 GLY B CA 1
ATOM 3053 C C . GLY B 1 183 ? 17.641 0.503 4.617 1 90.69 183 GLY B C 1
ATOM 3054 O O . GLY B 1 183 ? 16.719 0.275 5.406 1 90.69 183 GLY B O 1
ATOM 3055 N N . GLN B 1 184 ? 18.766 1.128 4.855 1 89.31 184 GLN B N 1
ATOM 3056 C CA . GLN B 1 184 ? 19.109 1.458 6.234 1 89.31 184 GLN B CA 1
ATOM 3057 C C . GLN B 1 184 ? 18.141 2.484 6.816 1 89.31 184 GLN B C 1
ATOM 3059 O O . GLN B 1 184 ? 17.766 2.391 7.984 1 89.31 184 GLN B O 1
ATOM 3064 N N . ALA B 1 185 ? 17.781 3.43 6.055 1 92.38 185 ALA B N 1
ATOM 3065 C CA . ALA B 1 185 ? 16.891 4.488 6.531 1 92.38 185 ALA B CA 1
ATOM 3066 C C . ALA B 1 185 ? 15.547 3.918 6.969 1 92.38 185 ALA B C 1
ATOM 3068 O O . ALA B 1 185 ? 15.008 4.32 7.996 1 92.38 185 ALA B O 1
ATOM 3069 N N . LEU B 1 186 ? 15.016 3.018 6.188 1 91.69 186 LEU B N 1
ATOM 3070 C CA . LEU B 1 186 ? 13.719 2.422 6.5 1 91.69 186 LEU B CA 1
ATOM 3071 C C . LEU B 1 186 ? 13.805 1.576 7.77 1 91.69 186 LEU B C 1
ATOM 3073 O O . LEU B 1 186 ? 12.922 1.64 8.625 1 91.69 186 LEU B O 1
ATOM 3077 N N . ILE B 1 187 ? 14.906 0.805 7.891 1 87.81 187 ILE B N 1
ATOM 3078 C CA . ILE B 1 187 ? 15.109 -0.043 9.062 1 87.81 187 ILE B CA 1
ATOM 3079 C C . ILE B 1 187 ? 15.18 0.822 10.32 1 87.81 187 ILE B C 1
ATOM 3081 O O . ILE B 1 187 ? 14.531 0.523 11.328 1 87.81 187 ILE B O 1
ATOM 3085 N N . GLN B 1 188 ? 15.859 1.866 10.242 1 90.38 188 GLN B N 1
ATOM 3086 C CA . GLN B 1 188 ? 16.016 2.789 11.359 1 90.38 188 GLN B CA 1
ATOM 3087 C C . GLN B 1 188 ? 14.672 3.412 11.742 1 90.38 188 GLN B C 1
ATOM 3089 O O . GLN B 1 188 ? 14.352 3.523 12.93 1 90.38 188 GLN B O 1
ATOM 3094 N N . ALA B 1 189 ? 13.922 3.816 10.75 1 91.5 189 ALA B N 1
ATOM 3095 C CA . ALA B 1 189 ? 12.633 4.465 11 1 91.5 189 ALA B CA 1
ATOM 3096 C C . ALA B 1 189 ? 11.68 3.52 11.719 1 91.5 189 ALA B C 1
ATOM 3098 O O . ALA B 1 189 ? 11.016 3.912 12.68 1 91.5 189 ALA B O 1
ATOM 3099 N N . PHE B 1 190 ? 11.625 2.301 11.242 1 87.5 190 PHE B N 1
ATOM 3100 C CA . PHE B 1 190 ? 10.758 1.291 11.836 1 87.5 190 PHE B CA 1
ATOM 3101 C C . PHE B 1 190 ? 11.18 0.987 13.266 1 87.5 190 PHE B C 1
ATOM 3103 O O . PHE B 1 190 ? 10.344 0.902 14.164 1 87.5 190 PHE B O 1
ATOM 3110 N N . GLU B 1 191 ? 12.469 0.8 13.453 1 85.25 191 GLU B N 1
ATOM 3111 C CA . GLU B 1 191 ? 12.992 0.493 14.781 1 85.25 191 GLU B CA 1
ATOM 3112 C C . GLU B 1 191 ? 12.75 1.646 15.75 1 85.25 191 GLU B C 1
ATOM 3114 O O . GLU B 1 191 ? 12.414 1.423 16.922 1 85.25 191 GLU B O 1
ATOM 3119 N N . SER B 1 192 ? 12.906 2.816 15.312 1 86.25 192 SER B N 1
ATOM 3120 C CA . SER B 1 192 ? 12.703 4 16.141 1 86.25 192 SER B CA 1
ATOM 3121 C C . SER B 1 192 ? 11.242 4.137 16.562 1 86.25 192 SER B C 1
ATOM 3123 O O . SER B 1 192 ? 10.953 4.48 17.703 1 86.25 192 SER B O 1
ATOM 3125 N N . GLU B 1 193 ? 10.359 3.898 15.609 1 84.06 193 GLU B N 1
ATOM 3126 C CA . GLU B 1 193 ? 8.938 3.953 15.914 1 84.06 193 GLU B CA 1
ATOM 3127 C C . GLU B 1 193 ? 8.547 2.875 16.922 1 84.06 193 GLU B C 1
ATOM 3129 O O . GLU B 1 193 ? 7.77 3.133 17.844 1 84.06 193 GLU B O 1
ATOM 3134 N N . ALA B 1 194 ? 9.094 1.643 16.734 1 79.12 194 ALA B N 1
ATOM 3135 C CA . ALA B 1 194 ? 8.789 0.522 17.625 1 79.12 194 ALA B CA 1
ATOM 3136 C C . ALA B 1 194 ? 9.242 0.81 19.047 1 79.12 194 ALA B C 1
ATOM 3138 O O . ALA B 1 194 ? 8.609 0.362 20.016 1 79.12 194 ALA B O 1
ATOM 3139 N N . LEU B 1 195 ? 10.289 1.533 19.125 1 74.19 195 LEU B N 1
ATOM 3140 C CA . LEU B 1 195 ? 10.836 1.885 20.422 1 74.19 195 LEU B CA 1
ATOM 3141 C C . LEU B 1 195 ? 9.93 2.879 21.141 1 74.19 195 LEU B C 1
ATOM 3143 O O . LEU B 1 195 ? 9.914 2.938 22.375 1 74.19 195 LEU B O 1
ATOM 3147 N N . CYS B 1 196 ? 9.242 3.613 20.375 1 67.75 196 CYS B N 1
ATOM 3148 C CA . CYS B 1 196 ? 8.297 4.543 20.984 1 67.75 196 CYS B CA 1
ATOM 3149 C C . CYS B 1 196 ? 7.219 3.795 21.766 1 67.75 196 CYS B C 1
ATOM 3151 O O . CYS B 1 196 ? 6.719 4.293 22.766 1 67.75 196 CYS B O 1
ATOM 3153 N N . HIS B 1 197 ? 6.875 2.678 21.234 1 59.78 197 HIS B N 1
ATOM 3154 C CA . HIS B 1 197 ? 5.895 1.83 21.906 1 59.78 197 HIS B CA 1
ATOM 3155 C C . HIS B 1 197 ? 6.414 1.354 23.25 1 59.78 197 HIS B C 1
ATOM 3157 O O . HIS B 1 197 ? 5.656 1.268 24.219 1 59.78 197 HIS B O 1
ATOM 3163 N N . LYS B 1 198 ? 7.77 0.964 23.094 1 50.91 198 LYS B N 1
ATOM 3164 C CA . LYS B 1 198 ? 8.375 0.45 24.312 1 50.91 198 LYS B CA 1
ATOM 3165 C C . LYS B 1 198 ? 8.664 1.579 25.297 1 50.91 198 LYS B C 1
ATOM 3167 O O . LYS B 1 198 ? 8.578 1.388 26.516 1 50.91 198 LYS B O 1
ATOM 3172 N N . ARG B 1 199 ? 9.25 2.693 24.688 1 47.06 199 ARG B N 1
ATOM 3173 C CA . ARG B 1 199 ? 9.641 3.814 25.531 1 47.06 199 ARG B CA 1
ATOM 3174 C C . ARG B 1 199 ? 8.422 4.496 26.141 1 47.06 199 ARG B C 1
ATOM 3176 O O . ARG B 1 199 ? 8.539 5.262 27.094 1 47.06 199 ARG B O 1
ATOM 3183 N N . ARG B 1 200 ? 7.293 4.793 25.422 1 45 200 ARG B N 1
ATOM 3184 C CA . ARG B 1 200 ? 6.238 5.246 26.312 1 45 200 ARG B CA 1
ATOM 3185 C C . ARG B 1 200 ? 6.246 4.453 27.625 1 45 200 ARG B C 1
ATOM 3187 O O . ARG B 1 200 ? 5.582 4.832 28.594 1 45 200 ARG B O 1
ATOM 3194 N N . LEU B 1 201 ? 6.719 3.23 27.562 1 36.38 201 LEU B N 1
ATOM 3195 C CA . LEU B 1 201 ? 7 2.664 28.875 1 36.38 201 LEU B CA 1
ATOM 3196 C C . LEU B 1 201 ? 8.281 3.246 29.453 1 36.38 201 LEU B C 1
ATOM 3198 O O . LEU B 1 201 ? 8.414 3.391 30.672 1 36.38 201 LEU B O 1
ATOM 3202 N N . SER B 1 202 ? 9.477 3.15 28.781 1 34.16 202 SER B N 1
ATOM 3203 C CA . SER B 1 202 ? 10.688 3.713 29.375 1 34.16 202 SER B CA 1
ATOM 3204 C C . SER B 1 202 ? 11 5.086 28.781 1 34.16 202 SER B C 1
ATOM 3206 O O . SER B 1 202 ? 10.57 5.406 27.672 1 34.16 202 SER B O 1
ATOM 3208 N N . TYR B 1 203 ? 11.578 6.156 29.547 1 31.3 203 TYR B N 1
ATOM 3209 C CA . TYR B 1 203 ? 12.008 7.547 29.453 1 31.3 203 TYR B CA 1
ATOM 3210 C C . TYR B 1 203 ? 12.812 7.793 28.188 1 31.3 203 TYR B C 1
ATOM 3212 O O . TYR B 1 203 ? 13.32 8.891 27.969 1 31.3 203 TYR B O 1
ATOM 3220 N N . ASN B 1 204 ? 13.312 6.84 27.5 1 32.09 204 ASN B N 1
ATOM 3221 C CA . ASN B 1 204 ? 14.344 7.227 26.547 1 32.09 204 ASN B CA 1
ATOM 3222 C C . ASN B 1 204 ? 13.727 7.719 25.234 1 32.09 204 ASN B C 1
ATOM 3224 O O . ASN B 1 204 ? 13.016 6.973 24.562 1 32.09 204 ASN B O 1
ATOM 3228 N N . ILE B 1 205 ? 13.414 9.023 24.984 1 35.56 205 ILE B N 1
ATOM 3229 C CA . ILE B 1 205 ? 12.906 9.922 23.953 1 35.56 205 ILE B CA 1
ATOM 3230 C C . ILE B 1 205 ? 13.703 9.734 22.672 1 35.56 205 ILE B C 1
ATOM 3232 O O . ILE B 1 205 ? 13.453 10.422 21.672 1 35.56 205 ILE B O 1
ATOM 3236 N N . GLN B 1 206 ? 14.719 9 22.531 1 37.72 206 GLN B N 1
ATOM 3237 C CA . GLN B 1 206 ? 15.586 9.203 21.375 1 37.72 206 GLN B CA 1
ATOM 3238 C C . GLN B 1 206 ? 14.961 8.625 20.109 1 37.72 206 GLN B C 1
ATOM 3240 O O . GLN B 1 206 ? 14.57 7.457 20.078 1 37.72 206 GLN B O 1
ATOM 3245 N N . GLY B 1 207 ? 14.672 9.375 18.906 1 49.28 207 GLY B N 1
ATOM 3246 C CA . GLY B 1 207 ? 14.328 9.297 17.5 1 49.28 207 GLY B CA 1
ATOM 3247 C C . GLY B 1 207 ? 12.859 9 17.266 1 49.28 207 GLY B C 1
ATOM 3248 O O . GLY B 1 207 ? 12.469 8.594 16.172 1 49.28 207 GLY B O 1
ATOM 3249 N N . CYS B 1 208 ? 12.148 8.75 18.281 1 51.78 208 CYS B N 1
ATOM 3250 C CA . CYS B 1 208 ? 10.711 8.531 18.266 1 51.78 208 CYS B CA 1
ATOM 3251 C C . CYS B 1 208 ? 9.969 9.688 18.938 1 51.78 208 CYS B C 1
ATOM 3253 O O . CYS B 1 208 ? 10.414 10.203 19.953 1 51.78 208 CYS B O 1
ATOM 3255 N N . ILE B 1 209 ? 9.07 10.422 18.188 1 62.28 209 ILE B N 1
ATOM 3256 C CA . ILE B 1 209 ? 8.172 11.383 18.812 1 62.28 209 ILE B CA 1
ATOM 3257 C C . ILE B 1 209 ? 6.742 10.836 18.797 1 62.28 209 ILE B C 1
ATOM 3259 O O . ILE B 1 209 ? 6.312 10.242 17.797 1 62.28 209 ILE B O 1
#